Protein AF-0000000070183846 (afdb_homodimer)

Structure (mmCIF, N/CA/C/O backbone):
data_AF-0000000070183846-model_v1
#
loop_
_entity.id
_entity.type
_entity.pdbx_description
1 polymer 'Dipeptidyl aminopeptidase/acylaminoacyl-peptidase'
#
loop_
_atom_site.group_PDB
_atom_site.id
_atom_site.type_symbol
_atom_site.label_atom_id
_atom_site.label_alt_id
_atom_site.label_comp_id
_atom_site.label_asym_id
_atom_site.label_entity_id
_atom_site.label_seq_id
_atom_site.pdbx_PDB_ins_code
_atom_site.Cartn_x
_atom_site.Cartn_y
_atom_site.Cartn_z
_atom_site.occupancy
_atom_site.B_iso_or_equiv
_atom_site.auth_seq_id
_atom_site.auth_comp_id
_atom_site.auth_asym_id
_atom_site.auth_atom_id
_atom_site.pdbx_PDB_model_num
ATOM 1 N N . MET A 1 1 ? -11.844 -12.297 17.125 1 65.75 1 MET A N 1
ATOM 2 C CA . MET A 1 1 ? -12.891 -12.266 16.094 1 65.75 1 MET A CA 1
ATOM 3 C C . MET A 1 1 ? -12.484 -11.375 14.93 1 65.75 1 MET A C 1
ATOM 5 O O . MET A 1 1 ? -11.742 -10.406 15.109 1 65.75 1 MET A O 1
ATOM 9 N N . ALA A 1 2 ? -12.945 -11.867 13.742 1 76.19 2 ALA A N 1
ATOM 10 C CA . ALA A 1 2 ? -12.664 -11.055 12.562 1 76.19 2 ALA A CA 1
ATOM 11 C C . ALA A 1 2 ? -13.297 -9.672 12.688 1 76.19 2 ALA A C 1
ATOM 13 O O . ALA A 1 2 ? -14.414 -9.539 13.188 1 76.19 2 ALA A O 1
ATOM 14 N N . SER A 1 3 ? -12.477 -8.648 12.375 1 89.56 3 SER A N 1
ATOM 15 C CA . SER A 1 3 ? -12.984 -7.281 12.383 1 89.56 3 SER A CA 1
ATOM 16 C C . SER A 1 3 ? -13.297 -6.805 10.969 1 89.56 3 SER A C 1
ATOM 18 O O . SER A 1 3 ? -12.906 -7.441 9.992 1 89.56 3 SER A O 1
ATOM 20 N N . ARG A 1 4 ? -14.156 -5.809 10.984 1 94 4 ARG A N 1
ATOM 21 C CA . ARG A 1 4 ? -14.602 -5.336 9.68 1 94 4 ARG A CA 1
ATOM 22 C C . ARG A 1 4 ? -14.258 -3.863 9.484 1 94 4 ARG A C 1
ATOM 24 O O . ARG A 1 4 ? -14.391 -3.061 10.414 1 94 4 ARG A O 1
ATOM 31 N N . VAL A 1 5 ? -13.742 -3.566 8.328 1 96.75 5 VAL A N 1
ATOM 32 C CA . VAL A 1 5 ? -13.516 -2.203 7.863 1 96.75 5 VAL A CA 1
ATOM 33 C C . VAL A 1 5 ? -14.367 -1.929 6.629 1 96.75 5 VAL A C 1
ATOM 35 O O . VAL A 1 5 ? -14.406 -2.742 5.703 1 96.75 5 VAL A O 1
ATOM 38 N N . ILE A 1 6 ? -15.055 -0.822 6.648 1 96.25 6 ILE A N 1
ATOM 39 C CA . ILE A 1 6 ? -15.859 -0.421 5.5 1 96.25 6 ILE A CA 1
ATOM 40 C C . ILE A 1 6 ? -15.141 0.68 4.727 1 96.25 6 ILE A C 1
ATOM 42 O O . ILE A 1 6 ? -14.781 1.714 5.293 1 96.25 6 ILE A O 1
ATOM 46 N N . VAL A 1 7 ? -14.938 0.441 3.453 1 97.62 7 VAL A N 1
ATOM 47 C CA . VAL A 1 7 ? -14.289 1.414 2.58 1 97.62 7 VAL A CA 1
ATOM 48 C C . VAL A 1 7 ? -15.32 1.997 1.609 1 97.62 7 VAL A C 1
ATOM 50 O O . VAL A 1 7 ? -15.977 1.258 0.872 1 97.62 7 VAL A O 1
ATOM 53 N N . GLU A 1 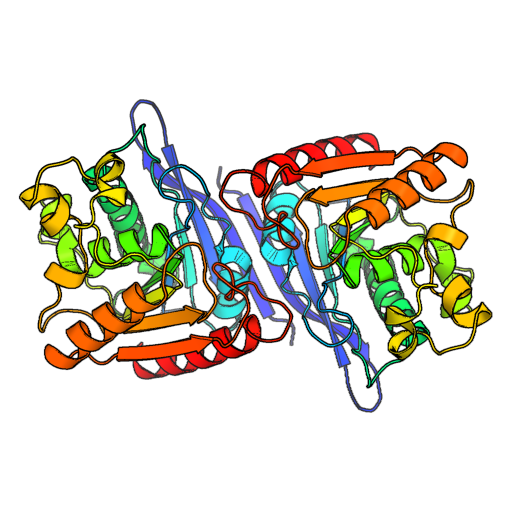8 ? -15.547 3.225 1.648 1 97.06 8 GLU A N 1
ATOM 54 C CA . GLU A 1 8 ? -16.297 3.93 0.615 1 97.06 8 GLU A CA 1
ATOM 55 C C . GLU A 1 8 ? -15.359 4.645 -0.356 1 97.06 8 GLU A C 1
ATOM 57 O O . GLU A 1 8 ? -14.539 5.465 0.056 1 97.06 8 GLU A O 1
ATOM 62 N N . ARG A 1 9 ? -15.484 4.32 -1.602 1 97.12 9 ARG A N 1
ATOM 63 C CA . ARG A 1 9 ? -14.562 4.824 -2.613 1 97.12 9 ARG A CA 1
ATOM 64 C C . ARG A 1 9 ? -15.188 5.969 -3.402 1 97.12 9 ARG A C 1
ATOM 66 O O . ARG A 1 9 ? -16.391 5.965 -3.658 1 97.12 9 ARG A O 1
ATOM 73 N N . ASP A 1 10 ? -14.336 6.973 -3.699 1 97.25 10 ASP A N 1
ATOM 74 C CA . ASP A 1 10 ? -14.633 8.016 -4.676 1 97.25 10 ASP A CA 1
ATOM 75 C C . ASP A 1 10 ? -15.797 8.891 -4.207 1 97.25 10 ASP A C 1
ATOM 77 O O . ASP A 1 10 ? -16.703 9.188 -4.98 1 97.25 10 ASP A O 1
ATOM 81 N N . VAL A 1 11 ? -15.719 9.227 -2.967 1 97.62 11 VAL A N 1
ATOM 82 C CA . VAL A 1 11 ? -16.672 10.188 -2.408 1 97.62 11 VAL A CA 1
ATOM 83 C C . VAL A 1 11 ? -16.312 11.594 -2.867 1 97.62 11 VAL A C 1
ATOM 85 O O . VAL A 1 11 ? -15.172 12.039 -2.695 1 97.62 11 VAL A O 1
ATOM 88 N N . LEU A 1 12 ? -17.25 12.25 -3.449 1 97.38 12 LEU A N 1
ATOM 89 C CA . LEU A 1 12 ? -17.016 13.617 -3.914 1 97.38 12 LEU A CA 1
ATOM 90 C C . LEU A 1 12 ? -16.828 14.562 -2.736 1 97.38 12 LEU A C 1
ATOM 92 O O . LEU A 1 12 ? -17.594 14.539 -1.774 1 97.38 12 LEU A O 1
ATOM 96 N N . PHE A 1 13 ? -15.68 15.375 -2.795 1 97.56 13 PHE A N 1
ATOM 97 C CA . PHE A 1 13 ? -15.539 16.312 -1.692 1 97.56 13 PHE A CA 1
ATOM 98 C C . PHE A 1 13 ? -15.234 17.719 -2.213 1 97.56 13 PHE A C 1
ATOM 100 O O . PHE A 1 13 ? -15.344 18.703 -1.471 1 97.56 13 PHE A O 1
ATOM 107 N N . ARG A 1 14 ? -14.859 17.844 -3.443 1 96.5 14 ARG A N 1
ATOM 108 C CA . ARG A 1 14 ? -14.633 19.156 -4.059 1 96.5 14 ARG A CA 1
ATOM 109 C C . ARG A 1 14 ? -14.961 19.109 -5.551 1 96.5 14 ARG A C 1
ATOM 111 O O . ARG A 1 14 ? -14.594 18.172 -6.246 1 96.5 14 ARG A O 1
ATOM 118 N N . GLU A 1 15 ? -15.633 20.141 -5.992 1 95.75 15 GLU A N 1
ATOM 119 C CA . GLU A 1 15 ? -16.047 20.219 -7.391 1 95.75 15 GLU A CA 1
ATOM 120 C C . GLU A 1 15 ? -15.547 21.5 -8.047 1 95.75 15 GLU A C 1
ATOM 122 O O . GLU A 1 15 ? -15.641 22.578 -7.465 1 95.75 15 GLU A O 1
ATOM 127 N N . PHE A 1 16 ? -14.938 21.297 -9.219 1 95.5 16 PHE A N 1
ATOM 128 C CA . PHE A 1 16 ? -14.539 22.391 -10.094 1 95.5 16 PHE A CA 1
ATOM 129 C C . PHE A 1 16 ? -15.266 22.297 -11.43 1 95.5 16 PHE A C 1
ATOM 131 O O . PHE A 1 16 ? -16 21.344 -11.68 1 95.5 16 PHE A O 1
ATOM 138 N N . GLU A 1 17 ? -15.148 23.344 -12.289 1 92.62 17 GLU A N 1
ATOM 139 C CA . GLU A 1 17 ? -15.805 23.359 -13.586 1 92.62 17 GLU A CA 1
ATOM 140 C C . GLU A 1 17 ? -15.352 22.188 -14.453 1 92.62 17 GLU A C 1
ATOM 142 O O . GLU A 1 17 ? -16.156 21.562 -15.141 1 92.62 17 GLU A O 1
ATOM 147 N N . ASP A 1 18 ? -14.109 21.875 -14.328 1 92.38 18 ASP A N 1
ATOM 148 C CA . ASP A 1 18 ? -13.547 20.938 -15.297 1 92.38 18 ASP A CA 1
ATOM 149 C C . ASP A 1 18 ? -13.188 19.609 -14.633 1 92.38 18 ASP A C 1
ATOM 151 O O . ASP A 1 18 ? -12.781 18.656 -15.305 1 92.38 18 ASP A O 1
ATOM 155 N N . ARG A 1 19 ? -13.32 19.594 -13.273 1 94.06 19 ARG A N 1
ATOM 156 C CA . ARG A 1 19 ? -12.969 18.344 -12.609 1 94.06 19 ARG A CA 1
ATOM 157 C C . ARG A 1 19 ? -13.594 18.266 -11.219 1 94.06 19 ARG A C 1
ATOM 159 O O . ARG A 1 19 ? -14.07 19.281 -10.688 1 94.06 19 ARG A O 1
ATOM 166 N N . THR A 1 20 ? -13.625 17.062 -10.719 1 96.44 20 THR A N 1
ATOM 167 C CA . THR A 1 20 ? -14.055 16.781 -9.352 1 96.44 20 THR A CA 1
ATOM 168 C C . THR A 1 20 ? -12.953 16.078 -8.578 1 96.44 20 THR A C 1
ATOM 170 O O . THR A 1 20 ? -12.211 15.266 -9.141 1 96.44 20 THR A O 1
ATOM 173 N N . LEU A 1 21 ? -12.812 16.453 -7.328 1 97.88 21 LEU A N 1
ATOM 174 C CA . LEU A 1 21 ? -11.906 15.734 -6.434 1 97.88 21 LEU A CA 1
ATOM 175 C C . LEU A 1 21 ? -12.68 14.766 -5.547 1 97.88 21 LEU A C 1
ATOM 177 O O . LEU A 1 21 ? -13.773 15.086 -5.07 1 97.88 21 LEU A O 1
ATOM 181 N N . ARG A 1 22 ? -12.141 13.633 -5.441 1 98.19 22 ARG A N 1
ATOM 182 C CA . ARG A 1 22 ? -12.781 12.57 -4.672 1 98.19 22 ARG A CA 1
ATOM 183 C C . ARG A 1 22 ? -11.836 12.031 -3.6 1 98.19 22 ARG A C 1
ATOM 185 O O . ARG A 1 22 ? -10.625 12.258 -3.66 1 98.19 22 ARG A O 1
ATOM 192 N N . LEU A 1 23 ? -12.422 11.453 -2.562 1 98.56 23 LEU A N 1
ATOM 193 C CA . LEU A 1 23 ? -11.664 10.82 -1.487 1 98.56 23 LEU A CA 1
ATOM 194 C C . LEU A 1 23 ? -12.242 9.453 -1.153 1 98.56 23 LEU A C 1
ATOM 196 O O . LEU A 1 23 ? -13.336 9.102 -1.609 1 98.56 23 LEU A O 1
ATOM 200 N N . ASP A 1 24 ? -11.453 8.625 -0.542 1 98.56 24 ASP A N 1
ATOM 201 C CA . ASP A 1 24 ? -11.906 7.367 0.041 1 98.56 24 ASP A CA 1
ATOM 202 C C . ASP A 1 24 ? -12.008 7.469 1.562 1 98.56 24 ASP A C 1
ATOM 204 O O . ASP A 1 24 ? -11.227 8.18 2.193 1 98.56 24 ASP A O 1
ATOM 208 N N . THR A 1 25 ? -12.969 6.766 2.137 1 98.31 25 THR A N 1
ATOM 209 C CA . THR A 1 25 ? -13.055 6.641 3.588 1 98.31 25 THR A CA 1
ATOM 210 C C . THR A 1 25 ? -12.844 5.191 4.02 1 98.31 25 THR A C 1
ATOM 212 O O . THR A 1 25 ? -13.25 4.266 3.316 1 98.31 25 THR A O 1
ATOM 215 N N . TYR A 1 26 ? -12.18 4.996 5.062 1 98.12 26 TYR A N 1
ATOM 216 C CA . TYR A 1 26 ? -11.961 3.729 5.75 1 98.12 26 TYR A CA 1
ATOM 217 C C . TYR A 1 26 ? -12.492 3.787 7.18 1 98.12 26 TYR A C 1
ATOM 219 O O . TYR A 1 26 ? -11.938 4.492 8.023 1 98.12 26 TYR A O 1
ATOM 227 N N . ARG A 1 27 ? -13.516 3.01 7.484 1 96.69 27 ARG A N 1
ATOM 228 C CA . ARG A 1 27 ? -14.18 3.174 8.773 1 96.69 27 ARG A CA 1
ATOM 229 C C . ARG A 1 27 ? -14.289 1.84 9.5 1 96.69 27 ARG A C 1
ATOM 231 O O . ARG A 1 27 ? -14.555 0.807 8.883 1 96.69 27 ARG A O 1
ATOM 238 N N . PRO A 1 28 ? -14.039 1.942 10.836 1 94.94 28 PRO A N 1
ATOM 239 C CA . PRO A 1 28 ? -14.422 0.744 11.586 1 94.94 28 PRO A CA 1
ATOM 240 C C . PRO A 1 28 ? -15.922 0.471 11.547 1 94.94 28 PRO A C 1
ATOM 242 O O . PRO A 1 28 ? -16.719 1.396 11.359 1 94.94 28 PRO A O 1
ATOM 245 N N . ALA A 1 29 ? -16.375 -0.732 11.648 1 83.81 29 ALA A N 1
ATOM 246 C CA . ALA A 1 29 ? -17.797 -1.096 11.547 1 83.81 29 ALA A CA 1
ATOM 247 C C . ALA A 1 29 ? -18.578 -0.568 12.742 1 83.81 29 ALA A C 1
ATOM 249 O O . ALA A 1 29 ? -19.75 -0.194 12.602 1 83.81 29 ALA A O 1
ATOM 250 N N . GLU A 1 30 ? -18.172 -0.519 13.969 1 76.81 30 GLU A N 1
ATOM 251 C CA . GLU A 1 30 ? -19.047 -0.287 15.102 1 76.81 30 GLU A CA 1
ATOM 252 C C . GLU A 1 30 ? -18.656 0.978 15.859 1 76.81 30 GLU A C 1
ATOM 254 O O . GLU A 1 30 ? -19.375 1.431 16.75 1 76.81 30 GLU A O 1
ATOM 259 N N . THR A 1 31 ? -17.844 1.821 15.414 1 72.25 31 THR A N 1
ATOM 260 C CA . THR A 1 31 ? -17.391 2.764 16.438 1 72.25 31 THR A CA 1
ATOM 261 C C . THR A 1 31 ? -17.859 4.176 16.109 1 72.25 31 THR A C 1
ATOM 263 O O . THR A 1 31 ? -18.109 4.504 14.945 1 72.25 31 THR A O 1
ATOM 266 N N . ASP A 1 32 ? -18.172 4.789 17.328 1 84.56 32 ASP A N 1
ATOM 267 C CA . ASP A 1 32 ? -18.516 6.211 17.312 1 84.56 32 ASP A CA 1
ATOM 268 C C . ASP A 1 32 ? -17.484 7.023 18.109 1 84.56 32 ASP A C 1
ATOM 270 O O . ASP A 1 32 ? -16.844 6.5 19.016 1 84.56 32 ASP A O 1
ATOM 274 N N . SER A 1 33 ? -17.281 8.297 17.734 1 93.94 33 SER A N 1
ATOM 275 C CA . SER A 1 33 ? -16.344 9.289 18.266 1 93.94 33 SER A CA 1
ATOM 276 C C . SER A 1 33 ? -14.898 8.844 18.078 1 93.94 33 SER A C 1
ATOM 278 O O . SER A 1 33 ? -14.086 8.93 19.016 1 93.94 33 SER A O 1
ATOM 280 N N . ASN A 1 34 ? -14.656 8.25 16.969 1 97.19 34 ASN A N 1
ATOM 281 C CA . ASN A 1 34 ? -13.32 7.75 16.641 1 97.19 34 ASN A CA 1
ATOM 282 C C . ASN A 1 34 ? -12.375 8.891 16.266 1 97.19 34 ASN A C 1
ATOM 284 O O . ASN A 1 34 ? -12.805 9.922 15.766 1 97.19 34 ASN A O 1
ATOM 288 N N . PRO A 1 35 ? -11.109 8.75 16.641 1 98.12 35 PRO A N 1
ATOM 289 C CA . PRO A 1 35 ? -10.148 9.633 15.969 1 98.12 35 PRO A CA 1
ATOM 290 C C . PRO A 1 35 ? -10.039 9.359 14.469 1 98.12 35 PRO A C 1
ATOM 292 O O . PRO A 1 35 ? -10.5 8.32 13.992 1 98.12 35 PRO A O 1
ATOM 295 N N . ALA A 1 36 ? -9.5 10.344 13.742 1 98.5 36 ALA A N 1
ATOM 296 C CA . ALA A 1 36 ? -9.375 10.195 12.297 1 98.5 36 ALA A CA 1
ATOM 297 C C . ALA A 1 36 ? -7.98 10.609 11.82 1 98.5 36 ALA A C 1
ATOM 299 O O . ALA A 1 36 ? -7.289 11.375 12.492 1 98.5 36 ALA A O 1
ATOM 300 N N . ILE A 1 37 ? -7.547 10.031 10.789 1 98.88 37 ILE A N 1
ATOM 301 C CA . ILE A 1 37 ? -6.328 10.422 10.086 1 98.88 37 ILE A CA 1
ATOM 302 C C . ILE A 1 37 ? -6.66 10.758 8.633 1 98.88 37 ILE A C 1
ATOM 304 O O . ILE A 1 37 ? -7.258 9.953 7.922 1 98.88 37 ILE A O 1
ATOM 308 N N . VAL A 1 38 ? -6.355 11.945 8.172 1 98.88 38 VAL A N 1
ATOM 309 C CA . VAL A 1 38 ? -6.422 12.328 6.762 1 98.88 38 VAL A CA 1
ATOM 310 C C . VAL A 1 38 ? -5.066 12.094 6.098 1 98.88 38 VAL A C 1
ATOM 312 O O . VAL A 1 38 ? -4.062 12.688 6.496 1 98.88 38 VAL A O 1
ATOM 315 N N . TYR A 1 39 ? -5.043 11.242 5.102 1 98.88 39 TYR A N 1
ATOM 316 C CA . TYR A 1 39 ? -3.801 10.836 4.457 1 98.88 39 TYR A CA 1
ATOM 317 C C . TYR A 1 39 ? -3.584 11.594 3.154 1 98.88 39 TYR A C 1
ATOM 319 O O . TYR A 1 39 ? -4.461 11.625 2.289 1 98.88 39 TYR A O 1
ATOM 327 N N . VAL A 1 40 ? -2.428 12.156 2.982 1 98.88 40 VAL A N 1
ATOM 328 C CA . VAL A 1 40 ? -2.082 12.93 1.796 1 98.88 40 VAL A CA 1
ATOM 329 C C . VAL A 1 40 ? -0.988 12.219 1.01 1 98.88 40 VAL A C 1
ATOM 331 O O . VAL A 1 40 ? 0.141 12.078 1.488 1 98.88 40 VAL A O 1
ATOM 334 N N . HIS A 1 41 ? -1.308 11.828 -0.171 1 98.19 41 HIS A N 1
ATOM 335 C CA . HIS A 1 41 ? -0.414 11 -0.972 1 98.19 41 HIS A CA 1
ATOM 336 C C . HIS A 1 41 ? 0.755 11.812 -1.514 1 98.19 41 HIS A C 1
ATOM 338 O O . HIS A 1 41 ? 0.658 13.039 -1.644 1 98.19 41 HIS A O 1
ATOM 344 N N . GLY A 1 42 ? 1.823 11.102 -1.787 1 97.31 42 GLY A N 1
ATOM 345 C CA . GLY A 1 42 ? 2.973 11.703 -2.443 1 97.31 42 GLY A CA 1
ATOM 346 C C . GLY A 1 42 ? 2.865 11.695 -3.957 1 97.31 42 GLY A C 1
ATOM 347 O O . GLY A 1 42 ? 1.763 11.742 -4.508 1 97.31 42 GLY A O 1
ATOM 348 N N . GLY A 1 43 ? 4.051 11.797 -4.645 1 96.06 43 GLY A N 1
ATOM 349 C CA . GLY A 1 43 ? 4.086 11.797 -6.102 1 96.06 43 GLY A CA 1
ATOM 350 C C . GLY A 1 43 ? 4.762 13.023 -6.684 1 96.06 43 GLY A C 1
ATOM 351 O O . GLY A 1 43 ? 4.402 13.469 -7.773 1 96.06 43 GLY A O 1
ATOM 352 N N . ALA A 1 44 ? 5.613 13.656 -5.887 1 95.19 44 ALA A N 1
ATOM 353 C CA . ALA A 1 44 ? 6.406 14.805 -6.332 1 95.19 44 ALA A CA 1
ATOM 354 C C . ALA A 1 44 ? 5.508 15.938 -6.816 1 95.19 44 ALA A C 1
ATOM 356 O O . ALA A 1 44 ? 5.824 16.609 -7.801 1 95.19 44 ALA A O 1
ATOM 357 N N . TRP A 1 45 ? 4.371 16.031 -6.258 1 96.25 45 TRP A N 1
ATOM 358 C CA . TRP A 1 45 ? 3.391 17.078 -6.535 1 96.25 45 TRP A CA 1
ATOM 359 C C . TRP A 1 45 ? 2.805 16.906 -7.934 1 96.25 45 TRP A C 1
ATOM 361 O O . TRP A 1 45 ? 1.933 17.688 -8.344 1 96.25 45 TRP A O 1
ATOM 371 N N . ARG A 1 46 ? 3.23 15.953 -8.688 1 95.31 46 ARG A N 1
ATOM 372 C CA . ARG A 1 46 ? 2.867 15.891 -10.102 1 95.31 46 ARG A CA 1
ATOM 373 C C . ARG A 1 46 ? 2.139 14.594 -10.422 1 95.31 46 ARG A C 1
ATOM 375 O O . ARG A 1 46 ? 1.632 14.414 -11.531 1 95.31 46 ARG A O 1
ATOM 382 N N . ALA A 1 47 ? 2.133 13.688 -9.516 1 95.69 47 ALA A N 1
ATOM 383 C CA . ALA A 1 47 ? 1.507 12.383 -9.719 1 95.69 47 ALA A CA 1
ATOM 384 C C . ALA A 1 47 ? 0.944 11.836 -8.406 1 95.69 47 ALA A C 1
ATOM 386 O O . ALA A 1 47 ? 0.911 12.539 -7.398 1 95.69 47 ALA A O 1
ATOM 387 N N . GLY A 1 48 ? 0.438 10.609 -8.469 1 95.25 48 GLY A N 1
ATOM 388 C CA . GLY A 1 48 ? -0.081 9.922 -7.293 1 95.25 48 GLY A CA 1
ATOM 389 C C . GLY A 1 48 ? -1.592 10 -7.18 1 95.25 48 GLY A C 1
ATOM 390 O O . GLY A 1 48 ? -2.248 10.656 -7.988 1 95.25 48 GLY A O 1
ATOM 391 N N . SER A 1 49 ? -2.09 9.266 -6.117 1 95.25 49 SER A N 1
ATOM 392 C CA . SER A 1 49 ? -3.527 9.219 -5.867 1 95.25 49 SER A CA 1
ATOM 393 C C . SER A 1 49 ? -3.826 8.719 -4.461 1 95.25 49 SER A C 1
ATOM 395 O O . SER A 1 49 ? -2.934 8.219 -3.768 1 95.25 49 SER A O 1
ATOM 397 N N . LYS A 1 50 ? -5.086 8.867 -3.994 1 91.75 50 LYS A N 1
ATOM 398 C CA . LYS A 1 50 ? -5.621 8.625 -2.658 1 91.75 50 LYS A CA 1
ATOM 399 C C . LYS A 1 50 ? -5.406 7.176 -2.234 1 91.75 50 LYS A C 1
ATOM 401 O O . LYS A 1 50 ? -5.52 6.848 -1.052 1 91.75 50 LYS A O 1
ATOM 406 N N . GLY A 1 51 ? -4.949 6.277 -2.969 1 94.38 51 GLY A N 1
ATOM 407 C CA . GLY A 1 51 ? -4.797 4.883 -2.586 1 94.38 51 GLY A CA 1
ATOM 408 C C . GLY A 1 51 ? -3.432 4.574 -1.999 1 94.38 51 GLY A C 1
ATOM 409 O O . GLY A 1 51 ? -3.209 3.482 -1.474 1 94.38 51 GLY A O 1
ATOM 410 N N . GLN A 1 52 ? -2.545 5.539 -1.921 1 95.56 52 GLN A N 1
ATOM 411 C CA . GLN A 1 52 ? -1.166 5.344 -1.485 1 95.56 52 GLN A CA 1
ATOM 412 C C . GLN A 1 52 ? -1.109 4.848 -0.043 1 95.56 52 GLN A C 1
ATOM 414 O O . GLN A 1 52 ? -0.28 4.004 0.297 1 95.56 52 GLN A O 1
ATOM 419 N N . PHE A 1 53 ? -2.021 5.266 0.829 1 97.25 53 PHE A N 1
ATOM 420 C CA . PHE A 1 53 ? -1.993 4.93 2.248 1 97.25 53 PHE A CA 1
ATOM 421 C C . PHE A 1 53 ? -3.043 3.875 2.576 1 97.25 53 PHE A C 1
ATOM 423 O O . PHE A 1 53 ? -3.436 3.723 3.734 1 97.25 53 PHE A O 1
ATOM 430 N N . SER A 1 54 ? -3.527 3.107 1.586 1 97.62 54 SER A N 1
ATOM 431 C CA . SER A 1 54 ? -4.605 2.15 1.817 1 97.62 54 SER A CA 1
ATOM 432 C C . SER A 1 54 ? -4.227 1.146 2.902 1 97.62 54 SER A C 1
ATOM 434 O O . SER A 1 54 ? -5.059 0.792 3.742 1 97.62 54 SER A O 1
ATOM 436 N N . ARG A 1 55 ? -2.975 0.659 2.893 1 97.38 55 ARG A N 1
ATOM 437 C CA . ARG A 1 55 ? -2.555 -0.321 3.889 1 97.38 55 ARG A CA 1
ATOM 438 C C . ARG A 1 55 ? -2.648 0.256 5.297 1 97.38 55 ARG A C 1
ATOM 440 O O . ARG A 1 55 ? -3.197 -0.38 6.199 1 97.38 55 ARG A O 1
ATOM 447 N N . TYR A 1 56 ? -2.133 1.476 5.465 1 98 56 TYR A N 1
ATOM 448 C CA . TYR A 1 56 ? -2.199 2.141 6.762 1 98 56 TYR A CA 1
ATOM 449 C C . TYR A 1 56 ? -3.643 2.438 7.148 1 98 56 TYR A C 1
ATOM 451 O O . TYR A 1 56 ? -4.02 2.285 8.312 1 98 56 TYR A O 1
ATOM 459 N N . ALA A 1 57 ? -4.445 2.895 6.16 1 98.5 57 ALA A N 1
ATOM 460 C CA . ALA A 1 57 ? -5.836 3.252 6.438 1 98.5 57 ALA A CA 1
ATOM 461 C C . ALA A 1 57 ? -6.629 2.041 6.922 1 98.5 57 ALA A C 1
ATOM 463 O O . ALA A 1 57 ? -7.402 2.141 7.875 1 98.5 57 ALA A O 1
ATOM 464 N N . VAL A 1 58 ? -6.426 0.881 6.309 1 97.88 58 VAL A N 1
ATOM 465 C CA . VAL A 1 58 ? -7.105 -0.34 6.73 1 97.88 58 VAL A CA 1
ATOM 466 C C . VAL A 1 58 ? -6.621 -0.75 8.117 1 97.88 58 VAL A C 1
ATOM 468 O O . VAL A 1 58 ? -7.426 -1.066 8.992 1 97.88 58 VAL A O 1
ATOM 471 N N . GLU A 1 59 ? -5.273 -0.738 8.328 1 96.94 59 GLU A N 1
ATOM 472 C CA . GLU A 1 59 ? -4.672 -1.119 9.602 1 96.94 59 GLU A CA 1
ATOM 473 C C . GLU A 1 59 ? -5.191 -0.247 10.742 1 96.94 59 GLU A C 1
ATOM 475 O O . GLU A 1 59 ? -5.578 -0.757 11.797 1 96.94 59 GLU A O 1
ATOM 480 N N . PHE A 1 60 ? -5.227 1.02 10.539 1 97.81 60 PHE A N 1
ATOM 481 C CA . PHE A 1 60 ? -5.621 1.914 11.617 1 97.81 60 PHE A CA 1
ATOM 482 C C . PHE A 1 60 ? -7.137 1.94 11.773 1 97.81 60 PHE A C 1
ATOM 484 O O . PHE A 1 60 ? -7.648 2.186 12.867 1 97.81 60 PHE A O 1
ATOM 491 N N . ALA A 1 61 ? -7.898 1.728 10.695 1 97.31 61 ALA A N 1
ATOM 492 C CA . ALA A 1 61 ? -9.336 1.527 10.859 1 97.31 61 ALA A CA 1
ATOM 493 C C . ALA A 1 61 ? -9.617 0.351 11.789 1 97.31 61 ALA A C 1
ATOM 495 O O . ALA A 1 61 ? -10.523 0.418 12.633 1 97.31 61 ALA A O 1
ATOM 496 N N . ASP A 1 62 ? -8.844 -0.658 11.617 1 94.38 62 ASP A N 1
ATOM 497 C CA . ASP A 1 62 ? -8.961 -1.823 12.492 1 94.38 62 ASP A CA 1
ATOM 498 C C . ASP A 1 62 ? -8.648 -1.463 13.938 1 94.38 62 ASP A C 1
ATOM 500 O O . ASP A 1 62 ? -9.156 -2.096 14.867 1 94.38 62 ASP A O 1
ATOM 504 N N . ARG A 1 63 ? -7.867 -0.455 14.141 1 94.31 63 ARG A N 1
ATOM 505 C CA . ARG A 1 63 ? -7.484 0.005 15.469 1 94.31 63 ARG A CA 1
ATOM 506 C C . ARG A 1 63 ? -8.438 1.082 15.977 1 94.31 63 ARG A C 1
ATOM 508 O O . ARG A 1 63 ? -8.188 1.706 17 1 94.31 63 ARG A O 1
ATOM 515 N N . GLY A 1 64 ? -9.438 1.41 15.219 1 95.75 64 GLY A N 1
ATOM 516 C CA . GLY A 1 64 ? -10.469 2.311 15.695 1 95.75 64 GLY A CA 1
ATOM 517 C C . GLY A 1 64 ? -10.359 3.711 15.125 1 95.75 64 GLY A C 1
ATOM 518 O O . GLY A 1 64 ? -11.016 4.637 15.602 1 95.75 64 GLY A O 1
ATOM 519 N N . TYR A 1 65 ? -9.516 3.924 14.141 1 97.69 65 TYR A N 1
ATOM 520 C CA . TYR A 1 65 ? -9.391 5.223 13.484 1 97.69 65 TYR A CA 1
ATOM 521 C C . TYR A 1 65 ? -10.211 5.27 12.203 1 97.69 65 TYR A C 1
ATOM 523 O O . TYR A 1 65 ? -10.312 4.273 11.484 1 97.69 65 TYR A O 1
ATOM 531 N N . VAL A 1 66 ? -10.781 6.418 11.898 1 98.25 66 VAL A N 1
ATOM 532 C CA . VAL A 1 66 ? -11.352 6.641 10.57 1 98.25 66 VAL A CA 1
ATOM 533 C C . VAL A 1 66 ? -10.289 7.234 9.648 1 98.25 66 VAL A C 1
ATOM 535 O O . VAL A 1 66 ? -9.586 8.18 10.023 1 98.25 66 VAL A O 1
ATOM 538 N N . GLY A 1 67 ? -10.086 6.602 8.531 1 98.56 67 GLY A N 1
ATOM 539 C CA . GLY A 1 67 ? -9.164 7.121 7.535 1 98.56 67 GLY A CA 1
ATOM 540 C C . GLY A 1 67 ? -9.852 7.875 6.414 1 98.56 67 GLY A C 1
ATOM 541 O O . GLY A 1 67 ? -10.914 7.461 5.941 1 98.56 67 GLY A O 1
ATOM 542 N N . ILE A 1 68 ? -9.305 9.008 6.016 1 98.75 68 ILE A N 1
ATOM 543 C CA . ILE A 1 68 ? -9.742 9.797 4.867 1 98.75 68 ILE A CA 1
ATOM 544 C C . ILE A 1 68 ? -8.578 9.984 3.898 1 98.75 68 ILE A C 1
ATOM 546 O O . ILE A 1 68 ? -7.52 10.492 4.277 1 98.75 68 ILE A O 1
ATOM 550 N N . ASN A 1 69 ? -8.727 9.539 2.688 1 98.56 69 ASN A N 1
ATOM 551 C CA . ASN A 1 69 ? -7.699 9.641 1.658 1 98.56 69 ASN A CA 1
ATOM 552 C C . ASN A 1 69 ? -8.164 10.5 0.489 1 98.56 69 ASN A C 1
ATOM 554 O O . ASN A 1 69 ? -8.688 9.992 -0.498 1 98.56 69 ASN A O 1
ATOM 558 N N . PRO A 1 70 ? -7.887 11.812 0.508 1 98.75 70 PRO A N 1
ATOM 559 C CA . PRO A 1 70 ? -8.32 12.695 -0.574 1 98.75 70 PRO A CA 1
ATOM 560 C C . PRO A 1 70 ? -7.297 12.781 -1.708 1 98.75 70 PRO A C 1
ATOM 562 O O . PRO A 1 70 ? -6.094 12.672 -1.469 1 98.75 70 PRO A O 1
ATOM 565 N N . ASN A 1 71 ? -7.824 12.938 -2.906 1 98.38 71 ASN A N 1
ATOM 566 C CA . ASN A 1 71 ? -6.992 13.445 -3.994 1 98.38 71 ASN A CA 1
ATOM 567 C C . ASN A 1 71 ? -6.812 14.961 -3.904 1 98.38 71 ASN A C 1
ATOM 569 O O . ASN A 1 71 ? -7.586 15.641 -3.236 1 98.38 71 ASN A O 1
ATOM 573 N N . TYR A 1 72 ? -5.812 15.453 -4.441 1 98.19 72 TYR A N 1
ATOM 574 C CA . TYR A 1 72 ? -5.602 16.875 -4.672 1 98.19 72 TYR A CA 1
ATOM 575 C C . TYR A 1 72 ? -5.145 17.141 -6.102 1 98.19 72 TYR A C 1
ATOM 577 O O . TYR A 1 72 ? -4.707 16.219 -6.797 1 98.19 72 TYR A O 1
ATOM 585 N N . ARG A 1 73 ? -5.332 18.344 -6.602 1 97.81 73 ARG A N 1
ATOM 586 C CA . ARG A 1 73 ? -4.879 18.688 -7.945 1 97.81 73 ARG A CA 1
ATOM 587 C C . ARG A 1 73 ? -3.359 18.641 -8.039 1 97.81 73 ARG A C 1
ATOM 589 O O . ARG A 1 73 ? -2.666 18.922 -7.055 1 97.81 73 ARG A O 1
ATOM 596 N N . LEU A 1 74 ? -2.795 18.312 -9.219 1 96.5 74 LEU A N 1
ATOM 597 C CA . LEU A 1 74 ? -1.368 18.062 -9.398 1 96.5 74 LEU A CA 1
ATOM 598 C C . LEU A 1 74 ? -0.736 19.125 -10.273 1 96.5 74 LEU A C 1
ATOM 600 O O . LEU A 1 74 ? -1.415 19.734 -11.109 1 96.5 74 LEU A O 1
ATOM 604 N N . ALA A 1 75 ? 0.496 19.391 -10.016 1 94.06 75 ALA A N 1
ATOM 605 C CA . ALA A 1 75 ? 1.28 20.219 -10.938 1 94.06 75 ALA A CA 1
ATOM 606 C C . ALA A 1 75 ? 1.434 19.531 -12.289 1 94.06 75 ALA A C 1
ATOM 608 O O . ALA A 1 75 ? 1.518 18.297 -12.367 1 94.06 75 ALA A O 1
ATOM 609 N N . PRO A 1 76 ? 1.395 20.297 -13.375 1 92.88 76 PRO A N 1
ATOM 610 C CA . PRO A 1 76 ? 1.39 21.75 -13.414 1 92.88 76 PRO A CA 1
ATOM 611 C C . PRO A 1 76 ? -0.02 22.344 -13.469 1 92.88 76 PRO A C 1
ATOM 613 O O . PRO A 1 76 ? -0.183 23.562 -13.547 1 92.88 76 PRO A O 1
ATOM 616 N N . ASP A 1 77 ? -0.969 21.5 -13.336 1 93.38 77 ASP A N 1
ATOM 617 C CA . ASP A 1 77 ? -2.338 21.984 -13.477 1 93.38 77 ASP A CA 1
ATOM 618 C C . ASP A 1 77 ? -2.773 22.781 -12.242 1 93.38 77 ASP A C 1
ATOM 620 O O . ASP A 1 77 ? -3.775 23.484 -12.281 1 93.38 77 ASP A O 1
ATOM 624 N N . ALA A 1 78 ? -2.053 22.688 -11.156 1 94.38 78 ALA A N 1
ATOM 625 C CA . ALA A 1 78 ? -2.365 23.391 -9.922 1 94.38 78 ALA A CA 1
ATOM 626 C C . ALA A 1 78 ? -1.113 24.031 -9.328 1 94.38 78 ALA A C 1
ATOM 628 O O . ALA A 1 78 ? -0.022 23.469 -9.406 1 94.38 78 ALA A O 1
ATOM 629 N N . THR A 1 79 ? -1.299 25.172 -8.734 1 91.56 79 THR A N 1
ATOM 630 C CA . THR A 1 79 ? -0.243 25.844 -7.992 1 91.56 79 THR A CA 1
ATOM 631 C C . THR A 1 79 ? -0.091 25.25 -6.594 1 91.56 79 THR A C 1
ATOM 633 O O . THR A 1 79 ? -0.933 24.469 -6.152 1 91.56 79 THR A O 1
ATOM 636 N N . MET A 1 80 ? 0.942 25.672 -5.93 1 92.31 80 MET A N 1
ATOM 637 C CA . MET A 1 80 ? 1.171 25.25 -4.547 1 92.31 80 MET A CA 1
ATOM 638 C C . MET A 1 80 ? -0.008 25.641 -3.662 1 92.31 80 MET A C 1
ATOM 640 O O . MET A 1 80 ? -0.493 24.828 -2.875 1 92.31 80 MET A O 1
ATOM 644 N N . ALA A 1 81 ? -0.434 26.844 -3.836 1 92.31 81 ALA A N 1
ATOM 645 C CA . ALA A 1 81 ? -1.556 27.328 -3.039 1 92.31 81 ALA A CA 1
ATOM 646 C C . ALA A 1 81 ? -2.807 26.484 -3.277 1 92.31 81 ALA A C 1
ATOM 648 O O . ALA A 1 81 ? -3.543 26.172 -2.336 1 92.31 81 ALA A O 1
ATOM 649 N N . GLU A 1 82 ? -3.002 26.109 -4.504 1 94.5 82 GLU A N 1
ATOM 650 C CA . GLU A 1 82 ? -4.172 25.312 -4.855 1 94.5 82 GLU A CA 1
ATOM 651 C C . GLU A 1 82 ? -4.066 23.906 -4.289 1 94.5 82 GLU A C 1
ATOM 653 O O . GLU A 1 82 ? -5.059 23.328 -3.838 1 94.5 82 GLU A O 1
ATOM 658 N N . MET A 1 83 ? -2.881 23.312 -4.312 1 97.06 83 MET A N 1
ATOM 659 C CA . MET A 1 83 ? -2.67 21.984 -3.756 1 97.06 83 MET A CA 1
ATOM 660 C C . MET A 1 83 ? -2.922 21.984 -2.25 1 97.06 83 MET A C 1
ATOM 662 O O . MET A 1 83 ? -3.619 21.109 -1.737 1 97.06 83 MET A O 1
ATOM 666 N N . VAL A 1 84 ? -2.389 23 -1.568 1 96.81 84 VAL A N 1
ATOM 667 C CA . VAL A 1 84 ? -2.592 23.109 -0.127 1 96.81 84 VAL A CA 1
ATOM 668 C C . VAL A 1 84 ? -4.074 23.297 0.173 1 96.81 84 VAL A C 1
ATOM 670 O O . VAL A 1 84 ? -4.609 22.703 1.11 1 96.81 84 VAL A O 1
ATOM 673 N N . ALA A 1 85 ? -4.727 24.109 -0.647 1 96.19 85 ALA A N 1
ATOM 674 C CA . ALA A 1 85 ? -6.156 24.344 -0.476 1 96.19 85 ALA A CA 1
ATOM 675 C C . ALA A 1 85 ? -6.949 23.047 -0.64 1 96.19 85 ALA A C 1
ATOM 677 O O . ALA A 1 85 ? -7.938 22.828 0.064 1 96.19 85 ALA A O 1
ATOM 678 N N . ASP A 1 86 ? -6.566 22.25 -1.611 1 97.75 86 ASP A N 1
ATOM 679 C CA . ASP A 1 86 ? -7.25 20.984 -1.822 1 97.75 86 ASP A CA 1
ATOM 680 C C . ASP A 1 86 ? -7.055 20.047 -0.627 1 97.75 86 ASP A C 1
ATOM 682 O O . ASP A 1 86 ? -8 19.391 -0.187 1 97.75 86 ASP A O 1
ATOM 686 N N . VAL A 1 87 ? -5.824 19.953 -0.099 1 98.19 87 VAL A N 1
ATOM 687 C CA . VAL A 1 87 ? -5.547 19.156 1.082 1 98.19 87 VAL A CA 1
ATOM 688 C C . VAL A 1 87 ? -6.371 19.656 2.264 1 98.19 87 VAL A C 1
ATOM 690 O O . VAL A 1 87 ? -7 18.859 2.973 1 98.19 87 VAL A O 1
ATOM 693 N N . ARG A 1 88 ? -6.391 20.938 2.434 1 97.25 88 ARG A N 1
ATOM 694 C CA . ARG A 1 88 ? -7.172 21.547 3.516 1 97.25 88 ARG A CA 1
ATOM 695 C C . ARG A 1 88 ? -8.656 21.234 3.355 1 97.25 88 ARG A C 1
ATOM 697 O O . ARG A 1 88 ? -9.344 20.938 4.336 1 97.25 88 ARG A O 1
ATOM 704 N N . ALA A 1 89 ? -9.133 21.281 2.137 1 96.69 89 ALA A N 1
ATOM 705 C CA . ALA A 1 89 ? -10.531 20.953 1.875 1 96.69 89 ALA A CA 1
ATOM 706 C C . ALA A 1 89 ? -10.852 19.516 2.299 1 96.69 89 ALA A C 1
ATOM 708 O O . ALA A 1 89 ? -11.953 19.234 2.773 1 96.69 89 ALA A O 1
ATOM 709 N N . GLY A 1 90 ? -9.906 18.609 2.039 1 97.75 90 GLY A N 1
ATOM 710 C CA . GLY A 1 90 ? -10.086 17.25 2.508 1 97.75 90 GLY A CA 1
ATOM 711 C C . GLY A 1 90 ? -10.188 17.141 4.02 1 97.75 90 GLY A C 1
ATOM 712 O O . GLY A 1 90 ? -11.031 16.422 4.539 1 97.75 90 GLY A O 1
ATOM 713 N N . ILE A 1 91 ? -9.359 17.875 4.734 1 97.94 91 ILE A N 1
ATOM 714 C CA . ILE A 1 91 ? -9.383 17.922 6.191 1 97.94 91 ILE A CA 1
ATOM 715 C C . ILE A 1 91 ? -10.703 18.516 6.672 1 97.94 91 ILE A C 1
ATOM 717 O O . ILE A 1 91 ? -11.344 17.969 7.57 1 97.94 91 ILE A O 1
ATOM 721 N N . ASP A 1 92 ? -11.102 19.609 6.062 1 96.94 92 ASP A N 1
ATOM 722 C CA . ASP A 1 92 ? -12.359 20.266 6.418 1 96.94 92 ASP A CA 1
ATOM 723 C C . ASP A 1 92 ? -13.555 19.344 6.156 1 96.94 92 ASP A C 1
ATOM 725 O O . ASP A 1 92 ? -14.508 19.328 6.934 1 96.94 92 ASP A O 1
ATOM 729 N N . TRP A 1 93 ? -13.477 18.641 5.055 1 97.62 93 TRP A N 1
ATOM 730 C CA . TRP A 1 93 ? -14.523 17.672 4.75 1 97.62 93 TRP A CA 1
ATOM 731 C C . TRP A 1 93 ? -14.68 16.656 5.887 1 97.62 93 TRP A C 1
ATOM 733 O O . TRP A 1 93 ? -15.805 16.312 6.266 1 97.62 93 TRP A O 1
ATOM 743 N N . CYS A 1 94 ? -13.594 16.203 6.445 1 97.94 94 CYS A N 1
ATOM 744 C CA . CYS A 1 94 ? -13.625 15.273 7.574 1 97.94 94 CYS A CA 1
ATOM 745 C C . CYS A 1 94 ? -14.328 15.906 8.773 1 97.94 94 CYS A C 1
ATOM 747 O O . CYS A 1 94 ? -15.18 15.273 9.398 1 97.94 94 CYS A O 1
ATOM 749 N N . HIS A 1 95 ? -14.016 17.141 9.023 1 97.38 95 HIS A N 1
ATOM 750 C CA . HIS A 1 95 ? -14.656 17.875 10.117 1 97.38 95 HIS A CA 1
ATOM 751 C C . HIS A 1 95 ? -16.156 18.016 9.875 1 97.38 95 HIS A C 1
ATOM 753 O O . HIS A 1 95 ? -16.953 17.75 10.773 1 97.38 95 HIS A O 1
ATOM 759 N N . GLU A 1 96 ? -16.469 18.406 8.703 1 96.81 96 GLU A N 1
ATOM 760 C CA . GLU A 1 96 ? -17.859 18.672 8.344 1 96.81 96 GLU A CA 1
ATOM 761 C C . GLU A 1 96 ? -18.703 17.406 8.414 1 96.81 96 GLU A C 1
ATOM 763 O O . GLU A 1 96 ? -19.906 17.484 8.695 1 96.81 96 GLU A O 1
ATOM 768 N N . HIS A 1 97 ? -18.125 16.312 8.219 1 97 97 HIS A N 1
ATOM 769 C CA . HIS A 1 97 ? -18.875 15.055 8.164 1 97 97 HIS A CA 1
ATOM 770 C C . HIS A 1 97 ? -18.562 14.18 9.375 1 97 97 HIS A C 1
ATOM 772 O O . HIS A 1 97 ? -18.812 12.977 9.359 1 97 97 HIS A O 1
ATOM 778 N N . ALA A 1 98 ? -18 14.758 10.367 1 96.69 98 ALA A N 1
ATOM 779 C CA . ALA A 1 98 ? -17.547 14.031 11.547 1 96.69 98 ALA A CA 1
ATOM 780 C C . ALA A 1 98 ? -18.688 13.188 12.133 1 96.69 98 ALA A C 1
ATOM 782 O O . ALA A 1 98 ? -18.484 12.016 12.445 1 96.69 98 ALA A O 1
ATOM 783 N N . GLU A 1 99 ? -19.844 13.727 12.219 1 95.12 99 GLU A N 1
ATOM 784 C CA . GLU A 1 99 ? -20.969 13.008 12.812 1 95.12 99 GLU A CA 1
ATOM 785 C C . GLU A 1 99 ? -21.328 11.773 12 1 95.12 99 GLU A C 1
ATOM 787 O O . GLU A 1 99 ? -21.422 10.672 12.547 1 95.12 99 GLU A O 1
ATOM 792 N N . SER A 1 100 ? -21.438 11.945 10.727 1 94.44 100 SER A N 1
ATOM 793 C CA . SER A 1 100 ? -21.844 10.828 9.875 1 94.44 100 SER A CA 1
ATOM 794 C C . SER A 1 100 ? -20.734 9.789 9.781 1 94.44 100 SER A C 1
ATOM 796 O O . SER A 1 100 ? -21.016 8.602 9.57 1 94.44 100 SER A O 1
ATOM 798 N N . LEU A 1 101 ? -19.516 10.172 10.031 1 95.75 101 LEU A N 1
ATOM 799 C CA . LEU A 1 101 ? -18.375 9.273 9.93 1 95.75 101 LEU A CA 1
ATOM 800 C C . LEU A 1 101 ? -18.094 8.602 11.273 1 95.75 101 LEU A C 1
ATOM 802 O O . LEU A 1 101 ? -17.297 7.672 11.352 1 95.75 101 LEU A O 1
ATOM 806 N N . GLY A 1 102 ? -18.703 9.102 12.305 1 96.12 102 GLY A N 1
ATOM 807 C CA . GLY A 1 102 ? -18.359 8.633 13.641 1 96.12 102 GLY A CA 1
ATOM 808 C C . GLY A 1 102 ? -17.031 9.141 14.133 1 96.12 102 GLY A C 1
ATOM 809 O O . GLY A 1 102 ? -16.281 8.406 14.805 1 96.12 102 GLY A O 1
ATOM 810 N N . VAL A 1 103 ? -16.719 10.352 13.789 1 97.19 103 VAL A N 1
ATOM 811 C CA . VAL A 1 103 ? -15.422 10.938 14.117 1 97.19 103 VAL A CA 1
ATOM 812 C C . VAL A 1 103 ? -15.602 11.984 15.219 1 97.19 103 VAL A C 1
ATOM 814 O O . VAL A 1 103 ? -16.562 12.742 15.211 1 97.19 103 VAL A O 1
ATOM 817 N N . ASP A 1 104 ? -14.727 11.977 16.219 1 97.44 104 ASP A N 1
ATOM 818 C CA . ASP A 1 104 ? -14.555 13.117 17.125 1 97.44 104 ASP A CA 1
ATOM 819 C C . ASP A 1 104 ? -13.797 14.25 16.438 1 97.44 104 ASP A C 1
ATOM 821 O O . ASP A 1 104 ? -12.609 14.109 16.125 1 97.44 104 ASP A O 1
ATOM 825 N N . PRO A 1 105 ? -14.477 15.359 16.156 1 96.56 105 PRO A N 1
ATOM 826 C CA . PRO A 1 105 ? -13.852 16.422 15.359 1 96.56 105 PRO A CA 1
ATOM 827 C C . PRO A 1 105 ? -12.633 17.031 16.047 1 96.56 105 PRO A C 1
ATOM 829 O O . PRO A 1 105 ? -11.859 17.75 15.398 1 96.56 105 PRO A O 1
ATOM 832 N N . ASP A 1 106 ? -12.391 16.766 17.328 1 96.88 106 ASP A N 1
ATOM 833 C CA . ASP A 1 106 ? -11.242 17.297 18.047 1 96.88 106 ASP A CA 1
ATOM 834 C C . ASP A 1 106 ? -10.047 16.359 17.953 1 96.88 106 ASP A C 1
ATOM 836 O O . ASP A 1 106 ? -8.953 16.688 18.422 1 96.88 106 ASP A O 1
ATOM 840 N N . ARG A 1 107 ? -10.188 15.18 17.328 1 98.12 107 ARG A N 1
ATOM 841 C CA . ARG A 1 107 ? -9.148 14.156 17.266 1 98.12 107 ARG A CA 1
ATOM 842 C C . ARG A 1 107 ? -8.852 13.781 15.812 1 98.12 107 ARG A C 1
ATOM 844 O O . ARG A 1 107 ? -8.82 12.594 15.469 1 98.12 107 ARG A O 1
ATOM 851 N N . ILE A 1 108 ? -8.602 14.781 14.961 1 98.5 108 ILE A N 1
ATOM 852 C CA . ILE A 1 108 ? -8.289 14.578 13.555 1 98.5 108 ILE A CA 1
ATOM 853 C C . ILE A 1 108 ? -6.82 14.914 13.297 1 98.5 108 ILE A C 1
ATOM 855 O O . ILE A 1 108 ? -6.371 16.031 13.562 1 98.5 108 ILE A O 1
ATOM 859 N N . ALA A 1 109 ? -6.035 13.93 12.883 1 98.88 109 ALA A N 1
ATOM 860 C CA . ALA A 1 109 ? -4.645 14.086 12.461 1 98.88 109 ALA A CA 1
ATOM 861 C C . ALA A 1 109 ? -4.531 14.141 10.938 1 98.88 109 ALA A C 1
ATOM 863 O O . ALA A 1 109 ? -5.457 13.742 10.227 1 98.88 109 ALA A O 1
ATOM 864 N N . VAL A 1 110 ? -3.469 14.695 10.438 1 98.88 110 VAL A N 1
ATOM 865 C CA . VAL A 1 110 ? -3.145 14.656 9.016 1 98.88 110 VAL A CA 1
ATOM 866 C C . VAL A 1 110 ? -1.791 13.977 8.812 1 98.88 110 VAL A C 1
ATOM 868 O O . VAL A 1 110 ? -0.856 14.203 9.586 1 98.88 110 VAL A O 1
ATOM 871 N N . ALA A 1 111 ? -1.735 13.07 7.891 1 98.94 111 ALA A N 1
ATOM 872 C CA . ALA A 1 111 ? -0.523 12.328 7.562 1 98.94 111 ALA A CA 1
ATOM 873 C C . ALA A 1 111 ? -0.152 12.5 6.094 1 98.94 111 ALA A C 1
ATOM 875 O O . ALA A 1 111 ? -1.026 12.695 5.246 1 98.94 111 ALA A O 1
ATOM 876 N N . GLY A 1 112 ? 1.113 12.43 5.785 1 98.81 112 GLY A N 1
ATOM 877 C CA . GLY A 1 112 ? 1.528 12.508 4.391 1 98.81 112 GLY A CA 1
ATOM 878 C C . GLY A 1 112 ? 2.895 11.898 4.141 1 98.81 112 GLY A C 1
ATOM 879 O O . GLY A 1 112 ? 3.666 11.68 5.078 1 98.81 112 GLY A O 1
ATOM 880 N N . HIS A 1 113 ? 3.148 11.578 2.932 1 98.19 113 HIS A N 1
ATOM 881 C CA . HIS A 1 113 ? 4.426 11.039 2.477 1 98.19 113 HIS A CA 1
ATOM 882 C C . HIS A 1 113 ? 5.02 11.898 1.366 1 98.19 113 HIS A C 1
ATOM 884 O O . HIS A 1 113 ? 4.316 12.289 0.433 1 98.19 113 HIS A O 1
ATOM 890 N N . SER A 1 114 ? 6.34 12.172 1.503 1 97.5 114 SER A N 1
ATOM 891 C CA . SER A 1 114 ? 7.051 12.867 0.439 1 97.5 114 SER A CA 1
ATOM 892 C C . SER A 1 114 ? 6.422 14.227 0.148 1 97.5 114 SER A C 1
ATOM 894 O O . SER A 1 114 ? 6.309 15.07 1.041 1 97.5 114 SER A O 1
ATOM 896 N N . ALA A 1 115 ? 5.902 14.492 -1.119 1 97.12 115 ALA A N 1
ATOM 897 C CA . ALA A 1 115 ? 5.184 15.719 -1.457 1 97.12 115 ALA A CA 1
ATOM 898 C C . ALA A 1 115 ? 3.934 15.883 -0.594 1 97.12 115 ALA A C 1
ATOM 900 O O . ALA A 1 115 ? 3.562 17 -0.228 1 97.12 115 ALA A O 1
ATOM 901 N N . GLY A 1 116 ? 3.322 14.727 -0.23 1 98.38 116 GLY A N 1
ATOM 902 C CA . GLY A 1 116 ? 2.154 14.766 0.638 1 98.38 116 GLY A CA 1
ATOM 903 C C . GLY A 1 116 ? 2.479 15.211 2.053 1 98.38 116 GLY A C 1
ATOM 904 O O . GLY A 1 116 ? 1.664 15.867 2.705 1 98.38 116 GLY A O 1
ATOM 905 N N . ALA A 1 117 ? 3.654 14.82 2.521 1 98.69 117 ALA A N 1
ATOM 906 C CA . ALA A 1 117 ? 4.105 15.289 3.826 1 98.69 117 ALA A CA 1
ATOM 907 C C . ALA A 1 117 ? 4.289 16.812 3.826 1 98.69 117 ALA A C 1
ATOM 909 O O . ALA A 1 117 ? 3.928 17.484 4.793 1 98.69 117 ALA A O 1
ATOM 910 N N . HIS A 1 118 ? 4.855 17.312 2.762 1 98.38 118 HIS A N 1
ATOM 911 C CA . HIS A 1 118 ? 5.023 18.75 2.58 1 98.38 118 HIS A CA 1
ATOM 912 C C . HIS A 1 118 ? 3.678 19.469 2.611 1 98.38 118 HIS A C 1
ATOM 914 O O . HIS A 1 118 ? 3.498 20.422 3.373 1 98.38 118 HIS A O 1
ATOM 920 N N . LEU A 1 119 ? 2.77 18.984 1.856 1 98.31 119 LEU A N 1
ATOM 921 C CA . LEU A 1 119 ? 1.453 19.594 1.752 1 98.31 119 LEU A CA 1
ATOM 922 C C . LEU A 1 119 ? 0.693 19.484 3.068 1 98.31 119 LEU A C 1
ATOM 924 O O . LEU A 1 119 ? 0.028 20.422 3.492 1 98.31 119 LEU A O 1
ATOM 928 N N . ALA A 1 120 ? 0.773 18.344 3.711 1 98.75 120 ALA A N 1
ATOM 929 C CA . ALA A 1 120 ? 0.139 18.141 5.012 1 98.75 120 ALA A CA 1
ATOM 930 C C . ALA A 1 120 ? 0.678 19.125 6.039 1 98.75 120 ALA A C 1
ATOM 932 O O . ALA A 1 120 ? -0.087 19.703 6.816 1 98.75 120 ALA A O 1
ATOM 933 N N . ALA A 1 121 ? 1.966 19.312 6.008 1 98.62 121 ALA A N 1
ATOM 934 C CA . ALA A 1 121 ? 2.594 20.234 6.945 1 98.62 121 ALA A CA 1
ATOM 935 C C . ALA A 1 121 ? 2.131 21.672 6.691 1 98.62 121 ALA A C 1
ATOM 937 O O . ALA A 1 121 ? 1.81 22.406 7.633 1 98.62 121 ALA A O 1
ATOM 938 N N . LEU A 1 122 ? 2.096 22.047 5.434 1 97.44 122 LEU A N 1
ATOM 939 C CA . LEU A 1 122 ? 1.628 23.406 5.117 1 97.44 122 LEU A CA 1
ATOM 940 C C . LEU A 1 122 ? 0.164 23.578 5.512 1 97.44 122 LEU A C 1
ATOM 942 O O . LEU A 1 122 ? -0.224 24.625 6.031 1 97.44 122 LEU A O 1
ATOM 946 N N . ALA A 1 123 ? -0.626 22.562 5.277 1 97.12 123 ALA A N 1
ATOM 947 C CA . ALA A 1 123 ? -2.037 22.609 5.648 1 97.12 123 ALA A CA 1
ATOM 948 C C . ALA A 1 123 ? -2.201 22.734 7.16 1 97.12 123 ALA A C 1
ATOM 950 O O . ALA A 1 123 ? -3.15 23.359 7.641 1 97.12 123 ALA A O 1
ATOM 951 N N . ALA A 1 124 ? -1.318 22.141 7.891 1 97.06 124 ALA A N 1
ATOM 952 C CA . ALA A 1 124 ? -1.396 22.141 9.352 1 97.06 124 ALA A CA 1
ATOM 953 C C . ALA A 1 124 ? -0.845 23.438 9.938 1 97.06 124 ALA A C 1
ATOM 955 O O . ALA A 1 124 ? -1.323 23.906 10.969 1 97.06 124 ALA A O 1
ATOM 956 N N . LEU A 1 125 ? 0.111 24.031 9.281 1 96.44 125 LEU A N 1
ATOM 957 C CA . LEU A 1 125 ? 0.88 25.094 9.922 1 96.44 125 LEU A CA 1
ATOM 958 C C . LEU A 1 125 ? 0.547 26.438 9.305 1 96.44 125 LEU A C 1
ATOM 960 O O . LEU A 1 125 ? 0.683 27.469 9.969 1 96.44 125 LEU A O 1
ATOM 964 N N . ALA A 1 126 ? 0.109 26.453 8.016 1 93.44 126 ALA A N 1
ATOM 965 C CA . ALA A 1 126 ? 0.107 27.734 7.293 1 93.44 126 ALA A CA 1
ATOM 966 C C . ALA A 1 126 ? -1.144 27.875 6.43 1 93.44 126 ALA A C 1
ATOM 968 O O . ALA A 1 126 ? -1.151 28.625 5.457 1 93.44 126 ALA A O 1
ATOM 969 N N . ALA A 1 127 ? -2.178 27.141 6.742 1 90.06 127 ALA A N 1
ATOM 970 C CA . ALA A 1 127 ? -3.373 27.094 5.906 1 90.06 127 ALA A CA 1
ATOM 971 C C . ALA A 1 127 ? -3.887 28.5 5.602 1 90.06 127 ALA A C 1
ATOM 973 O O . ALA A 1 127 ? -4.227 28.812 4.457 1 90.06 127 ALA A O 1
ATOM 974 N N . PRO A 1 128 ? -3.898 29.438 6.539 1 90.19 128 PRO A N 1
ATOM 975 C CA . PRO A 1 128 ? -4.438 30.766 6.242 1 90.19 128 PRO A CA 1
ATOM 976 C C . PRO A 1 128 ? -3.65 31.5 5.156 1 90.19 128 PRO A C 1
ATOM 978 O O . PRO A 1 128 ? -4.223 32.25 4.383 1 90.19 128 PRO A O 1
ATOM 981 N N . GLU A 1 129 ? -2.408 31.188 5.078 1 88.88 129 GLU A N 1
ATOM 982 C CA . GLU A 1 129 ? -1.556 31.812 4.078 1 88.88 129 GLU A CA 1
ATOM 983 C C . GLU A 1 129 ? -1.942 31.375 2.668 1 88.88 129 GLU A C 1
ATOM 985 O O . GLU A 1 129 ? -1.804 32.156 1.715 1 88.88 129 GLU A O 1
ATOM 990 N N . PHE A 1 130 ? -2.467 30.219 2.588 1 88.81 130 PHE A N 1
ATOM 991 C CA . PHE A 1 130 ? -2.691 29.641 1.271 1 88.81 130 PHE A CA 1
ATOM 992 C C . PHE A 1 130 ? -4.168 29.688 0.901 1 88.81 130 PHE A C 1
ATOM 994 O O . PHE A 1 130 ? -4.52 29.766 -0.28 1 88.81 130 PHE A O 1
ATOM 1001 N N . THR A 1 131 ? -5.035 29.641 1.912 1 86 131 THR A N 1
ATOM 1002 C CA . THR A 1 131 ? -6.461 29.516 1.644 1 86 131 THR A CA 1
ATOM 1003 C C . THR A 1 131 ? -7.156 30.859 1.843 1 86 131 THR A C 1
ATOM 1005 O O . THR A 1 131 ? -8.281 31.062 1.371 1 86 131 THR A O 1
ATOM 1008 N N . GLY A 1 132 ? -6.52 31.719 2.564 1 85.19 132 GLY A N 1
ATOM 1009 C CA . GLY A 1 132 ? -7.145 33 2.902 1 85.19 132 GLY A CA 1
ATOM 1010 C C . GLY A 1 132 ? -8.211 32.875 3.975 1 85.19 132 GLY A C 1
ATOM 1011 O O . GLY A 1 132 ? -9.008 33.781 4.18 1 85.19 132 GLY A O 1
ATOM 1012 N N . ASP A 1 133 ? -8.312 31.688 4.523 1 80.19 133 ASP A N 1
ATOM 1013 C CA . ASP A 1 133 ? -9.32 31.406 5.539 1 80.19 133 ASP A CA 1
ATOM 1014 C C . ASP A 1 133 ? -8.672 31.094 6.887 1 80.19 133 ASP A C 1
ATOM 1016 O O . ASP A 1 133 ? -7.965 30.094 7.027 1 80.19 133 ASP A O 1
ATOM 1020 N N . ASP A 1 134 ? -9 31.938 7.855 1 81.25 134 ASP A N 1
ATOM 1021 C CA . ASP A 1 134 ? -8.406 31.797 9.188 1 81.25 134 ASP A CA 1
ATOM 1022 C C . ASP A 1 134 ? -9.242 30.875 10.07 1 81.25 134 ASP A C 1
ATOM 1024 O O . ASP A 1 134 ? -8.867 30.594 11.211 1 81.25 134 ASP A O 1
ATOM 1028 N N . SER A 1 135 ? -10.391 30.5 9.547 1 80.81 135 SER A N 1
ATOM 1029 C CA . SER A 1 135 ? -11.336 29.719 10.352 1 80.81 135 SER A CA 1
ATOM 1030 C C . SER A 1 135 ? -11.141 28.219 10.148 1 80.81 135 SER A C 1
ATOM 1032 O O . SER A 1 135 ? -12.016 27.422 10.5 1 80.81 135 SER A O 1
ATOM 1034 N N . ALA A 1 136 ? -9.992 27.828 9.977 1 84 136 ALA A N 1
ATOM 1035 C CA . ALA A 1 136 ? -9.797 26.406 9.711 1 84 136 ALA A CA 1
ATOM 1036 C C . ALA A 1 136 ? -9.82 25.594 11 1 84 136 ALA A C 1
ATOM 1038 O O . ALA A 1 136 ? -9.234 26.016 12.008 1 84 136 ALA A O 1
ATOM 1039 N N . PRO A 1 137 ? -10.617 24.453 11.023 1 88.12 137 PRO A N 1
ATOM 1040 C CA . PRO A 1 137 ? -10.633 23.609 12.219 1 88.12 137 PRO A CA 1
ATOM 1041 C C . PRO A 1 137 ? -9.242 23.094 12.586 1 88.12 137 PRO A C 1
ATOM 1043 O O . PRO A 1 137 ? -8.367 23 11.719 1 88.12 137 PRO A O 1
ATOM 1046 N N . PRO A 1 138 ? -9.141 22.844 13.82 1 88.38 138 PRO A N 1
ATOM 1047 C CA . PRO A 1 138 ? -7.82 22.438 14.32 1 88.38 138 PRO A CA 1
ATOM 1048 C C . PRO A 1 138 ? -7.41 21.047 13.828 1 88.38 138 PRO A C 1
ATOM 1050 O O . PRO A 1 138 ? -8.266 20.234 13.492 1 88.38 138 PRO A O 1
ATOM 1053 N N . ILE A 1 139 ? -6.148 20.859 13.719 1 96.75 139 ILE A N 1
ATOM 1054 C CA . ILE A 1 139 ? -5.508 19.562 13.469 1 96.75 139 ILE A CA 1
ATOM 1055 C C . ILE A 1 139 ? -4.801 19.094 14.734 1 96.75 139 ILE A C 1
ATOM 1057 O O . ILE A 1 139 ? -3.93 19.781 15.266 1 96.75 139 ILE A O 1
ATOM 1061 N N . ALA A 1 140 ? -5.152 17.906 15.156 1 98.25 140 ALA A N 1
ATOM 1062 C CA . ALA A 1 140 ? -4.727 17.438 16.469 1 98.25 140 ALA A CA 1
ATOM 1063 C C . ALA A 1 140 ? -3.291 16.922 16.438 1 98.25 140 ALA A C 1
ATOM 1065 O O . ALA A 1 140 ? -2.6 16.906 17.453 1 98.25 140 ALA A O 1
ATOM 1066 N N . ALA A 1 141 ? -2.848 16.453 15.281 1 98.88 141 ALA A N 1
ATOM 1067 C CA . ALA A 1 141 ? -1.492 15.938 15.125 1 98.88 141 ALA A CA 1
ATOM 1068 C C . ALA A 1 141 ? -1.074 15.938 13.656 1 98.88 141 ALA A C 1
ATOM 1070 O O . ALA A 1 141 ? -1.919 15.828 12.758 1 98.88 141 ALA A O 1
ATOM 1071 N N . LEU A 1 142 ? 0.199 16.109 13.422 1 98.88 142 LEU A N 1
ATOM 1072 C CA . LEU A 1 142 ? 0.812 16.016 12.102 1 98.88 142 LEU A CA 1
ATOM 1073 C C . LEU A 1 142 ? 1.737 14.812 12.016 1 98.88 142 LEU A C 1
ATOM 1075 O O . LEU A 1 142 ? 2.578 14.602 12.891 1 98.88 142 LEU A O 1
ATOM 1079 N N . ILE A 1 143 ? 1.524 13.969 11.039 1 98.94 143 ILE A N 1
ATOM 1080 C CA . ILE A 1 143 ? 2.357 12.805 10.742 1 98.94 143 ILE A CA 1
ATOM 1081 C C . ILE A 1 143 ? 3 12.977 9.359 1 98.94 143 ILE A C 1
ATOM 1083 O O . ILE A 1 143 ? 2.301 13.086 8.352 1 98.94 143 ILE A O 1
ATOM 1087 N N . ALA A 1 144 ? 4.301 12.93 9.297 1 98.88 144 ALA A N 1
ATOM 1088 C CA . ALA A 1 144 ? 4.977 13.25 8.039 1 98.88 144 ALA A CA 1
ATOM 1089 C C . ALA A 1 144 ? 6.133 12.297 7.781 1 98.88 144 ALA A C 1
ATOM 1091 O O . ALA A 1 144 ? 7.027 12.148 8.617 1 98.88 144 ALA A O 1
ATOM 1092 N N . PHE A 1 145 ? 6.074 11.633 6.641 1 98.56 145 PHE A N 1
ATOM 1093 C CA . PHE A 1 145 ? 7.074 10.633 6.285 1 98.56 145 PHE A CA 1
ATOM 1094 C C . PHE A 1 145 ? 7.887 11.086 5.078 1 98.56 145 PHE A C 1
ATOM 1096 O O . PHE A 1 145 ? 7.32 11.492 4.059 1 98.56 145 PHE A O 1
ATOM 1103 N N . SER A 1 146 ? 9.234 11.039 5.16 1 98.06 146 SER A N 1
ATOM 1104 C CA . SER A 1 146 ? 10.125 11.305 4.039 1 98.06 146 SER A CA 1
ATOM 1105 C C . SER A 1 146 ? 9.773 12.617 3.34 1 98.06 146 SER A C 1
ATOM 1107 O O . SER A 1 146 ? 9.727 12.672 2.109 1 98.06 146 SER A O 1
ATOM 1109 N N . GLY A 1 147 ? 9.445 13.617 4.082 1 97.94 147 GLY A N 1
ATOM 1110 C CA . GLY A 1 147 ? 8.891 14.844 3.535 1 97.94 147 GLY A CA 1
ATOM 1111 C C . GLY A 1 147 ? 9.945 15.883 3.193 1 97.94 147 GLY A C 1
ATOM 1112 O O . GLY A 1 147 ? 11.125 15.703 3.52 1 97.94 147 GLY A O 1
ATOM 1113 N N . VAL A 1 148 ? 9.508 16.922 2.438 1 97.25 148 VAL A N 1
ATOM 1114 C CA . VAL A 1 148 ? 10.258 18.141 2.145 1 97.25 148 VAL A CA 1
ATOM 1115 C C . VAL A 1 148 ? 9.719 19.297 2.986 1 97.25 148 VAL A C 1
ATOM 1117 O O . VAL A 1 148 ? 8.523 19.609 2.922 1 97.25 148 VAL A O 1
ATOM 1120 N N . TYR A 1 149 ? 10.609 19.891 3.781 1 97.81 149 TYR A N 1
ATOM 1121 C CA . TYR A 1 149 ? 10.094 20.891 4.723 1 97.81 149 TYR A CA 1
ATOM 1122 C C . TYR A 1 149 ? 10.758 22.234 4.512 1 97.81 149 TYR A C 1
ATOM 1124 O O . TYR A 1 149 ? 10.383 23.219 5.148 1 97.81 149 TYR A O 1
ATOM 1132 N N . ASP A 1 150 ? 11.758 22.25 3.633 1 96.06 150 ASP A N 1
ATOM 1133 C CA . ASP A 1 150 ? 12.445 23.469 3.234 1 96.06 150 ASP A CA 1
ATOM 1134 C C . ASP A 1 150 ? 12.688 23.5 1.728 1 96.06 150 ASP A C 1
ATOM 1136 O O . ASP A 1 150 ? 13.633 22.875 1.236 1 96.06 150 ASP A O 1
ATOM 1140 N N . VAL A 1 151 ? 11.852 24.312 1.035 1 94.38 151 VAL A N 1
ATOM 1141 C CA . VAL A 1 151 ? 11.969 24.328 -0.419 1 94.38 151 VAL A CA 1
ATOM 1142 C C . VAL A 1 151 ? 12.688 25.594 -0.867 1 94.38 151 VAL A C 1
ATOM 1144 O O . VAL A 1 151 ? 12.477 26.062 -1.987 1 94.38 151 VAL A O 1
ATOM 1147 N N . ARG A 1 152 ? 13.43 26.188 -0.093 1 90.69 152 ARG A N 1
ATOM 1148 C CA . ARG A 1 152 ? 14.156 27.406 -0.435 1 90.69 152 ARG A CA 1
ATOM 1149 C C . ARG A 1 152 ? 15.359 27.094 -1.315 1 90.69 152 ARG A C 1
ATOM 1151 O O . ARG A 1 152 ? 15.914 27.984 -1.954 1 90.69 152 ARG A O 1
ATOM 1158 N N . ALA A 1 153 ? 15.719 25.75 -1.331 1 84.12 153 ALA A N 1
ATOM 1159 C CA . ALA A 1 153 ? 16.797 25.375 -2.232 1 84.12 153 ALA A CA 1
ATOM 1160 C C . ALA A 1 153 ? 16.391 25.547 -3.691 1 84.12 153 ALA A C 1
ATOM 1162 O O . ALA A 1 153 ? 15.227 25.344 -4.043 1 84.12 153 ALA A O 1
ATOM 1163 N N . GLU A 1 154 ? 17.312 25.75 -4.566 1 80.38 154 GLU A N 1
ATOM 1164 C CA . GLU A 1 154 ? 17.094 26.062 -5.977 1 80.38 154 GLU A CA 1
ATOM 1165 C C . GLU A 1 154 ? 16.422 24.906 -6.699 1 80.38 154 GLU A C 1
ATOM 1167 O O . GLU A 1 154 ? 15.633 25.109 -7.625 1 80.38 154 GLU A O 1
ATOM 1172 N N . LYS A 1 155 ? 16.625 23.766 -6.242 1 80.06 155 LYS A N 1
ATOM 1173 C CA . LYS A 1 155 ? 16.109 22.594 -6.93 1 80.06 155 LYS A CA 1
ATOM 1174 C C . LYS A 1 155 ? 14.586 22.547 -6.875 1 80.06 155 LYS A C 1
ATOM 1176 O O . LYS A 1 155 ? 13.953 21.875 -7.688 1 80.06 155 LYS A O 1
ATOM 1181 N N . TYR A 1 156 ? 14.016 23.281 -6.031 1 83.94 156 TYR A N 1
ATOM 1182 C CA . TYR A 1 156 ? 12.562 23.281 -5.898 1 83.94 156 TYR A CA 1
ATOM 1183 C C . TYR A 1 156 ? 11.953 24.5 -6.594 1 83.94 156 TYR A C 1
ATOM 1185 O O . TYR A 1 156 ? 10.727 24.656 -6.602 1 83.94 156 TYR A O 1
ATOM 1193 N N . ALA A 1 157 ? 12.703 25.328 -7.234 1 80.12 157 ALA A N 1
ATOM 1194 C CA . ALA A 1 157 ? 12.281 26.562 -7.883 1 80.12 157 ALA A CA 1
ATOM 1195 C C . ALA A 1 157 ? 11.18 26.297 -8.906 1 80.12 157 ALA A C 1
ATOM 1197 O O . ALA A 1 157 ? 10.227 27.078 -9.008 1 80.12 157 ALA A O 1
ATOM 1198 N N . PRO A 1 158 ? 11.242 25.188 -9.594 1 77.94 158 PRO A N 1
ATOM 1199 C CA . PRO A 1 158 ? 10.172 24.953 -10.57 1 77.94 158 PRO A CA 1
ATOM 1200 C C . PRO A 1 158 ? 8.805 24.781 -9.914 1 77.94 158 PRO A C 1
ATOM 1202 O O . PRO A 1 158 ? 7.777 25.016 -10.555 1 77.94 158 PRO A O 1
ATOM 1205 N N . LEU A 1 159 ? 8.797 24.422 -8.727 1 77.44 159 LEU A N 1
ATOM 1206 C CA . LEU A 1 159 ? 7.555 24.156 -8.008 1 77.44 159 LEU A CA 1
ATOM 1207 C C . LEU A 1 159 ? 7.023 25.438 -7.355 1 77.44 159 LEU A C 1
ATOM 1209 O O . LEU A 1 159 ? 5.82 25.688 -7.371 1 77.44 159 LEU A O 1
ATOM 1213 N N . VAL A 1 160 ? 7.883 26.203 -6.836 1 79.25 160 VAL A N 1
ATOM 1214 C CA . VAL A 1 160 ? 7.422 27.281 -5.957 1 79.25 160 VAL A CA 1
ATOM 1215 C C . VAL A 1 160 ? 7.797 28.641 -6.551 1 79.25 160 VAL A C 1
ATOM 1217 O O . VAL A 1 160 ? 7.457 29.672 -5.992 1 79.25 160 VAL A O 1
ATOM 1220 N N . GLY A 1 161 ? 8.328 28.609 -7.699 1 76.25 161 GLY A N 1
ATOM 1221 C CA . GLY A 1 161 ? 8.828 29.844 -8.273 1 76.25 161 GLY A CA 1
ATOM 1222 C C . GLY A 1 161 ? 10.219 30.203 -7.801 1 76.25 161 GLY A C 1
ATOM 1223 O O . GLY A 1 161 ? 10.766 29.547 -6.91 1 76.25 161 GLY A O 1
ATOM 1224 N N . ASP A 1 162 ? 10.859 31.125 -8.5 1 73.19 162 ASP A N 1
ATOM 1225 C CA . ASP A 1 162 ? 12.242 31.5 -8.195 1 73.19 162 ASP A CA 1
ATOM 1226 C C . ASP A 1 162 ? 12.281 32.781 -7.34 1 73.19 162 ASP A C 1
ATOM 1228 O O . ASP A 1 162 ? 13.305 33.469 -7.305 1 73.19 162 ASP A O 1
ATOM 1232 N N . ARG A 1 163 ? 11.227 32.969 -6.633 1 82.38 163 ARG A N 1
ATOM 1233 C CA . ARG A 1 163 ? 11.227 34.125 -5.727 1 82.38 163 ARG A CA 1
ATOM 1234 C C . ARG A 1 163 ? 11.43 33.688 -4.281 1 82.38 163 ARG A C 1
ATOM 1236 O O . ARG A 1 163 ? 10.773 32.75 -3.816 1 82.38 163 ARG A O 1
ATOM 1243 N N . PRO A 1 164 ? 12.359 34.281 -3.641 1 82.81 164 PRO A N 1
ATOM 1244 C CA . PRO A 1 164 ? 12.672 33.875 -2.264 1 82.81 164 PRO A CA 1
ATOM 1245 C C . PRO A 1 164 ? 11.445 33.906 -1.352 1 82.81 164 PRO A C 1
ATOM 1247 O O . PRO A 1 164 ? 11.289 33.031 -0.5 1 82.81 164 PRO A O 1
ATOM 1250 N N . ASP A 1 165 ? 10.641 34.844 -1.526 1 86.62 165 ASP A N 1
ATOM 1251 C CA . ASP A 1 165 ? 9.445 34.969 -0.688 1 86.62 165 ASP A CA 1
ATOM 1252 C C . ASP A 1 165 ? 8.492 33.812 -0.922 1 86.62 165 ASP A C 1
ATOM 1254 O O . ASP A 1 165 ? 7.914 33.25 0.027 1 86.62 165 ASP A O 1
ATOM 1258 N N . ALA A 1 166 ? 8.406 33.406 -2.162 1 86.44 166 ALA A N 1
ATOM 1259 C CA . ALA A 1 166 ? 7.531 32.281 -2.506 1 86.44 166 ALA A CA 1
ATOM 1260 C C . ALA A 1 166 ? 8.062 30.969 -1.928 1 86.44 166 ALA A C 1
ATOM 1262 O O . ALA A 1 166 ? 7.289 30.141 -1.434 1 86.44 166 ALA A O 1
ATOM 1263 N N . ALA A 1 167 ? 9.398 30.844 -1.965 1 90.5 167 ALA A N 1
ATOM 1264 C CA . ALA A 1 167 ? 10.031 29.641 -1.435 1 90.5 167 ALA A CA 1
ATOM 1265 C C . ALA A 1 167 ? 9.867 29.562 0.081 1 90.5 167 ALA A C 1
ATOM 1267 O O . ALA A 1 167 ? 9.578 28.484 0.625 1 90.5 167 ALA A O 1
ATOM 1268 N N . ALA A 1 168 ? 10.047 30.703 0.718 1 92.69 168 ALA A N 1
ATOM 1269 C CA . ALA A 1 168 ? 9.891 30.734 2.17 1 92.69 168 ALA A CA 1
ATOM 1270 C C . ALA A 1 168 ? 8.453 30.422 2.578 1 92.69 168 ALA A C 1
ATOM 1272 O O . ALA A 1 168 ? 8.227 29.641 3.51 1 92.69 168 ALA A O 1
ATOM 1273 N N . ARG A 1 169 ? 7.539 30.969 1.886 1 92.44 169 ARG A N 1
ATOM 1274 C CA . ARG A 1 169 ? 6.121 30.75 2.172 1 92.44 169 ARG A CA 1
ATOM 1275 C C . ARG A 1 169 ? 5.727 29.297 1.957 1 92.44 169 ARG A C 1
ATOM 1277 O O . ARG A 1 169 ? 4.816 28.797 2.617 1 92.44 169 ARG A O 1
ATOM 1284 N N . SER A 1 170 ? 6.422 28.703 1.051 1 95.12 170 SER A N 1
ATOM 1285 C CA . SER A 1 170 ? 6.086 27.312 0.712 1 95.12 170 SER A CA 1
ATOM 1286 C C . SER A 1 170 ? 6.945 26.328 1.495 1 95.12 170 SER A C 1
ATOM 1288 O O . SER A 1 170 ? 7.031 25.156 1.139 1 95.12 170 SER A O 1
ATOM 1290 N N . SER A 1 171 ? 7.637 26.844 2.549 1 96.88 171 SER A N 1
ATOM 1291 C CA . SER A 1 171 ? 8.477 26 3.389 1 96.88 171 SER A CA 1
ATOM 1292 C C . SER A 1 171 ? 7.863 25.797 4.77 1 96.88 171 SER A C 1
ATOM 1294 O O . SER A 1 171 ? 7.879 26.719 5.598 1 96.88 171 SER A O 1
ATOM 1296 N N . PRO A 1 172 ? 7.406 24.547 5.062 1 98 172 PRO A N 1
ATOM 1297 C CA . PRO A 1 172 ? 6.797 24.297 6.371 1 98 172 PRO A CA 1
ATOM 1298 C C . PRO A 1 172 ? 7.676 24.766 7.527 1 98 172 PRO A C 1
ATOM 1300 O O . PRO A 1 172 ? 7.164 25.266 8.531 1 98 172 PRO A O 1
ATOM 1303 N N . ILE A 1 173 ? 8.961 24.641 7.387 1 98 173 ILE A N 1
ATOM 1304 C CA . ILE A 1 173 ? 9.898 24.891 8.477 1 98 173 ILE A CA 1
ATOM 1305 C C . ILE A 1 173 ? 9.805 26.359 8.906 1 98 173 ILE A C 1
ATOM 1307 O O . ILE A 1 173 ? 10.086 26.688 10.062 1 98 173 ILE A O 1
ATOM 1311 N N . THR A 1 174 ? 9.336 27.266 8.031 1 97.19 174 THR A N 1
ATOM 1312 C CA . THR A 1 174 ? 9.281 28.688 8.336 1 97.19 174 THR A CA 1
ATOM 1313 C C . THR A 1 174 ? 8.016 29.031 9.102 1 97.19 174 THR A C 1
ATOM 1315 O O . THR A 1 174 ? 7.879 30.141 9.625 1 97.19 174 THR A O 1
ATOM 1318 N N . TRP A 1 175 ? 7.148 28.062 9.281 1 97.31 175 TRP A N 1
ATOM 1319 C CA . TRP A 1 175 ? 5.848 28.344 9.883 1 97.31 175 TRP A CA 1
ATOM 1320 C C . TRP A 1 175 ? 5.742 27.719 11.273 1 97.31 175 TRP A C 1
ATOM 1322 O O . TRP A 1 175 ? 4.695 27.812 11.922 1 97.31 175 TRP A O 1
ATOM 1332 N N . VAL A 1 176 ? 6.809 27.109 11.711 1 97.81 176 VAL A N 1
ATOM 1333 C CA . VAL A 1 176 ? 6.777 26.469 13.023 1 97.81 176 VAL A CA 1
ATOM 1334 C C . VAL A 1 176 ? 6.703 27.531 14.117 1 97.81 176 VAL A C 1
ATOM 1336 O O . VAL A 1 176 ? 7.531 28.453 14.156 1 97.81 176 VAL A O 1
ATOM 1339 N N . ASP A 1 177 ? 5.672 27.391 14.898 1 94.06 177 ASP A N 1
ATOM 1340 C CA . ASP A 1 177 ? 5.52 28.234 16.078 1 94.06 177 ASP A CA 1
ATOM 1341 C C . ASP A 1 177 ? 4.824 27.484 17.203 1 94.06 177 ASP A C 1
ATOM 1343 O O . ASP A 1 177 ? 4.652 26.266 17.141 1 94.06 177 ASP A O 1
ATOM 1347 N N . GLY A 1 178 ? 4.504 28.141 18.281 1 88.19 178 GLY A N 1
ATOM 1348 C CA . GLY A 1 178 ? 3.965 27.5 19.469 1 88.19 178 GLY A CA 1
ATOM 1349 C C . GLY A 1 178 ? 2.596 26.875 19.25 1 88.19 178 GLY A C 1
ATOM 1350 O O . GLY A 1 178 ? 2.129 26.094 20.078 1 88.19 178 GLY A O 1
ATOM 1351 N N . GLY A 1 179 ? 1.925 27.172 18.141 1 91.75 179 GLY A N 1
ATOM 1352 C CA . GLY A 1 179 ? 0.59 26.656 17.875 1 91.75 179 GLY A CA 1
ATOM 1353 C C . GLY A 1 179 ? 0.59 25.438 16.969 1 91.75 179 GLY A C 1
ATOM 1354 O O . GLY A 1 179 ? -0.469 24.891 16.656 1 91.75 179 GLY A O 1
ATOM 1355 N N . ALA A 1 180 ? 1.755 25.031 16.594 1 95.81 180 ALA A N 1
ATOM 1356 C CA . ALA A 1 180 ? 1.85 23.828 15.75 1 95.81 180 ALA A CA 1
ATOM 1357 C C . ALA A 1 180 ? 1.387 22.594 16.516 1 95.81 180 ALA A C 1
ATOM 1359 O O . ALA A 1 180 ? 1.587 22.484 17.719 1 95.81 180 ALA A O 1
ATOM 1360 N N . PRO A 1 181 ? 0.745 21.672 15.867 1 98.25 181 PRO A N 1
ATOM 1361 C CA . PRO A 1 181 ? 0.331 20.438 16.547 1 98.25 181 PRO A CA 1
ATOM 1362 C C . PRO A 1 181 ? 1.504 19.516 16.859 1 98.25 181 PRO A C 1
ATOM 1364 O O . PRO A 1 181 ? 2.559 19.609 16.219 1 98.25 181 PRO A O 1
ATOM 1367 N N . PRO A 1 182 ? 1.282 18.578 17.906 1 98.75 182 PRO A N 1
ATOM 1368 C CA . PRO A 1 182 ? 2.252 17.484 18.031 1 98.75 182 PRO A CA 1
ATOM 1369 C C . PRO A 1 182 ? 2.547 16.797 16.719 1 98.75 182 PRO A C 1
ATOM 1371 O O . PRO A 1 182 ? 1.643 16.594 15.891 1 98.75 182 PRO A O 1
ATOM 1374 N N . THR A 1 183 ? 3.863 16.422 16.516 1 98.88 183 THR A N 1
ATOM 1375 C CA . THR A 1 183 ? 4.266 15.992 15.18 1 98.88 183 THR A CA 1
ATOM 1376 C C . THR A 1 183 ? 5.098 14.711 15.25 1 98.88 183 THR A C 1
ATOM 1378 O O . THR A 1 183 ? 5.98 14.586 16.094 1 98.88 183 THR A O 1
ATOM 1381 N N . PHE A 1 184 ? 4.742 13.734 14.406 1 98.94 184 PHE A N 1
ATOM 1382 C CA . PHE A 1 184 ? 5.504 12.508 14.195 1 98.94 184 PHE A CA 1
ATOM 1383 C C . PHE A 1 184 ? 6.246 12.555 12.867 1 98.94 184 PHE A C 1
ATOM 1385 O O . PHE A 1 184 ? 5.629 12.727 11.812 1 98.94 184 PHE A O 1
ATOM 1392 N N . LEU A 1 185 ? 7.57 12.406 12.906 1 98.88 185 LEU A N 1
ATOM 1393 C CA . LEU A 1 185 ? 8.398 12.43 11.711 1 98.88 185 LEU A CA 1
ATOM 1394 C C . LEU A 1 185 ? 9.094 11.086 11.5 1 98.88 185 LEU A C 1
ATOM 1396 O O . LEU A 1 185 ? 9.711 10.555 12.43 1 98.88 185 LEU A O 1
ATOM 1400 N N . GLY A 1 186 ? 8.961 10.523 10.359 1 98.69 186 GLY A N 1
ATOM 1401 C CA . GLY A 1 186 ? 9.672 9.32 9.969 1 98.69 186 GLY A CA 1
ATOM 1402 C C . GLY A 1 186 ? 10.453 9.477 8.68 1 98.69 186 GLY A C 1
ATOM 1403 O O . GLY A 1 186 ? 9.953 10.055 7.711 1 98.69 186 GLY A O 1
ATOM 1404 N N . HIS A 1 187 ? 11.617 8.945 8.648 1 98.56 187 HIS A N 1
ATOM 1405 C CA . HIS A 1 187 ? 12.5 9.086 7.496 1 98.56 187 HIS A CA 1
ATOM 1406 C C . HIS A 1 187 ? 13.602 8.031 7.508 1 98.56 187 HIS A C 1
ATOM 1408 O O . HIS A 1 187 ? 14.18 7.742 8.555 1 98.56 187 HIS A O 1
ATOM 1414 N N . ALA A 1 188 ? 13.883 7.5 6.34 1 98.06 188 ALA A N 1
ATOM 1415 C CA . ALA A 1 188 ? 14.977 6.531 6.262 1 98.06 188 ALA A CA 1
ATOM 1416 C C . ALA A 1 188 ? 16.312 7.23 6.027 1 98.06 188 ALA A C 1
ATOM 1418 O O . ALA A 1 188 ? 16.391 8.188 5.25 1 98.06 188 ALA A O 1
ATOM 1419 N N . VAL A 1 189 ? 17.406 6.672 6.555 1 97.62 189 VAL A N 1
ATOM 1420 C CA . VAL A 1 189 ? 18.734 7.281 6.492 1 97.62 189 VAL A CA 1
ATOM 1421 C C . VAL A 1 189 ? 19.281 7.18 5.074 1 97.62 189 VAL A C 1
ATOM 1423 O O . VAL A 1 189 ? 20.062 8.031 4.641 1 97.62 189 VAL A O 1
ATOM 1426 N N . ASP A 1 190 ? 18.828 6.199 4.34 1 95.5 190 ASP A N 1
ATOM 1427 C CA . ASP A 1 190 ? 19.375 5.949 3.016 1 95.5 190 ASP A CA 1
ATOM 1428 C C . ASP A 1 190 ? 18.453 6.465 1.922 1 95.5 190 ASP A C 1
ATOM 1430 O O . ASP A 1 190 ? 18.484 5.988 0.786 1 95.5 190 ASP A O 1
ATOM 1434 N N . ASP A 1 191 ? 17.547 7.344 2.305 1 96.19 191 ASP A N 1
ATOM 1435 C CA . ASP A 1 191 ? 16.688 7.977 1.308 1 96.19 191 ASP A CA 1
ATOM 1436 C C . ASP A 1 191 ? 17.516 8.805 0.323 1 96.19 191 ASP A C 1
ATOM 1438 O O . ASP A 1 191 ? 18.078 9.836 0.695 1 96.19 191 ASP A O 1
ATOM 1442 N N . GLU A 1 192 ? 17.5 8.43 -0.943 1 93.31 192 GLU A N 1
ATOM 1443 C CA . GLU A 1 192 ? 18.281 9.125 -1.959 1 93.31 192 GLU A CA 1
ATOM 1444 C C . GLU A 1 192 ? 17.438 10.141 -2.711 1 93.31 192 GLU A C 1
ATOM 1446 O O . GLU A 1 192 ? 17.953 10.922 -3.514 1 93.31 192 GLU A O 1
ATOM 1451 N N . THR A 1 193 ? 16.141 10.148 -2.455 1 93.06 193 THR A N 1
ATOM 1452 C CA . THR A 1 193 ? 15.234 11.078 -3.121 1 93.06 193 THR A CA 1
ATOM 1453 C C . THR A 1 193 ? 15.125 12.383 -2.338 1 93.06 193 THR A C 1
ATOM 1455 O O . THR A 1 193 ? 15.242 13.469 -2.91 1 93.06 193 THR A O 1
ATOM 1458 N N . VAL A 1 194 ? 14.828 12.305 -1.078 1 95.62 194 VAL A N 1
ATOM 1459 C CA . VAL A 1 194 ? 14.797 13.414 -0.136 1 95.62 194 VAL A CA 1
ATOM 1460 C C . VAL A 1 194 ? 15.789 13.164 0.999 1 95.62 194 VAL A C 1
ATOM 1462 O O . VAL A 1 194 ? 15.648 12.188 1.745 1 95.62 194 VAL A O 1
ATOM 1465 N N . PRO A 1 195 ? 16.781 14 1.075 1 95.69 195 PRO A N 1
ATOM 1466 C CA . PRO A 1 195 ? 17.75 13.766 2.143 1 95.69 195 PRO A CA 1
ATOM 1467 C C . PRO A 1 195 ? 17.141 13.836 3.535 1 95.69 195 PRO A C 1
ATOM 1469 O O . PRO A 1 195 ? 16.25 14.664 3.785 1 95.69 195 PRO A O 1
ATOM 1472 N N . ILE A 1 196 ? 17.578 12.938 4.426 1 97.38 196 IL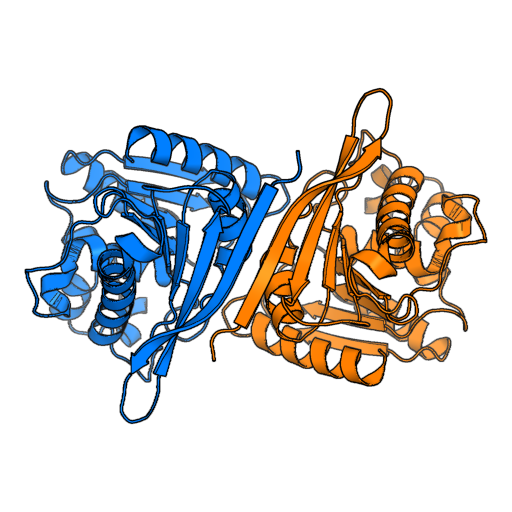E A N 1
ATOM 1473 C CA . ILE A 1 196 ? 17.016 12.82 5.766 1 97.38 196 ILE A CA 1
ATOM 1474 C C . ILE A 1 196 ? 17.219 14.125 6.531 1 97.38 196 ILE A C 1
ATOM 1476 O O . ILE A 1 196 ? 16.531 14.398 7.512 1 97.38 196 ILE A O 1
ATOM 1480 N N . ASP A 1 197 ? 18.156 14.992 6.055 1 97.06 197 ASP A N 1
ATOM 1481 C CA . ASP A 1 197 ? 18.391 16.297 6.68 1 97.06 197 ASP A CA 1
ATOM 1482 C C . ASP A 1 197 ? 17.109 17.125 6.723 1 97.06 197 ASP A C 1
ATOM 1484 O O . ASP A 1 197 ? 16.922 17.938 7.633 1 97.06 197 ASP A O 1
ATOM 1488 N N . GLU A 1 198 ? 16.281 16.906 5.746 1 96.62 198 GLU A N 1
ATOM 1489 C CA . GLU A 1 198 ? 14.992 17.594 5.746 1 96.62 198 GLU A CA 1
ATOM 1490 C C . GLU A 1 198 ? 14.234 17.344 7.043 1 96.62 198 GLU A C 1
ATOM 1492 O O . GLU A 1 198 ? 13.789 18.281 7.707 1 96.62 198 GLU A O 1
ATOM 1497 N N . THR A 1 199 ? 14.117 16.047 7.41 1 98.44 199 THR A N 1
ATOM 1498 C CA . THR A 1 199 ? 13.383 15.648 8.609 1 98.44 199 THR A CA 1
ATOM 1499 C C . THR A 1 199 ? 14.125 16.078 9.867 1 98.44 199 THR A C 1
ATOM 1501 O O . THR A 1 199 ? 13.508 16.547 10.828 1 98.44 199 THR A O 1
ATOM 1504 N N . ASP A 1 200 ? 15.445 15.977 9.852 1 98.25 200 ASP A N 1
ATOM 1505 C CA . ASP A 1 200 ? 16.234 16.344 11.023 1 98.25 200 ASP A CA 1
ATOM 1506 C C . ASP A 1 200 ? 16.125 17.828 11.32 1 98.25 200 ASP A C 1
ATOM 1508 O O . ASP A 1 200 ? 15.93 18.234 12.469 1 98.25 200 ASP A O 1
ATOM 1512 N N . ALA A 1 201 ? 16.219 18.688 10.273 1 98.12 201 ALA A N 1
ATOM 1513 C CA . ALA A 1 201 ? 16.109 20.125 10.453 1 98.12 201 ALA A CA 1
ATOM 1514 C C . ALA A 1 201 ? 14.711 20.516 10.945 1 98.12 201 ALA A C 1
ATOM 1516 O O . ALA A 1 201 ? 14.57 21.359 11.836 1 98.12 201 ALA A O 1
ATOM 1517 N N . PHE A 1 202 ? 13.719 19.922 10.336 1 98.69 202 PHE A N 1
ATOM 1518 C CA . PHE A 1 202 ? 12.344 20.219 10.734 1 98.69 202 PHE A CA 1
ATOM 1519 C C . PHE A 1 202 ? 12.102 19.797 12.18 1 98.69 202 PHE A C 1
ATOM 1521 O O . PHE A 1 202 ? 11.477 20.547 12.945 1 98.69 202 PHE A O 1
ATOM 1528 N N . TYR A 1 203 ? 12.594 18.609 12.594 1 98.81 203 TYR A N 1
ATOM 1529 C CA . TYR A 1 203 ? 12.484 18.125 13.969 1 98.81 203 TYR A CA 1
ATOM 1530 C C . TYR A 1 203 ? 13.102 19.109 14.953 1 98.81 203 TYR A C 1
ATOM 1532 O O . TYR A 1 203 ? 12.5 19.438 15.977 1 98.81 203 TYR A O 1
ATOM 1540 N N . GLU A 1 204 ? 14.281 19.562 14.648 1 98.5 204 GLU A N 1
ATOM 1541 C CA . GLU A 1 204 ? 14.977 20.5 15.531 1 98.5 204 GLU A CA 1
ATOM 1542 C C . GLU A 1 204 ? 14.195 21.812 15.664 1 98.5 204 GLU A C 1
ATOM 1544 O O . GLU A 1 204 ? 14.141 22.406 16.75 1 98.5 204 GLU A O 1
ATOM 1549 N N . GLU A 1 205 ? 13.633 22.266 14.539 1 98.5 205 GLU A N 1
ATOM 1550 C CA . GLU A 1 205 ? 12.828 23.484 14.578 1 98.5 205 GLU A CA 1
ATOM 1551 C C . GLU A 1 205 ? 11.594 23.297 15.469 1 98.5 205 GLU A C 1
ATOM 1553 O O . GLU A 1 205 ? 11.234 24.203 16.219 1 98.5 205 GLU A O 1
ATOM 1558 N N . LEU A 1 206 ? 10.953 22.172 15.398 1 98.75 206 LEU A N 1
ATOM 1559 C CA . LEU A 1 206 ? 9.797 21.875 16.234 1 98.75 206 LEU A CA 1
ATOM 1560 C C . LEU A 1 206 ? 10.18 21.875 17.703 1 98.75 206 LEU A C 1
ATOM 1562 O O . LEU A 1 206 ? 9.484 22.484 18.531 1 98.75 206 LEU A O 1
ATOM 1566 N N . LEU A 1 207 ? 11.289 21.234 18.047 1 98.31 207 LEU A N 1
ATOM 1567 C CA . LEU A 1 207 ? 11.75 21.188 19.422 1 98.31 207 LEU A CA 1
ATOM 1568 C C . LEU A 1 207 ? 12.047 22.594 19.953 1 98.31 207 LEU A C 1
ATOM 1570 O O . LEU A 1 207 ? 11.695 22.906 21.094 1 98.31 207 LEU A O 1
ATOM 1574 N N . SER A 1 208 ? 12.688 23.328 19.156 1 97.94 208 SER A N 1
ATOM 1575 C CA . SER A 1 208 ? 13.055 24.688 19.562 1 97.94 208 SER A CA 1
ATOM 1576 C C . SER A 1 208 ? 11.828 25.531 19.859 1 97.94 208 SER A C 1
ATOM 1578 O O . SER A 1 208 ? 11.883 26.438 20.688 1 97.94 208 SER A O 1
ATOM 1580 N N . ALA A 1 209 ? 10.75 25.25 19.188 1 98 209 ALA A N 1
ATOM 1581 C CA . ALA A 1 209 ? 9.5 26 19.359 1 98 209 ALA A CA 1
ATOM 1582 C C . ALA A 1 209 ? 8.68 25.406 20.5 1 98 209 ALA A C 1
ATOM 1584 O O . ALA A 1 209 ? 7.57 25.875 20.781 1 98 209 ALA A O 1
ATOM 1585 N N . GLY A 1 210 ? 9.148 24.312 21.141 1 98.12 210 GLY A N 1
ATOM 1586 C CA . GLY A 1 210 ? 8.469 23.703 22.266 1 98.12 210 GLY A CA 1
ATOM 1587 C C . GLY A 1 210 ? 7.348 22.766 21.844 1 98.12 210 GLY A C 1
ATOM 1588 O O . GLY A 1 210 ? 6.457 22.453 22.641 1 98.12 210 GLY A O 1
ATOM 1589 N N . ILE A 1 211 ? 7.32 22.344 20.594 1 98.25 211 ILE A N 1
ATOM 1590 C CA . ILE A 1 211 ? 6.289 21.453 20.062 1 98.25 211 ILE A CA 1
ATOM 1591 C C . ILE A 1 211 ? 6.664 20 20.344 1 98.25 211 ILE A C 1
ATOM 1593 O O . ILE A 1 211 ? 7.781 19.578 20.047 1 98.25 211 ILE A O 1
ATOM 1597 N N . PRO A 1 212 ? 5.766 19.203 21 1 98.31 212 PRO A N 1
ATOM 1598 C CA . PRO A 1 212 ? 6.047 17.766 21.109 1 98.31 212 PRO A CA 1
ATOM 1599 C C . PRO A 1 212 ? 6.289 17.109 19.75 1 98.31 212 PRO A C 1
ATOM 1601 O O . PRO A 1 212 ? 5.477 17.25 18.844 1 98.31 212 PRO A O 1
ATOM 1604 N N . ALA A 1 213 ? 7.422 16.422 19.625 1 98.56 213 ALA A N 1
ATOM 1605 C CA . ALA A 1 213 ? 7.754 15.805 18.359 1 98.56 213 ALA A CA 1
ATOM 1606 C C . ALA A 1 213 ? 8.5 14.484 18.562 1 98.56 213 ALA A C 1
ATOM 1608 O O . ALA A 1 213 ? 9.352 14.383 19.453 1 98.56 213 ALA A O 1
ATOM 1609 N N . ASP A 1 214 ? 8.07 13.43 17.844 1 98.69 214 ASP A N 1
ATOM 1610 C CA . ASP A 1 214 ? 8.812 12.18 17.719 1 98.69 214 ASP A CA 1
ATOM 1611 C C . ASP A 1 214 ? 9.5 12.086 16.359 1 98.69 214 ASP A C 1
ATOM 1613 O O . ASP A 1 214 ? 8.945 12.516 15.336 1 98.69 214 ASP A O 1
ATOM 1617 N N . ARG A 1 215 ? 10.664 11.586 16.344 1 98.25 215 ARG A N 1
ATOM 1618 C CA . ARG A 1 215 ? 11.398 11.32 15.117 1 98.25 215 ARG A CA 1
ATOM 1619 C C . ARG A 1 215 ? 11.859 9.867 15.047 1 98.25 215 ARG A C 1
ATOM 1621 O O . ARG A 1 215 ? 12.422 9.352 16.016 1 98.25 215 ARG A O 1
ATOM 1628 N N . PHE A 1 216 ? 11.492 9.227 14.031 1 96.31 216 PHE A N 1
ATOM 1629 C CA . PHE A 1 216 ? 11.867 7.852 13.727 1 96.31 216 PHE A CA 1
ATOM 1630 C C . PHE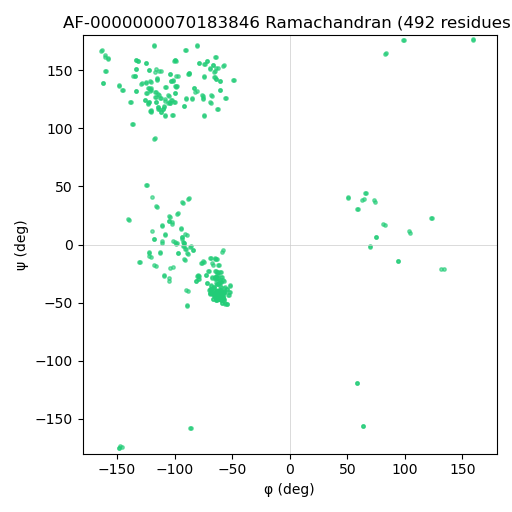 A 1 216 ? 12.789 7.793 12.516 1 96.31 216 PHE A C 1
ATOM 1632 O O . PHE A 1 216 ? 12.414 8.219 11.422 1 96.31 216 PHE A O 1
ATOM 1639 N N . ARG A 1 217 ? 14.031 7.383 12.695 1 97 217 ARG A N 1
ATOM 1640 C CA . ARG A 1 217 ? 15 7.195 11.625 1 97 217 ARG A CA 1
ATOM 1641 C C . ARG A 1 217 ? 15.141 5.723 11.258 1 97 217 ARG A C 1
ATOM 1643 O O . ARG A 1 217 ? 15.727 4.941 12.016 1 97 217 ARG A O 1
ATOM 1650 N N . ALA A 1 218 ? 14.703 5.344 10.117 1 96.75 218 ALA A N 1
ATOM 1651 C CA . ALA A 1 218 ? 14.836 3.961 9.656 1 96.75 218 ALA A CA 1
ATOM 1652 C C . ALA A 1 218 ? 16.219 3.725 9.039 1 96.75 218 ALA A C 1
ATOM 1654 O O . ALA A 1 218 ? 16.703 4.543 8.258 1 96.75 218 ALA A O 1
ATOM 1655 N N . ASP A 1 219 ? 16.891 2.635 9.375 1 93.69 219 ASP A N 1
ATOM 1656 C CA . ASP A 1 219 ? 18.203 2.303 8.836 1 93.69 219 ASP A CA 1
ATOM 1657 C C . ASP A 1 219 ? 18.078 1.517 7.531 1 93.69 219 ASP A C 1
ATOM 1659 O O . ASP A 1 219 ? 18.703 0.466 7.375 1 93.69 219 ASP A O 1
ATOM 1663 N N . GLY A 1 220 ? 17.188 1.838 6.684 1 92.44 220 GLY A N 1
ATOM 1664 C CA . GLY A 1 220 ? 16.953 1.19 5.402 1 92.44 220 GLY A CA 1
ATOM 1665 C C . GLY A 1 220 ? 15.555 1.435 4.855 1 92.44 220 GLY A C 1
ATOM 1666 O O . GLY A 1 220 ? 14.773 2.172 5.453 1 92.44 220 GLY A O 1
ATOM 1667 N N . GLY A 1 221 ? 15.328 0.923 3.645 1 91.31 221 GLY A N 1
ATOM 1668 C CA . GLY A 1 221 ? 14.023 1.032 3 1 91.31 221 GLY A CA 1
ATOM 1669 C C . GLY A 1 221 ? 13.922 2.229 2.072 1 91.31 221 GLY A C 1
ATOM 1670 O O . GLY A 1 221 ? 12.992 2.311 1.264 1 91.31 221 GLY A O 1
ATOM 1671 N N . GLY A 1 222 ? 14.883 3.172 2.189 1 93.31 222 GLY A N 1
ATOM 1672 C CA . GLY A 1 222 ? 14.93 4.301 1.272 1 93.31 222 GLY A CA 1
ATOM 1673 C C . GLY A 1 222 ? 13.719 5.203 1.371 1 93.31 222 GLY A C 1
ATOM 1674 O O . GLY A 1 222 ? 13.109 5.324 2.439 1 93.31 222 GLY A O 1
ATOM 1675 N N . HIS A 1 223 ? 13.406 5.949 0.299 1 94.19 223 HIS A N 1
ATOM 1676 C CA . HIS A 1 223 ? 12.375 6.977 0.253 1 94.19 223 HIS A CA 1
ATOM 1677 C C . HIS A 1 223 ? 11 6.398 0.573 1 94.19 223 HIS A C 1
ATOM 1679 O O . HIS A 1 223 ? 10.125 7.109 1.065 1 94.19 223 HIS A O 1
ATOM 1685 N N . THR A 1 224 ? 10.836 5.105 0.37 1 93.81 224 THR A N 1
ATOM 1686 C CA . THR A 1 224 ? 9.547 4.445 0.52 1 93.81 224 THR A CA 1
ATOM 1687 C C . THR A 1 224 ? 9.586 3.43 1.659 1 93.81 224 THR A C 1
ATOM 1689 O O . THR A 1 224 ? 8.906 2.406 1.609 1 93.81 224 THR A O 1
ATOM 1692 N N . PHE A 1 225 ? 10.375 3.73 2.695 1 94.06 225 PHE A N 1
ATOM 1693 C CA . PHE A 1 225 ? 10.594 2.803 3.799 1 94.06 225 PHE A CA 1
ATOM 1694 C C . PHE A 1 225 ? 9.273 2.459 4.48 1 94.06 225 PHE A C 1
ATOM 1696 O O . PHE A 1 225 ? 9.117 1.368 5.031 1 94.06 225 PHE A O 1
ATOM 1703 N N . LEU A 1 226 ? 8.312 3.318 4.457 1 93.25 226 LEU A N 1
ATOM 1704 C CA . LEU A 1 226 ? 7.051 3.104 5.156 1 93.25 226 LEU A CA 1
ATOM 1705 C C . LEU A 1 226 ? 6.25 1.984 4.5 1 93.25 226 LEU A C 1
ATOM 1707 O O . LEU A 1 226 ? 5.285 1.482 5.082 1 93.25 226 LEU A O 1
ATOM 1711 N N . TYR A 1 227 ? 6.66 1.539 3.309 1 90.19 227 TYR A N 1
ATOM 1712 C CA . TYR A 1 227 ? 6.008 0.437 2.611 1 90.19 227 TYR A CA 1
ATOM 1713 C C . TYR A 1 227 ? 6.879 -0.812 2.629 1 90.19 227 TYR A C 1
ATOM 1715 O O . TYR A 1 227 ? 6.57 -1.804 1.964 1 90.19 227 TYR A O 1
ATOM 1723 N N . ASP A 1 228 ? 7.93 -0.802 3.367 1 87.75 228 ASP A N 1
ATOM 1724 C CA . ASP A 1 228 ? 8.953 -1.841 3.357 1 87.75 228 ASP A CA 1
ATOM 1725 C C . ASP A 1 228 ? 8.477 -3.09 4.098 1 87.75 228 ASP A C 1
ATOM 1727 O O . ASP A 1 228 ? 8.117 -3.018 5.273 1 87.75 228 ASP A O 1
ATOM 1731 N N . ASP A 1 229 ? 8.586 -4.223 3.469 1 86.44 229 ASP A N 1
ATOM 1732 C CA . ASP A 1 229 ? 8.07 -5.457 4.051 1 86.44 229 ASP A CA 1
ATOM 1733 C C . ASP A 1 229 ? 9.164 -6.191 4.828 1 86.44 229 ASP A C 1
ATOM 1735 O O . ASP A 1 229 ? 8.961 -7.324 5.273 1 86.44 229 ASP A O 1
ATOM 1739 N N . MET A 1 230 ? 10.359 -5.633 4.977 1 87.81 230 MET A N 1
ATOM 1740 C CA . MET A 1 230 ? 11.445 -6.258 5.73 1 87.81 230 MET A CA 1
ATOM 1741 C C . MET A 1 230 ? 11.414 -5.82 7.191 1 87.81 230 MET A C 1
ATOM 1743 O O . MET A 1 230 ? 12.328 -6.129 7.953 1 87.81 230 MET A O 1
ATOM 1747 N N . GLY A 1 231 ? 10.344 -5.125 7.598 1 89.75 231 GLY A N 1
ATOM 1748 C CA . GLY A 1 231 ? 10.188 -4.844 9.016 1 89.75 231 GLY A CA 1
ATOM 1749 C C . GLY A 1 231 ? 9.867 -3.389 9.305 1 89.75 231 GLY A C 1
ATOM 1750 O O . GLY A 1 231 ? 9.297 -3.068 10.352 1 89.75 231 GLY A O 1
ATOM 1751 N N . TRP A 1 232 ? 10.172 -2.533 8.398 1 93.94 232 TRP A N 1
ATOM 1752 C CA . TRP A 1 232 ? 9.992 -1.112 8.68 1 93.94 232 TRP A CA 1
ATOM 1753 C C . TRP A 1 232 ? 8.516 -0.742 8.703 1 93.94 232 TRP A C 1
ATOM 1755 O O . TRP A 1 232 ? 8.102 0.147 9.453 1 93.94 232 TRP A O 1
ATOM 1765 N N . TYR A 1 233 ? 7.715 -1.358 7.922 1 94.81 233 TYR A N 1
ATOM 1766 C CA . TYR A 1 233 ? 6.281 -1.11 7.988 1 94.81 233 TYR A CA 1
ATOM 1767 C C . TYR A 1 233 ? 5.746 -1.363 9.391 1 94.81 233 TYR A C 1
ATOM 1769 O O . TYR A 1 233 ? 5.051 -0.52 9.961 1 94.81 233 TYR A O 1
ATOM 1777 N N . GLU A 1 234 ? 6.07 -2.529 9.961 1 95 234 GLU A N 1
ATOM 1778 C CA . GLU A 1 234 ? 5.57 -2.906 11.273 1 95 234 GLU A CA 1
ATOM 1779 C C . GLU A 1 234 ? 6.078 -1.953 12.352 1 95 234 GLU A C 1
ATOM 1781 O O . GLU A 1 234 ? 5.309 -1.516 13.211 1 95 234 GLU A O 1
ATOM 1786 N N . GLU A 1 235 ? 7.336 -1.666 12.25 1 96.5 235 GLU A N 1
ATOM 1787 C CA . GLU A 1 235 ? 7.914 -0.758 13.234 1 96.5 235 GLU A CA 1
ATOM 1788 C C . GLU A 1 235 ? 7.289 0.631 13.141 1 96.5 235 GLU A C 1
ATOM 1790 O O . GLU A 1 235 ? 6.953 1.237 14.156 1 96.5 235 GLU A O 1
ATOM 1795 N N . THR A 1 236 ? 7.141 1.145 11.961 1 97.44 236 THR A N 1
ATOM 1796 C CA . THR A 1 236 ? 6.516 2.445 11.75 1 97.44 236 THR A CA 1
ATOM 1797 C C . THR A 1 236 ? 5.09 2.455 12.297 1 97.44 236 THR A C 1
ATOM 1799 O O . THR A 1 236 ? 4.691 3.402 12.984 1 97.44 236 THR A O 1
ATOM 1802 N N . THR A 1 237 ? 4.34 1.411 12.031 1 97.25 237 THR A N 1
ATOM 1803 C CA . THR A 1 237 ? 2.955 1.305 12.477 1 97.25 237 THR A CA 1
ATOM 1804 C C . THR A 1 237 ? 2.871 1.34 14 1 97.25 237 THR A C 1
ATOM 1806 O O . THR A 1 237 ? 2.053 2.07 14.562 1 97.25 237 THR A O 1
ATOM 1809 N N . GLU A 1 238 ? 3.73 0.621 14.617 1 97.88 238 GLU A N 1
ATOM 1810 C CA . GLU A 1 238 ? 3.695 0.553 16.078 1 97.88 238 GLU A CA 1
ATOM 1811 C C . GLU A 1 238 ? 4.105 1.883 16.703 1 97.88 238 GLU A C 1
ATOM 1813 O O . GLU A 1 238 ? 3.492 2.34 17.672 1 97.88 238 GLU A O 1
ATOM 1818 N N . ARG A 1 239 ? 5.102 2.494 16.188 1 98.25 239 ARG A N 1
ATOM 1819 C CA . ARG A 1 239 ? 5.547 3.785 16.688 1 98.25 239 ARG A CA 1
ATOM 1820 C C . ARG A 1 239 ? 4.488 4.859 16.469 1 98.25 239 ARG A C 1
ATOM 1822 O O . ARG A 1 239 ? 4.262 5.707 17.328 1 98.25 239 ARG A O 1
ATOM 1829 N N . LEU A 1 240 ? 3.914 4.84 15.312 1 98.56 240 LEU A N 1
ATOM 1830 C CA . LEU A 1 240 ? 2.846 5.785 15.008 1 98.56 240 LEU A CA 1
ATOM 1831 C C . LEU A 1 240 ? 1.655 5.578 15.938 1 98.56 240 LEU A C 1
ATOM 1833 O O . LEU A 1 240 ? 1.074 6.547 16.438 1 98.56 240 LEU A O 1
ATOM 1837 N N . ALA A 1 241 ? 1.271 4.324 16.172 1 98.5 241 ALA A N 1
ATOM 1838 C CA . ALA A 1 241 ? 0.165 4.02 17.078 1 98.5 241 ALA A CA 1
ATOM 1839 C C . ALA A 1 241 ? 0.434 4.574 18.469 1 98.5 241 ALA A C 1
ATOM 1841 O O . ALA A 1 241 ? -0.451 5.168 19.094 1 98.5 241 ALA A O 1
ATOM 1842 N N . ASP A 1 242 ? 1.634 4.371 18.922 1 98.5 242 ASP A N 1
ATOM 1843 C CA . ASP A 1 242 ? 2.02 4.879 20.234 1 98.5 242 ASP A CA 1
ATOM 1844 C C . ASP A 1 242 ? 1.912 6.402 20.297 1 98.5 242 ASP A C 1
ATOM 1846 O O . ASP A 1 242 ? 1.396 6.961 21.266 1 98.5 242 ASP A O 1
ATOM 1850 N N . PHE A 1 243 ? 2.412 7.039 19.281 1 98.81 243 PHE A N 1
ATOM 1851 C CA . PHE A 1 243 ? 2.361 8.492 19.188 1 98.81 243 PHE A CA 1
ATOM 1852 C C . PHE A 1 243 ? 0.92 8.984 19.203 1 98.81 243 PHE A C 1
ATOM 1854 O O . PHE A 1 243 ? 0.588 9.93 19.922 1 98.81 243 PHE A O 1
ATOM 1861 N N . LEU A 1 244 ? 0.062 8.383 18.406 1 98.62 244 LEU A N 1
ATOM 1862 C CA . LEU A 1 244 ? -1.333 8.789 18.281 1 98.62 244 LEU A CA 1
ATOM 1863 C C . LEU A 1 244 ? -2.084 8.539 19.594 1 98.62 244 LEU A C 1
ATOM 1865 O O . LEU A 1 244 ? -2.955 9.328 19.969 1 98.62 244 LEU A O 1
ATOM 1869 N N . ASP A 1 245 ? -1.767 7.488 20.281 1 97.06 245 ASP A N 1
ATOM 1870 C CA . ASP A 1 245 ? -2.379 7.195 21.562 1 97.06 245 ASP A CA 1
ATOM 1871 C C . ASP A 1 245 ? -2.076 8.297 22.578 1 97.06 245 ASP A C 1
ATOM 1873 O O . ASP A 1 245 ? -2.914 8.609 23.438 1 97.06 245 ASP A O 1
ATOM 1877 N N . ARG A 1 246 ? -0.902 8.875 22.453 1 97.69 246 ARG A N 1
ATOM 1878 C CA . ARG A 1 246 ? -0.479 9.906 23.391 1 97.69 246 ARG A CA 1
ATOM 1879 C C . ARG A 1 246 ? -1.118 11.25 23.062 1 97.69 246 ARG A C 1
ATOM 1881 O O . ARG A 1 246 ? -1.342 12.078 23.938 1 97.69 246 ARG A O 1
ATOM 1888 N N . HIS A 1 247 ? -1.445 11.445 21.797 1 97.62 247 HIS A N 1
ATOM 1889 C CA . HIS A 1 247 ? -1.734 12.82 21.406 1 97.62 247 HIS A CA 1
ATOM 1890 C C . HIS A 1 247 ? -3.18 12.977 20.953 1 97.62 247 HIS A C 1
ATOM 1892 O O . HIS A 1 247 ? -3.67 14.094 20.781 1 97.62 247 HIS A O 1
ATOM 1898 N N . LEU A 1 248 ? -3.838 11.828 20.609 1 96.19 248 LEU A N 1
ATOM 1899 C CA . LEU A 1 248 ? -5.242 11.875 20.219 1 96.19 248 LEU A CA 1
ATOM 1900 C C . LEU A 1 248 ? -6.125 11.25 21.297 1 96.19 248 LEU A C 1
ATOM 1902 O O . LEU A 1 248 ? -7.215 11.758 21.578 1 96.19 248 LEU A O 1
ATOM 1906 N N . MET B 1 1 ? -21.422 7.145 -8.469 1 66.56 1 MET B N 1
ATOM 1907 C CA . MET B 1 1 ? -21.781 6.922 -7.074 1 66.56 1 MET B CA 1
ATOM 1908 C C . MET B 1 1 ? -20.641 6.258 -6.316 1 66.56 1 MET B C 1
ATOM 1910 O O . MET B 1 1 ? -19.844 5.508 -6.898 1 66.56 1 MET B O 1
ATOM 1914 N N . ALA B 1 2 ? -20.578 6.691 -5.016 1 76 2 ALA B N 1
ATOM 1915 C CA . ALA B 1 2 ? -19.562 6.062 -4.184 1 76 2 ALA B CA 1
ATOM 1916 C C . ALA B 1 2 ? -19.781 4.559 -4.082 1 76 2 ALA B C 1
ATOM 1918 O O . ALA B 1 2 ? -20.922 4.102 -3.975 1 76 2 ALA B O 1
ATOM 1919 N N . SER B 1 3 ? -18.688 3.809 -4.281 1 89.56 3 SER B N 1
ATOM 1920 C CA . SER B 1 3 ? -18.75 2.359 -4.137 1 89.56 3 SER B CA 1
ATOM 1921 C C . SER B 1 3 ? -18.203 1.916 -2.781 1 89.56 3 SER B C 1
ATOM 1923 O O . SER B 1 3 ? -17.562 2.703 -2.072 1 89.56 3 SER B O 1
ATOM 1925 N N . ARG B 1 4 ? -18.641 0.725 -2.461 1 94 4 ARG B N 1
ATOM 1926 C CA . ARG B 1 4 ? -18.266 0.24 -1.138 1 94 4 ARG B CA 1
ATOM 1927 C C . ARG B 1 4 ? -17.484 -1.066 -1.237 1 94 4 ARG B C 1
ATOM 1929 O O . ARG B 1 4 ? -17.828 -1.94 -2.037 1 94 4 ARG B O 1
ATOM 1936 N N . VAL B 1 5 ? -16.406 -1.127 -0.499 1 96.81 5 VAL B N 1
ATOM 1937 C CA . VAL B 1 5 ? -15.633 -2.342 -0.297 1 96.81 5 VAL B CA 1
ATOM 1938 C C . VAL B 1 5 ? -15.672 -2.746 1.175 1 96.81 5 VAL B C 1
ATOM 1940 O O . VAL B 1 5 ? -15.484 -1.909 2.061 1 96.81 5 VAL B O 1
ATOM 1943 N N . ILE B 1 6 ? -15.961 -3.998 1.408 1 96.25 6 ILE B N 1
ATOM 1944 C CA . ILE B 1 6 ? -15.969 -4.52 2.771 1 96.25 6 ILE B CA 1
ATOM 1945 C C . ILE B 1 6 ? -14.695 -5.324 3.025 1 96.25 6 ILE B C 1
ATOM 1947 O O . ILE B 1 6 ? -14.391 -6.258 2.281 1 96.25 6 ILE B O 1
ATOM 1951 N N . VAL B 1 7 ? -13.977 -4.949 4.051 1 97.62 7 VAL B N 1
ATOM 1952 C CA . VAL B 1 7 ? -12.758 -5.648 4.438 1 97.62 7 VAL B CA 1
ATOM 1953 C C . VAL B 1 7 ? -12.992 -6.418 5.738 1 97.62 7 VAL B C 1
ATOM 1955 O O . VAL B 1 7 ? -13.391 -5.836 6.75 1 97.62 7 VAL B O 1
ATOM 1958 N N . GLU B 1 8 ? -12.859 -7.656 5.73 1 97.06 8 GLU B N 1
ATOM 1959 C CA . GLU B 1 8 ? -12.805 -8.461 6.945 1 97.06 8 GLU B CA 1
ATOM 1960 C C . GLU B 1 8 ? -11.367 -8.836 7.293 1 97.06 8 GLU B C 1
ATOM 1962 O O . GLU B 1 8 ? -10.656 -9.438 6.48 1 97.06 8 GLU B O 1
ATOM 1967 N N . ARG B 1 9 ? -10.961 -8.469 8.453 1 97.19 9 ARG B N 1
ATOM 1968 C CA . ARG B 1 9 ? -9.57 -8.641 8.859 1 97.19 9 ARG B CA 1
ATOM 1969 C C . ARG B 1 9 ? -9.406 -9.852 9.773 1 97.19 9 ARG B C 1
ATOM 1971 O O . ARG B 1 9 ? -10.297 -10.148 10.57 1 97.19 9 ARG B O 1
ATOM 1978 N N . ASP B 1 10 ? -8.281 -10.562 9.562 1 97.25 10 ASP B N 1
ATOM 1979 C CA . ASP B 1 10 ? -7.785 -11.57 10.484 1 97.25 10 ASP B CA 1
ATOM 1980 C C . ASP B 1 10 ? -8.742 -12.758 10.57 1 97.25 10 ASP B C 1
ATOM 1982 O O . ASP B 1 10 ? -9.047 -13.242 11.664 1 97.25 10 ASP B O 1
ATOM 1986 N N . VAL B 1 11 ? -9.188 -13.156 9.43 1 97.69 11 VAL B N 1
ATOM 1987 C CA . VAL B 1 11 ? -10 -14.367 9.336 1 97.69 11 VAL B CA 1
ATOM 1988 C C . VAL B 1 11 ? -9.102 -15.594 9.469 1 97.69 11 VAL B C 1
ATOM 1990 O O . VAL B 1 11 ? -8.117 -15.734 8.742 1 97.69 11 VAL B O 1
ATOM 1993 N N . LEU B 1 12 ? -9.438 -16.438 10.383 1 97.31 12 LEU B N 1
ATOM 1994 C CA . LEU B 1 12 ? -8.664 -17.656 10.578 1 97.31 12 LEU B CA 1
ATOM 1995 C C . LEU B 1 12 ? -8.812 -18.594 9.391 1 97.31 12 LEU B C 1
ATOM 1997 O O . LEU B 1 12 ? -9.922 -18.844 8.922 1 97.31 12 LEU B O 1
ATOM 2001 N N . PHE B 1 13 ? -7.605 -19.047 8.836 1 97.56 13 PHE B N 1
ATOM 2002 C CA . PHE B 1 13 ? -7.766 -20 7.734 1 97.56 13 PHE B CA 1
ATOM 2003 C C . PHE B 1 13 ? -6.895 -21.234 7.945 1 97.56 13 PHE B C 1
ATOM 2005 O O . PHE B 1 13 ? -7.078 -22.25 7.277 1 97.56 13 PHE B O 1
ATOM 2012 N N . ARG B 1 14 ? -5.961 -21.156 8.828 1 96.56 14 ARG B N 1
ATOM 2013 C CA . ARG B 1 14 ? -5.133 -22.312 9.164 1 96.56 14 ARG B CA 1
ATOM 2014 C C . ARG B 1 14 ? -4.695 -22.266 10.625 1 96.56 14 ARG B C 1
ATOM 2016 O O . ARG B 1 14 ? -4.297 -21.219 11.125 1 96.56 14 ARG B O 1
ATOM 2023 N N . GLU B 1 15 ? -4.777 -23.406 11.258 1 95.81 15 GLU B N 1
ATOM 2024 C CA . GLU B 1 15 ? -4.434 -23.5 12.672 1 95.81 15 GLU B CA 1
ATOM 2025 C C . GLU B 1 15 ? -3.354 -24.547 12.914 1 95.81 15 GLU B C 1
ATOM 2027 O O . GLU B 1 15 ? -3.424 -25.656 12.367 1 95.81 15 GLU B O 1
ATOM 2032 N N . PHE B 1 16 ? -2.338 -24.109 13.664 1 95.5 16 PHE B N 1
ATOM 2033 C CA . PHE B 1 16 ? -1.294 -25 14.164 1 95.5 16 PHE B CA 1
ATOM 2034 C C . PHE B 1 16 ? -1.282 -25.031 15.688 1 95.5 16 PHE B C 1
ATOM 2036 O O . PHE B 1 16 ? -2.031 -24.281 16.328 1 95.5 16 PHE B O 1
ATOM 2043 N N . GLU B 1 17 ? -0.512 -25.922 16.312 1 92.56 17 GLU B N 1
ATOM 2044 C CA . GLU B 1 17 ? -0.437 -26.031 17.766 1 92.56 17 GLU B CA 1
ATOM 2045 C C . GLU B 1 17 ? 0.056 -24.734 18.391 1 92.56 17 GLU B C 1
ATOM 2047 O O . GLU B 1 17 ? -0.46 -24.297 19.422 1 92.56 17 GLU B O 1
ATOM 2052 N N . ASP B 1 18 ? 0.951 -24.094 17.688 1 92.44 18 ASP B N 1
ATOM 2053 C CA . ASP B 1 18 ? 1.636 -22.984 18.328 1 92.44 18 ASP B CA 1
ATOM 2054 C C . ASP B 1 18 ? 1.26 -21.656 17.672 1 92.44 18 ASP B C 1
ATOM 2056 O O . ASP B 1 18 ? 1.675 -20.594 18.125 1 92.44 18 ASP B O 1
ATOM 2060 N N . ARG B 1 19 ? 0.493 -21.781 16.547 1 94 19 ARG B N 1
ATOM 2061 C CA . ARG B 1 19 ? 0.14 -20.531 15.891 1 94 19 ARG B CA 1
ATOM 2062 C C . ARG B 1 19 ? -1.069 -20.719 14.977 1 94 19 ARG B C 1
ATOM 2064 O O . ARG B 1 19 ? -1.443 -21.844 14.656 1 94 19 ARG B O 1
ATOM 2071 N N . THR B 1 20 ? -1.663 -19.594 14.664 1 96.44 20 THR B N 1
ATOM 2072 C CA . THR B 1 20 ? -2.752 -19.531 13.695 1 96.44 20 THR B CA 1
ATOM 2073 C C . THR B 1 20 ? -2.391 -18.609 12.531 1 96.44 20 THR B C 1
ATOM 2075 O O . THR B 1 20 ? -1.721 -17.594 12.727 1 96.44 20 THR B O 1
ATOM 2078 N N . LEU B 1 21 ? -2.752 -19.016 11.344 1 97.88 21 LEU B N 1
ATOM 2079 C CA . LEU B 1 21 ? -2.617 -18.156 10.18 1 97.88 21 LEU B CA 1
ATOM 2080 C C . LEU B 1 21 ? -3.947 -17.484 9.844 1 97.88 21 LEU B C 1
ATOM 2082 O O . LEU B 1 21 ? -5 -18.125 9.922 1 97.88 21 LEU B O 1
ATOM 2086 N N . ARG B 1 22 ? -3.846 -16.266 9.57 1 98.19 22 ARG B N 1
ATOM 2087 C CA . ARG B 1 22 ? -5.031 -15.469 9.281 1 98.19 22 ARG B CA 1
ATOM 2088 C C . ARG B 1 22 ? -4.902 -14.773 7.926 1 98.19 22 ARG B C 1
ATOM 2090 O O . ARG B 1 22 ? -3.799 -14.656 7.387 1 98.19 22 ARG B O 1
ATOM 2097 N N . LEU B 1 23 ? -6.047 -14.445 7.336 1 98.56 23 LEU B N 1
ATOM 2098 C CA . LEU B 1 23 ? -6.098 -13.711 6.078 1 98.56 23 LEU B CA 1
ATOM 2099 C C . LEU B 1 23 ? -7.102 -12.57 6.156 1 98.56 23 LEU B C 1
ATOM 2101 O O . LEU B 1 23 ? -7.891 -12.492 7.102 1 98.56 23 LEU B O 1
ATOM 2105 N N . ASP B 1 24 ? -6.957 -11.602 5.301 1 98.56 24 ASP B N 1
ATOM 2106 C CA . ASP B 1 24 ? -7.949 -10.555 5.094 1 98.56 24 ASP B CA 1
ATOM 2107 C C . ASP B 1 24 ? -8.734 -10.789 3.807 1 98.56 24 ASP B C 1
ATOM 2109 O O . ASP B 1 24 ? -8.195 -11.312 2.83 1 98.56 24 ASP B O 1
ATOM 2113 N N . THR B 1 25 ? -10 -10.414 3.816 1 98.31 25 THR B N 1
ATOM 2114 C CA . THR B 1 25 ? -10.797 -10.414 2.598 1 98.31 25 THR B CA 1
ATOM 2115 C C . THR B 1 25 ? -11.219 -9 2.223 1 98.31 25 THR B C 1
ATOM 2117 O O . THR B 1 25 ? -11.461 -8.164 3.1 1 98.31 25 THR B O 1
ATOM 2120 N N . TYR B 1 26 ? -11.234 -8.703 1.009 1 98.12 26 TYR B N 1
ATOM 2121 C CA . TYR B 1 26 ? -11.727 -7.477 0.392 1 98.12 26 TYR B CA 1
ATOM 2122 C C . TYR B 1 26 ? -12.836 -7.773 -0.609 1 98.12 26 TYR B C 1
ATOM 2124 O O . TYR B 1 26 ? -12.586 -8.359 -1.666 1 98.12 26 TYR B O 1
ATOM 2132 N N . ARG B 1 27 ? -14.031 -7.32 -0.33 1 96.75 27 ARG B N 1
ATOM 2133 C CA . ARG B 1 27 ? -15.164 -7.746 -1.151 1 96.75 27 ARG B CA 1
ATOM 2134 C C . ARG B 1 27 ? -15.969 -6.547 -1.64 1 96.75 27 ARG B C 1
ATOM 2136 O O . ARG B 1 27 ? -16.172 -5.586 -0.897 1 96.75 27 ARG B O 1
ATOM 2143 N N . PRO B 1 28 ? -16.359 -6.664 -2.939 1 94.94 28 PRO B N 1
ATOM 2144 C CA . PRO B 1 28 ? -17.375 -5.668 -3.328 1 94.94 28 PRO B CA 1
ATOM 2145 C C . PRO B 1 28 ? -18.672 -5.809 -2.545 1 94.94 28 PRO B C 1
ATOM 2147 O O . PRO B 1 28 ? -18.984 -6.898 -2.059 1 94.94 28 PRO B O 1
ATOM 2150 N N . ALA B 1 29 ? -19.422 -4.754 -2.346 1 83.88 29 ALA B N 1
ATOM 2151 C CA . ALA B 1 29 ? -20.641 -4.781 -1.549 1 83.88 29 ALA B CA 1
ATOM 2152 C C . ALA B 1 29 ? -21.734 -5.586 -2.248 1 83.88 29 ALA B C 1
ATOM 2154 O O . ALA B 1 29 ? -22.547 -6.25 -1.592 1 83.88 29 ALA B O 1
ATOM 2155 N N . GLU B 1 30 ? -21.969 -5.5 -3.566 1 77.06 30 GLU B N 1
ATOM 2156 C CA . GLU B 1 30 ? -23.156 -6.047 -4.191 1 77.06 30 GLU B CA 1
ATOM 2157 C C . GLU B 1 30 ? -22.797 -7.102 -5.238 1 77.06 30 GLU B C 1
ATOM 2159 O O . GLU B 1 30 ? -23.672 -7.574 -5.973 1 77.06 30 GLU B O 1
ATOM 2164 N N . THR B 1 31 ? -21.859 -8 -5.078 1 72.94 31 THR B N 1
ATOM 2165 C CA . THR B 1 31 ? -21.719 -8.844 -6.262 1 72.94 31 THR B CA 1
ATOM 2166 C C . THR B 1 31 ? -21.578 -10.312 -5.867 1 72.94 31 THR B C 1
ATOM 2168 O O . THR B 1 31 ? -21.141 -10.625 -4.758 1 72.94 31 THR B O 1
ATOM 2171 N N . ASP B 1 32 ? -22.219 -11.031 -6.828 1 84.31 32 ASP B N 1
ATOM 2172 C CA . ASP B 1 32 ? -22.109 -12.484 -6.762 1 84.31 32 ASP B CA 1
ATOM 2173 C C . ASP B 1 32 ? -21.406 -13.039 -8 1 84.31 32 ASP B C 1
ATOM 2175 O O . ASP B 1 32 ? -21.469 -12.43 -9.07 1 84.31 32 ASP B O 1
ATOM 2179 N N . SER B 1 33 ? -20.672 -14.148 -7.875 1 94 33 SER B N 1
ATOM 2180 C CA . SER B 1 33 ? -19.875 -14.883 -8.852 1 94 33 SER B CA 1
ATOM 2181 C C . SER B 1 33 ? -18.703 -14.047 -9.352 1 94 33 SER B C 1
ATOM 2183 O O . SER B 1 33 ? -18.453 -13.977 -10.555 1 94 33 SER B O 1
ATOM 2185 N N . ASN B 1 34 ? -18.125 -13.328 -8.453 1 97.25 34 ASN B N 1
ATOM 2186 C CA . ASN B 1 34 ? -16.984 -12.469 -8.766 1 97.25 34 ASN B CA 1
ATOM 2187 C C . ASN B 1 34 ? -15.711 -13.281 -8.977 1 97.25 34 ASN B C 1
ATOM 2189 O O . ASN B 1 34 ? -15.555 -14.359 -8.406 1 97.25 34 ASN B O 1
ATOM 2193 N N . PRO B 1 35 ? -14.867 -12.844 -9.898 1 98.12 35 PRO B N 1
ATOM 2194 C CA . PRO B 1 35 ? -13.508 -13.383 -9.836 1 98.12 35 PRO B CA 1
ATOM 2195 C C . PRO B 1 35 ? -12.773 -12.984 -8.555 1 98.12 35 PRO B C 1
ATOM 2197 O O . PRO B 1 35 ? -13.211 -12.078 -7.848 1 98.12 35 PRO B O 1
ATOM 2200 N N . ALA B 1 36 ? -11.711 -13.742 -8.258 1 98.5 36 ALA B N 1
ATOM 2201 C CA . ALA B 1 36 ? -10.953 -13.461 -7.043 1 98.5 36 ALA B CA 1
ATOM 2202 C C . ALA B 1 36 ? -9.453 -13.445 -7.324 1 98.5 36 ALA B C 1
ATOM 2204 O O . ALA B 1 36 ? -8.992 -14.047 -8.297 1 98.5 36 ALA B O 1
ATOM 2205 N N . ILE B 1 37 ? -8.75 -12.703 -6.586 1 98.88 37 ILE B N 1
ATOM 2206 C CA . ILE B 1 37 ? -7.293 -12.703 -6.582 1 98.88 37 ILE B CA 1
ATOM 2207 C C . ILE B 1 37 ? -6.781 -13.023 -5.18 1 98.88 37 ILE B C 1
ATOM 2209 O O . ILE B 1 37 ? -7.156 -12.359 -4.211 1 98.88 37 ILE B O 1
ATOM 2213 N N . VAL B 1 38 ? -5.984 -14.047 -4.996 1 98.88 38 VAL B N 1
ATOM 2214 C 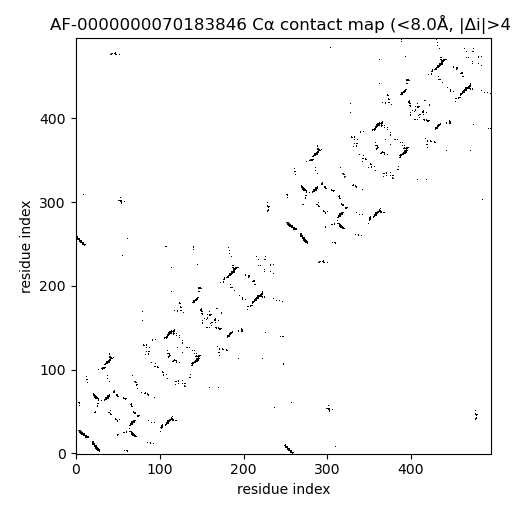CA . VAL B 1 38 ? -5.262 -14.336 -3.762 1 98.88 38 VAL B CA 1
ATOM 2215 C C . VAL B 1 38 ? -3.875 -13.703 -3.814 1 98.88 38 VAL B C 1
ATOM 2217 O O . VAL B 1 38 ? -3.064 -14.039 -4.684 1 98.88 38 VAL B O 1
ATOM 2220 N N . TYR B 1 39 ? -3.609 -12.805 -2.893 1 98.88 39 TYR B N 1
ATOM 2221 C CA . TYR B 1 39 ? -2.373 -12.031 -2.893 1 98.88 39 TYR B CA 1
ATOM 2222 C C . TYR B 1 39 ? -1.363 -12.617 -1.912 1 98.88 39 TYR B C 1
ATOM 2224 O O . TYR B 1 39 ? -1.678 -12.828 -0.738 1 98.88 39 TYR B O 1
ATOM 2232 N N . VAL B 1 40 ? -0.159 -12.828 -2.355 1 98.88 40 VAL B N 1
ATOM 2233 C CA . VAL B 1 40 ? 0.904 -13.398 -1.535 1 98.88 40 VAL B CA 1
ATOM 2234 C C . VAL B 1 40 ? 2.006 -12.367 -1.322 1 98.88 40 VAL B C 1
ATOM 2236 O O . VAL B 1 40 ? 2.682 -11.961 -2.273 1 98.88 40 VAL B O 1
ATOM 2239 N N . HIS B 1 41 ? 2.199 -11.992 -0.113 1 98.25 41 HIS B N 1
ATOM 2240 C CA . HIS B 1 41 ? 3.107 -10.898 0.216 1 98.25 41 HIS B CA 1
ATOM 2241 C C . HIS B 1 41 ? 4.562 -11.328 0.072 1 98.25 41 HIS B C 1
ATOM 2243 O O . HIS B 1 41 ? 4.875 -12.516 0.154 1 98.25 41 HIS B O 1
ATOM 2249 N N . GLY B 1 42 ? 5.395 -10.344 -0.158 1 97.31 42 GLY B N 1
ATOM 2250 C CA . GLY B 1 42 ? 6.832 -10.562 -0.174 1 97.31 42 GLY B CA 1
ATOM 2251 C C . GLY B 1 42 ? 7.465 -10.484 1.202 1 97.31 42 GLY B C 1
ATOM 2252 O O . GLY B 1 42 ? 6.82 -10.797 2.205 1 97.31 42 GLY B O 1
ATOM 2253 N N . GLY B 1 43 ? 8.805 -10.203 1.221 1 96.06 43 GLY B N 1
ATOM 2254 C CA . GLY B 1 43 ? 9.523 -10.086 2.479 1 96.06 43 GLY B CA 1
ATOM 2255 C C . GLY B 1 43 ? 10.703 -11.047 2.58 1 96.06 43 GLY B C 1
ATOM 2256 O O . GLY B 1 43 ? 11.047 -11.492 3.674 1 96.06 43 GLY B O 1
ATOM 2257 N N . ALA B 1 44 ? 11.195 -11.477 1.436 1 95.25 44 ALA B N 1
ATOM 2258 C CA . ALA B 1 44 ? 12.383 -12.328 1.364 1 95.25 44 ALA B CA 1
ATOM 2259 C C . ALA B 1 44 ? 12.172 -13.625 2.141 1 95.25 44 ALA B C 1
ATOM 2261 O O . ALA B 1 44 ? 13.086 -14.117 2.807 1 95.25 44 ALA B O 1
ATOM 2262 N N . TRP B 1 45 ? 10.984 -14.07 2.199 1 96.31 45 TRP B N 1
ATOM 2263 C CA . TRP B 1 45 ? 10.586 -15.32 2.842 1 96.31 45 TRP B CA 1
ATOM 2264 C C . TRP B 1 45 ? 10.727 -15.219 4.359 1 96.31 45 TRP B C 1
ATOM 2266 O O . TRP B 1 45 ? 10.398 -16.156 5.082 1 96.31 45 TRP B O 1
ATOM 2276 N N . ARG B 1 46 ? 11.18 -14.125 4.875 1 95.38 46 ARG B N 1
ATOM 2277 C CA . ARG B 1 46 ? 11.539 -14.062 6.289 1 95.38 46 ARG B CA 1
ATOM 2278 C C . ARG B 1 46 ? 10.742 -12.977 7.008 1 95.38 46 ARG B C 1
ATOM 2280 O O . ARG B 1 46 ? 10.805 -12.867 8.234 1 95.38 46 ARG B O 1
ATOM 2287 N N . ALA B 1 47 ? 10.062 -12.18 6.281 1 95.75 47 ALA B N 1
ATOM 2288 C CA . ALA B 1 47 ? 9.281 -11.078 6.852 1 95.75 47 ALA B CA 1
ATOM 2289 C C . ALA B 1 47 ? 8.039 -10.797 6.016 1 95.75 47 ALA B C 1
ATOM 2291 O O . ALA B 1 47 ? 7.711 -11.555 5.102 1 95.75 47 ALA B O 1
ATOM 2292 N N . GLY B 1 48 ? 7.32 -9.758 6.395 1 95.31 48 GLY B N 1
ATOM 2293 C CA . GLY B 1 48 ? 6.137 -9.32 5.668 1 95.31 48 GLY B CA 1
ATOM 2294 C C . GLY B 1 48 ? 4.844 -9.828 6.281 1 95.31 48 GLY B C 1
ATOM 2295 O O . GLY B 1 48 ? 4.863 -10.586 7.25 1 95.31 48 GLY B O 1
ATOM 2296 N N . SER B 1 49 ? 3.707 -9.336 5.645 1 95.25 49 SER B N 1
ATOM 2297 C CA . SER B 1 49 ? 2.377 -9.703 6.113 1 95.25 49 SER B CA 1
ATOM 2298 C C . SER B 1 49 ? 1.313 -9.398 5.062 1 95.25 49 SER B C 1
ATOM 2300 O O . SER B 1 49 ? 1.592 -8.719 4.07 1 95.25 49 SER B O 1
ATOM 2302 N N . LYS B 1 50 ? 0.055 -9.914 5.199 1 91.38 50 LYS B N 1
ATOM 2303 C CA . LYS B 1 50 ? -1.102 -9.906 4.309 1 91.38 50 LYS B CA 1
ATOM 2304 C C . LYS B 1 50 ? -1.506 -8.477 3.953 1 91.38 50 LYS B C 1
ATOM 2306 O O . LYS B 1 50 ? -2.246 -8.258 2.992 1 91.38 50 LYS B O 1
ATOM 2311 N N . GLY B 1 51 ? -0.982 -7.434 4.438 1 94.25 51 GLY B N 1
ATOM 2312 C CA . GLY B 1 51 ? -1.393 -6.066 4.148 1 94.25 51 GLY B CA 1
ATOM 2313 C C . GLY B 1 51 ? -0.62 -5.441 3.004 1 94.25 51 GLY B C 1
ATOM 2314 O O . GLY B 1 51 ? -0.98 -4.367 2.521 1 94.25 51 GLY B O 1
ATOM 2315 N N . GLN B 1 52 ? 0.319 -6.148 2.439 1 95.5 52 GLN B N 1
ATOM 2316 C CA . GLN B 1 52 ? 1.209 -5.621 1.409 1 95.5 52 GLN B CA 1
ATOM 2317 C C . GLN B 1 52 ? 0.429 -5.23 0.156 1 95.5 52 GLN B C 1
ATOM 2319 O O . GLN B 1 52 ? 0.731 -4.219 -0.479 1 95.5 52 GLN B O 1
ATOM 2324 N N . PHE B 1 53 ? -0.646 -5.934 -0.193 1 97.31 53 PHE B N 1
ATOM 2325 C CA . PHE B 1 53 ? -1.396 -5.703 -1.421 1 97.31 53 PHE B CA 1
ATOM 2326 C C . PHE B 1 53 ? -2.713 -4.992 -1.126 1 97.31 53 PHE B C 1
ATOM 2328 O O . PHE B 1 53 ? -3.643 -5.035 -1.935 1 97.31 53 PHE B O 1
ATOM 2335 N N . SER B 1 54 ? -2.846 -4.32 0.018 1 97.62 54 SER B N 1
ATOM 2336 C CA . SER B 1 54 ? -4.113 -3.711 0.404 1 97.62 54 SER B CA 1
ATOM 2337 C C . SER B 1 54 ? -4.594 -2.719 -0.651 1 97.62 54 SER B C 1
ATOM 2339 O O . SER B 1 54 ? -5.785 -2.66 -0.96 1 97.62 54 SER B O 1
ATOM 2341 N N . ARG B 1 55 ? -3.67 -1.912 -1.204 1 97.38 55 ARG B N 1
ATOM 2342 C CA . ARG B 1 55 ? -4.059 -0.928 -2.207 1 97.38 55 ARG B CA 1
ATOM 2343 C C . ARG B 1 55 ? -4.656 -1.605 -3.436 1 97.38 55 ARG B C 1
ATOM 2345 O O . ARG B 1 55 ? -5.719 -1.205 -3.918 1 97.38 55 ARG B O 1
ATOM 2352 N N . TYR B 1 56 ? -3.982 -2.648 -3.914 1 98 56 TYR B N 1
ATOM 2353 C CA . TYR B 1 56 ? -4.477 -3.396 -5.062 1 98 56 TYR B CA 1
ATOM 2354 C C . TYR B 1 56 ? -5.793 -4.094 -4.734 1 98 56 TYR B C 1
ATOM 2356 O O . TYR B 1 56 ? -6.707 -4.125 -5.559 1 98 56 TYR B O 1
ATOM 2364 N N . ALA B 1 57 ? -5.871 -4.68 -3.52 1 98.5 57 ALA B N 1
ATOM 2365 C CA . ALA B 1 57 ? -7.066 -5.418 -3.119 1 98.5 57 ALA B CA 1
ATOM 2366 C C . ALA B 1 57 ? -8.289 -4.504 -3.078 1 98.5 57 ALA B C 1
ATOM 2368 O O . ALA B 1 57 ? -9.367 -4.875 -3.545 1 98.5 57 ALA B O 1
ATOM 2369 N N . VAL B 1 58 ? -8.141 -3.295 -2.555 1 97.88 58 VAL B N 1
ATOM 2370 C CA . VAL B 1 58 ? -9.234 -2.336 -2.508 1 97.88 58 VAL B CA 1
ATOM 2371 C C . VAL B 1 58 ? -9.609 -1.905 -3.926 1 97.88 58 VAL B C 1
ATOM 2373 O O . VAL B 1 58 ? -10.789 -1.882 -4.285 1 97.88 58 VAL B O 1
ATOM 2376 N N . GLU B 1 59 ? -8.578 -1.566 -4.754 1 96.94 59 GLU B N 1
ATOM 2377 C CA . GLU B 1 59 ? -8.789 -1.126 -6.129 1 96.94 59 GLU B CA 1
ATOM 2378 C C . GLU B 1 59 ? -9.539 -2.184 -6.938 1 96.94 59 GLU B C 1
ATOM 2380 O O . GLU B 1 59 ? -10.5 -1.87 -7.637 1 96.94 59 GLU B O 1
ATOM 2385 N N . PHE B 1 60 ? -9.125 -3.393 -6.836 1 97.81 60 PHE B N 1
ATOM 2386 C CA . PHE B 1 60 ? -9.734 -4.434 -7.656 1 97.81 60 PHE B CA 1
ATOM 2387 C C . PHE B 1 60 ? -11.07 -4.875 -7.07 1 97.81 60 PHE B C 1
ATOM 2389 O O . PHE B 1 60 ? -11.953 -5.324 -7.797 1 97.81 60 PHE B O 1
ATOM 2396 N N . ALA B 1 61 ? -11.242 -4.801 -5.738 1 97.38 61 ALA B N 1
ATOM 2397 C CA . ALA B 1 61 ? -12.578 -5.008 -5.184 1 97.38 61 ALA B CA 1
ATOM 2398 C C . ALA B 1 61 ? -13.578 -4.016 -5.777 1 97.38 61 ALA B C 1
ATOM 2400 O O . ALA B 1 61 ? -14.719 -4.379 -6.078 1 97.38 61 ALA B O 1
ATOM 2401 N N . ASP B 1 62 ? -13.117 -2.83 -5.93 1 94.44 62 ASP B N 1
ATOM 2402 C CA . ASP B 1 62 ? -13.953 -1.802 -6.551 1 94.44 62 ASP B CA 1
ATOM 2403 C C . ASP B 1 62 ? -14.289 -2.164 -7.996 1 94.44 62 ASP B C 1
ATOM 2405 O O . ASP B 1 62 ? -15.32 -1.754 -8.516 1 94.44 62 ASP B O 1
ATOM 2409 N N . ARG B 1 63 ? -13.461 -2.943 -8.617 1 94.31 63 ARG B N 1
ATOM 2410 C CA . ARG B 1 63 ? -13.656 -3.375 -10 1 94.31 63 ARG B CA 1
ATOM 2411 C C . ARG B 1 63 ? -14.398 -4.703 -10.055 1 94.31 63 ARG B C 1
ATOM 2413 O O . ARG B 1 63 ? -14.516 -5.309 -11.125 1 94.31 63 ARG B O 1
ATOM 2420 N N . GLY B 1 64 ? -14.781 -5.23 -8.938 1 95.75 64 GLY B N 1
ATOM 2421 C CA . GLY B 1 64 ? -15.633 -6.406 -8.922 1 95.75 64 GLY B CA 1
ATOM 2422 C C . GLY B 1 64 ? -14.883 -7.684 -8.586 1 95.75 64 GLY B C 1
ATOM 2423 O O . GLY B 1 64 ? -15.414 -8.781 -8.758 1 95.75 64 GLY B O 1
ATOM 2424 N N . TYR B 1 65 ? -13.664 -7.594 -8.125 1 97.75 65 TYR B N 1
ATOM 2425 C CA . TYR B 1 65 ? -12.891 -8.758 -7.711 1 97.75 65 TYR B CA 1
ATOM 2426 C C . TYR B 1 65 ? -12.945 -8.938 -6.195 1 97.75 65 TYR B C 1
ATOM 2428 O O . TYR B 1 65 ? -12.961 -7.957 -5.449 1 97.75 65 TYR B O 1
ATOM 2436 N N . VAL B 1 66 ? -12.961 -10.172 -5.742 1 98.25 66 VAL B N 1
ATOM 2437 C CA . VAL B 1 66 ? -12.742 -10.453 -4.328 1 98.25 66 VAL B CA 1
ATOM 2438 C C . VAL B 1 66 ? -11.25 -10.672 -4.07 1 98.25 66 VAL B C 1
ATOM 2440 O O . VAL B 1 66 ? -10.594 -11.422 -4.797 1 98.25 66 VAL B O 1
ATOM 2443 N N . GLY B 1 67 ? -10.711 -9.938 -3.154 1 98.56 67 GLY B N 1
ATOM 2444 C CA . GLY B 1 67 ? -9.328 -10.109 -2.762 1 98.56 67 GLY B CA 1
ATOM 2445 C C . GLY B 1 67 ? -9.164 -10.945 -1.505 1 98.56 67 GLY B C 1
ATOM 2446 O O . GLY B 1 67 ? -9.93 -10.797 -0.553 1 98.56 67 GLY B O 1
ATOM 2447 N N . ILE B 1 68 ? -8.211 -11.859 -1.497 1 98.75 68 ILE B N 1
ATOM 2448 C CA . ILE B 1 68 ? -7.809 -12.648 -0.338 1 98.75 68 ILE B CA 1
ATOM 2449 C C . ILE B 1 68 ? -6.32 -12.445 -0.065 1 98.75 68 ILE B C 1
ATOM 2451 O O . ILE B 1 68 ? -5.488 -12.664 -0.946 1 98.75 68 ILE B O 1
ATOM 2455 N N . ASN B 1 69 ? -5.992 -11.992 1.095 1 98.56 69 ASN B N 1
ATOM 2456 C CA . ASN B 1 69 ? -4.609 -11.734 1.491 1 98.56 69 ASN B CA 1
ATOM 2457 C C . ASN B 1 69 ? -4.199 -12.602 2.68 1 98.56 69 ASN B C 1
ATOM 2459 O O . ASN B 1 69 ? -4.289 -12.164 3.83 1 98.56 69 ASN B O 1
ATOM 2463 N N . PRO B 1 70 ? -3.65 -13.789 2.451 1 98.75 70 PRO B N 1
ATOM 2464 C CA . PRO B 1 70 ? -3.248 -14.68 3.543 1 98.75 70 PRO B CA 1
ATOM 2465 C C . PRO B 1 70 ? -1.828 -14.406 4.035 1 98.75 70 PRO B C 1
ATOM 2467 O O . PRO B 1 70 ? -0.967 -14 3.25 1 98.75 70 PRO B O 1
ATOM 2470 N N . ASN B 1 71 ? -1.647 -14.617 5.32 1 98.38 71 ASN B N 1
ATOM 2471 C CA . ASN B 1 71 ? -0.294 -14.797 5.836 1 98.38 71 ASN B CA 1
ATOM 2472 C C . ASN B 1 71 ? 0.221 -16.203 5.562 1 98.38 71 ASN B C 1
ATOM 2474 O O . ASN B 1 71 ? -0.563 -17.125 5.301 1 98.38 71 ASN B O 1
ATOM 2478 N N . TYR B 1 72 ? 1.451 -16.375 5.52 1 98.25 72 TYR B N 1
ATOM 2479 C CA . TYR B 1 72 ? 2.123 -17.672 5.523 1 98.25 72 TYR B CA 1
ATOM 2480 C C . TYR B 1 72 ? 3.256 -17.688 6.543 1 98.25 72 TYR B C 1
ATOM 2482 O O . TYR B 1 72 ? 3.709 -16.641 7 1 98.25 72 TYR B O 1
ATOM 2490 N N . ARG B 1 73 ? 3.662 -18.875 6.988 1 97.88 73 ARG B N 1
ATOM 2491 C CA . ARG B 1 73 ? 4.773 -18.984 7.926 1 97.88 73 ARG B CA 1
ATOM 2492 C C . ARG B 1 73 ? 6.082 -18.531 7.281 1 97.88 73 ARG B C 1
ATOM 2494 O O . ARG B 1 73 ? 6.266 -18.672 6.074 1 97.88 73 ARG B O 1
ATOM 2501 N N . LEU B 1 74 ? 7.023 -17.953 8.062 1 96.5 74 LEU B N 1
ATOM 2502 C CA . LEU B 1 74 ? 8.234 -17.328 7.555 1 96.5 74 LEU B CA 1
ATOM 2503 C C . LEU B 1 74 ? 9.477 -18.125 7.945 1 96.5 74 LEU B C 1
ATOM 2505 O O . LEU B 1 74 ? 9.469 -18.828 8.953 1 96.5 74 LEU B O 1
ATOM 2509 N N . ALA B 1 75 ? 10.445 -18.062 7.113 1 94.25 75 ALA B N 1
ATOM 2510 C CA . ALA B 1 75 ? 11.758 -18.578 7.484 1 94.25 75 ALA B CA 1
ATOM 2511 C C . ALA B 1 75 ? 12.359 -17.781 8.641 1 94.25 75 ALA B C 1
ATOM 2513 O O . ALA B 1 75 ? 12.133 -16.578 8.766 1 94.25 75 ALA B O 1
ATOM 2514 N N . PRO B 1 76 ? 13.055 -18.453 9.547 1 92.88 76 PRO B N 1
ATOM 2515 C CA . PRO B 1 76 ? 13.469 -19.859 9.484 1 92.88 76 PRO B CA 1
ATOM 2516 C C . PRO B 1 76 ? 12.477 -20.797 10.164 1 92.88 76 PRO B C 1
ATOM 2518 O O . PRO B 1 76 ? 12.703 -22.016 10.227 1 92.88 76 PRO B O 1
ATOM 2521 N N . ASP B 1 77 ? 11.383 -20.266 10.57 1 93.38 77 ASP B N 1
ATOM 2522 C CA . ASP B 1 77 ? 10.438 -21.094 11.312 1 93.38 77 ASP B CA 1
ATOM 2523 C C . ASP B 1 77 ? 9.695 -22.047 10.391 1 93.38 77 ASP B C 1
ATOM 2525 O O . ASP B 1 77 ? 9.078 -23.016 10.852 1 93.38 77 ASP B O 1
ATOM 2529 N N . ALA B 1 78 ? 9.75 -21.828 9.102 1 94.44 78 ALA B N 1
ATOM 2530 C CA . ALA B 1 78 ? 9.086 -22.688 8.117 1 94.44 78 ALA B CA 1
ATOM 2531 C C . ALA B 1 78 ? 10.016 -23 6.953 1 94.44 78 ALA B C 1
ATOM 2533 O O . ALA B 1 78 ? 10.812 -22.156 6.539 1 94.44 78 ALA B O 1
ATOM 2534 N N . THR B 1 79 ? 9.883 -24.188 6.445 1 91.62 79 THR B N 1
ATOM 2535 C CA . THR B 1 79 ? 10.594 -24.625 5.246 1 91.62 79 THR B CA 1
ATOM 2536 C C . THR B 1 79 ? 9.891 -24.109 3.988 1 91.62 79 THR B C 1
ATOM 2538 O O . THR B 1 79 ? 8.766 -23.609 4.059 1 91.62 79 THR B O 1
ATOM 2541 N N . MET B 1 80 ? 10.547 -24.281 2.883 1 92.44 80 MET B N 1
ATOM 2542 C CA . MET B 1 80 ? 9.961 -23.922 1.594 1 92.44 80 MET B CA 1
ATOM 2543 C C . MET B 1 80 ? 8.656 -24.672 1.357 1 92.44 80 MET B C 1
ATOM 2545 O O . MET B 1 80 ? 7.656 -24.078 0.956 1 92.44 80 MET B O 1
ATOM 2549 N N . ALA B 1 81 ? 8.703 -25.922 1.631 1 92.38 81 ALA B N 1
ATOM 2550 C CA . ALA B 1 81 ? 7.516 -26.75 1.439 1 92.38 81 ALA B CA 1
ATOM 2551 C C . ALA B 1 81 ? 6.359 -26.25 2.305 1 92.38 81 ALA B C 1
ATOM 2553 O O . ALA B 1 81 ? 5.211 -26.219 1.857 1 92.38 81 ALA B O 1
ATOM 2554 N N . GLU B 1 82 ? 6.684 -25.875 3.504 1 94.56 82 GLU B N 1
ATOM 2555 C CA . GLU B 1 82 ? 5.66 -25.391 4.43 1 94.56 82 GLU B CA 1
ATOM 2556 C C . GLU B 1 82 ? 5.098 -24.047 3.977 1 94.56 82 GLU B C 1
ATOM 2558 O O . GLU B 1 82 ? 3.898 -23.797 4.098 1 94.56 82 GLU B O 1
ATOM 2563 N N . MET B 1 83 ? 5.945 -23.156 3.465 1 97.12 83 MET B N 1
ATOM 2564 C CA . MET B 1 83 ? 5.496 -21.859 2.967 1 97.12 83 MET B CA 1
ATOM 2565 C C . MET B 1 83 ? 4.562 -22.031 1.772 1 97.12 83 MET B C 1
ATOM 2567 O O . MET B 1 83 ? 3.496 -21.422 1.719 1 97.12 83 MET B O 1
ATOM 2571 N N . VAL B 1 84 ? 4.953 -22.922 0.858 1 96.88 84 VAL B N 1
ATOM 2572 C CA . VAL B 1 84 ? 4.121 -23.188 -0.313 1 96.88 84 VAL B CA 1
ATOM 2573 C C . VAL B 1 84 ? 2.789 -23.797 0.123 1 96.88 84 VAL B C 1
ATOM 2575 O O . VAL B 1 84 ? 1.734 -23.422 -0.4 1 96.88 84 VAL B O 1
ATOM 2578 N N . ALA B 1 85 ? 2.85 -24.672 1.092 1 96.25 85 ALA B N 1
ATOM 2579 C CA . ALA B 1 85 ? 1.635 -25.297 1.614 1 96.25 85 ALA B CA 1
ATOM 2580 C C . ALA B 1 85 ? 0.706 -24.25 2.225 1 96.25 85 ALA B C 1
ATOM 2582 O O . ALA B 1 85 ? -0.517 -24.344 2.098 1 96.25 85 ALA B O 1
ATOM 2583 N N . ASP B 1 86 ? 1.281 -23.328 2.943 1 97.81 86 ASP B N 1
ATOM 2584 C CA . ASP B 1 86 ? 0.472 -22.266 3.545 1 97.81 86 ASP B CA 1
ATOM 2585 C C . ASP B 1 86 ? -0.188 -21.406 2.473 1 97.81 86 ASP B C 1
ATOM 2587 O O . ASP B 1 86 ? -1.365 -21.047 2.586 1 97.81 86 ASP B O 1
ATOM 2591 N N . VAL B 1 87 ? 0.563 -21.016 1.43 1 98.19 87 VAL B N 1
ATOM 2592 C CA . VAL B 1 87 ? 0.013 -20.25 0.32 1 98.19 87 VAL B CA 1
ATOM 2593 C C . VAL B 1 87 ? -1.107 -21.031 -0.353 1 98.19 87 VAL B C 1
ATOM 2595 O O . VAL B 1 87 ? -2.184 -20.5 -0.62 1 98.19 87 VAL B O 1
ATOM 2598 N N . ARG B 1 88 ? -0.858 -22.297 -0.583 1 97.25 88 ARG B N 1
ATOM 2599 C CA . ARG B 1 88 ? -1.868 -23.156 -1.196 1 97.25 88 ARG B CA 1
ATOM 2600 C C . ARG B 1 88 ? -3.115 -23.234 -0.323 1 97.25 88 ARG B C 1
ATOM 2602 O O . ARG B 1 88 ? -4.238 -23.219 -0.832 1 97.25 88 ARG B O 1
ATOM 2609 N N . ALA B 1 89 ? -2.924 -23.328 0.965 1 96.75 89 ALA B N 1
ATOM 2610 C CA . ALA B 1 89 ? -4.055 -23.375 1.889 1 96.75 89 ALA B CA 1
ATOM 2611 C C . ALA B 1 89 ? -4.906 -22.109 1.77 1 96.75 89 ALA B C 1
ATOM 2613 O O . ALA B 1 89 ? -6.133 -22.172 1.902 1 96.75 89 ALA B O 1
ATOM 2614 N N . GLY B 1 90 ? -4.23 -20.969 1.604 1 97.81 90 GLY B N 1
ATOM 2615 C CA . GLY B 1 90 ? -4.973 -19.734 1.375 1 97.81 90 GLY B CA 1
ATOM 2616 C C . GLY B 1 90 ? -5.809 -19.766 0.11 1 97.81 90 GLY B C 1
ATOM 2617 O O . GLY B 1 90 ? -6.965 -19.344 0.112 1 97.81 90 GLY B O 1
ATOM 2618 N N . ILE B 1 91 ? -5.258 -20.312 -0.957 1 98 91 ILE B N 1
ATOM 2619 C CA . ILE B 1 91 ? -5.965 -20.469 -2.225 1 98 91 ILE B CA 1
ATOM 2620 C C . ILE B 1 91 ? -7.141 -21.422 -2.053 1 98 91 ILE B C 1
ATOM 2622 O O . ILE B 1 91 ? -8.258 -21.141 -2.496 1 98 91 ILE B O 1
ATOM 2626 N N . ASP B 1 92 ? -6.891 -22.531 -1.408 1 97 92 ASP B N 1
ATOM 2627 C CA . ASP B 1 92 ? -7.934 -23.531 -1.163 1 97 92 ASP B CA 1
ATOM 2628 C C . ASP B 1 92 ? -9.055 -22.953 -0.299 1 97 92 ASP B C 1
ATOM 2630 O O . ASP B 1 92 ? -10.227 -23.234 -0.518 1 97 92 ASP B O 1
ATOM 2634 N N . TRP B 1 93 ? -8.656 -22.156 0.677 1 97.69 93 TRP B N 1
ATOM 2635 C CA . TRP B 1 93 ? -9.648 -21.5 1.514 1 97.69 93 TRP B CA 1
ATOM 2636 C C . TRP B 1 93 ? -10.594 -20.641 0.668 1 97.69 93 TRP B C 1
ATOM 2638 O O . TRP B 1 93 ? -11.805 -20.641 0.895 1 97.69 93 TRP B O 1
ATOM 2648 N N . CYS B 1 94 ? -10.07 -19.953 -0.306 1 98 94 CYS B N 1
ATOM 2649 C CA . CYS B 1 94 ? -10.891 -19.141 -1.212 1 98 94 CYS B CA 1
ATOM 2650 C C . CYS B 1 94 ? -11.883 -20.016 -1.969 1 98 94 CYS B C 1
ATOM 2652 O O . CYS B 1 94 ? -13.062 -19.688 -2.076 1 98 94 CYS B O 1
ATOM 2654 N N . HIS B 1 95 ? -11.406 -21.141 -2.426 1 97.44 95 HIS B N 1
ATOM 2655 C CA . HIS B 1 95 ? -12.273 -22.094 -3.131 1 97.44 95 HIS B CA 1
ATOM 2656 C C . HIS B 1 95 ? -13.367 -22.625 -2.217 1 97.44 95 HIS B C 1
ATOM 2658 O O . HIS B 1 95 ? -14.539 -22.641 -2.598 1 97.44 95 HIS B O 1
ATOM 2664 N N . GLU B 1 96 ? -12.969 -23 -1.065 1 96.88 96 GLU B N 1
ATOM 2665 C CA . GLU B 1 96 ? -13.883 -23.609 -0.109 1 96.88 96 GLU B CA 1
ATOM 2666 C C . GLU B 1 96 ? -14.969 -22.625 0.324 1 96.88 96 GLU B C 1
ATOM 2668 O O . GLU B 1 96 ? -16.094 -23.031 0.645 1 96.88 96 GLU B O 1
ATOM 2673 N N . HIS B 1 97 ? -14.68 -21.391 0.3 1 97 97 HIS B N 1
ATOM 2674 C CA . HIS B 1 97 ? -15.617 -20.391 0.791 1 97 97 HIS B CA 1
ATOM 2675 C C . HIS B 1 97 ? -16.172 -19.547 -0.354 1 97 97 HIS B C 1
ATOM 2677 O O . HIS B 1 97 ? -16.703 -18.453 -0.131 1 97 97 HIS B O 1
ATOM 2683 N N . ALA B 1 98 ? -16.016 -20.016 -1.527 1 96.75 98 ALA B N 1
ATOM 2684 C CA . ALA B 1 98 ? -16.406 -19.281 -2.727 1 96.75 98 ALA B CA 1
ATOM 2685 C C . ALA B 1 98 ? -17.859 -18.812 -2.643 1 96.75 98 ALA B C 1
ATOM 2687 O O . ALA B 1 98 ? -18.156 -17.656 -2.924 1 96.75 98 ALA B O 1
ATOM 2688 N N . GLU B 1 99 ? -18.719 -19.641 -2.207 1 95.12 99 GLU B N 1
ATOM 2689 C CA . GLU B 1 99 ? -20.141 -19.297 -2.137 1 95.12 99 GLU B CA 1
ATOM 2690 C C . GLU B 1 99 ? -20.391 -18.156 -1.166 1 95.12 99 GLU B C 1
ATOM 2692 O O . GLU B 1 99 ? -21.016 -17.156 -1.522 1 95.12 99 GLU B O 1
ATOM 2697 N N . SER B 1 100 ? -19.828 -18.266 -0.008 1 94.44 100 SER B N 1
ATOM 2698 C CA . SER B 1 100 ? -20.047 -17.25 1.008 1 94.44 100 SER B CA 1
ATOM 2699 C C . SER B 1 100 ? -19.359 -15.938 0.64 1 94.44 100 SER B C 1
ATOM 2701 O O . SER B 1 100 ? -19.812 -14.859 1.035 1 94.44 100 SER B O 1
ATOM 2703 N N . LEU B 1 101 ? -18.359 -16 -0.184 1 95.81 101 LEU B N 1
ATOM 2704 C CA . LEU B 1 101 ? -17.594 -14.82 -0.582 1 95.81 101 LEU B CA 1
ATOM 2705 C C . LEU B 1 101 ? -18.188 -14.195 -1.844 1 95.81 101 LEU B C 1
ATOM 2707 O O . LEU B 1 101 ? -17.797 -13.086 -2.229 1 95.81 101 LEU B O 1
ATOM 2711 N N . GLY B 1 102 ? -19.047 -14.898 -2.498 1 96.06 102 GLY B N 1
ATOM 2712 C CA . GLY B 1 102 ? -19.531 -14.453 -3.791 1 96.06 102 GLY B CA 1
ATOM 2713 C C . GLY B 1 102 ? -18.5 -14.609 -4.902 1 96.06 102 GLY B C 1
ATOM 2714 O O . GLY B 1 102 ? -18.391 -13.742 -5.773 1 96.06 102 GLY B O 1
ATOM 2715 N N . VAL B 1 103 ? -17.766 -15.68 -4.836 1 97.25 103 VAL B N 1
ATOM 2716 C CA . VAL B 1 103 ? -16.688 -15.922 -5.789 1 97.25 103 VAL B CA 1
ATOM 2717 C C . VAL B 1 103 ? -17.078 -17.047 -6.742 1 97.25 103 VAL B C 1
ATOM 2719 O O . VAL B 1 103 ? -17.672 -18.047 -6.324 1 97.25 103 VAL B O 1
ATOM 2722 N N . ASP B 1 104 ? -16.828 -16.875 -8.039 1 97.44 104 ASP B N 1
ATOM 2723 C CA . ASP B 1 104 ? -16.812 -17.984 -8.984 1 97.44 104 ASP B CA 1
ATOM 2724 C C . ASP B 1 104 ? -15.539 -18.828 -8.82 1 97.44 104 ASP B C 1
ATOM 2726 O O . ASP B 1 104 ? -14.438 -18.359 -9.117 1 97.44 104 ASP B O 1
ATOM 2730 N N . PRO B 1 105 ? -15.672 -20.062 -8.336 1 96.62 105 PRO B N 1
ATOM 2731 C CA . PRO B 1 105 ? -14.484 -20.859 -8.008 1 96.62 105 PRO B CA 1
ATOM 2732 C C . PRO B 1 105 ? -13.625 -21.172 -9.234 1 96.62 105 PRO B C 1
ATOM 2734 O O . PRO B 1 105 ? -12.484 -21.609 -9.094 1 96.62 105 PRO B O 1
ATOM 2737 N N . ASP B 1 106 ? -14.117 -20.938 -10.453 1 96.94 106 ASP B N 1
ATOM 2738 C CA . ASP B 1 106 ? -13.352 -21.188 -11.672 1 96.94 106 ASP B CA 1
ATOM 2739 C C . ASP B 1 106 ? -12.57 -19.953 -12.102 1 96.94 106 ASP B C 1
ATOM 2741 O O . ASP B 1 106 ? -11.797 -20 -13.062 1 96.94 106 ASP B O 1
ATOM 2745 N N . ARG B 1 107 ? -12.711 -18.812 -11.406 1 98.12 107 ARG B N 1
ATOM 2746 C CA . ARG B 1 107 ? -12.086 -17.547 -11.766 1 98.12 107 ARG B CA 1
ATOM 2747 C C . ARG B 1 107 ? -11.25 -17 -10.617 1 98.12 107 ARG B C 1
ATOM 2749 O O . ARG B 1 107 ? -11.375 -15.836 -10.25 1 98.12 107 ARG B O 1
ATOM 2756 N N . ILE B 1 108 ? -10.352 -17.844 -10.07 1 98.56 108 ILE B N 1
ATOM 2757 C CA . ILE B 1 108 ? -9.469 -17.469 -8.969 1 98.56 108 ILE B CA 1
ATOM 2758 C C . ILE B 1 108 ? -8.031 -17.375 -9.469 1 98.56 108 ILE B C 1
ATOM 2760 O O . ILE B 1 108 ? -7.488 -18.344 -9.992 1 98.56 108 ILE B O 1
ATOM 2764 N N . ALA B 1 109 ? -7.445 -16.188 -9.414 1 98.88 109 ALA B N 1
ATOM 2765 C CA . ALA B 1 109 ? -6.039 -15.938 -9.727 1 98.88 109 ALA B CA 1
ATOM 2766 C C . ALA B 1 109 ? -5.203 -15.852 -8.453 1 98.88 109 ALA B C 1
ATOM 2768 O O . ALA B 1 109 ? -5.742 -15.664 -7.359 1 98.88 109 ALA B O 1
ATOM 2769 N N . VAL B 1 110 ? -3.922 -16.062 -8.562 1 98.88 110 VAL B N 1
ATOM 2770 C CA . VAL B 1 110 ? -2.98 -15.844 -7.469 1 98.88 110 VAL B CA 1
ATOM 2771 C C . VAL B 1 110 ? -1.93 -14.82 -7.891 1 98.88 110 VAL B C 1
ATOM 2773 O O . VAL B 1 110 ? -1.458 -14.844 -9.031 1 98.88 110 VAL B O 1
ATOM 2776 N N . ALA B 1 111 ? -1.69 -13.867 -7.051 1 98.94 111 ALA B N 1
ATOM 2777 C CA . ALA B 1 111 ? -0.719 -12.805 -7.293 1 98.94 111 ALA B CA 1
ATOM 2778 C C . ALA B 1 111 ? 0.341 -12.766 -6.195 1 98.94 111 ALA B C 1
ATOM 2780 O O . ALA B 1 111 ? 0.068 -13.125 -5.047 1 98.94 111 ALA B O 1
ATOM 2781 N N . GLY B 1 112 ? 1.53 -12.336 -6.523 1 98.81 112 GLY B N 1
ATOM 2782 C CA . GLY B 1 112 ? 2.564 -12.203 -5.512 1 98.81 112 GLY B CA 1
ATOM 2783 C C . GLY B 1 112 ? 3.662 -11.234 -5.902 1 98.81 112 GLY B C 1
ATOM 2784 O O . GLY B 1 112 ? 3.803 -10.883 -7.074 1 98.81 112 GLY B O 1
ATOM 2785 N N . HIS B 1 113 ? 4.363 -10.766 -4.945 1 98.19 113 HIS B N 1
ATOM 2786 C CA . HIS B 1 113 ? 5.504 -9.867 -5.117 1 98.19 113 HIS B CA 1
ATOM 2787 C C . HIS B 1 113 ? 6.766 -10.461 -4.496 1 98.19 113 HIS B C 1
ATOM 2789 O O . HIS B 1 113 ? 6.73 -10.969 -3.375 1 98.19 113 HIS B O 1
ATOM 2795 N N . SER B 1 114 ? 7.871 -10.367 -5.27 1 97.56 114 SER B N 1
ATOM 2796 C CA . SER B 1 114 ? 9.172 -10.773 -4.73 1 97.56 114 SER B CA 1
ATOM 2797 C C . SER B 1 114 ? 9.148 -12.227 -4.273 1 97.56 114 SER B C 1
ATOM 2799 O O . SER B 1 114 ? 8.852 -13.133 -5.062 1 97.56 114 SER B O 1
ATOM 2801 N N . ALA B 1 115 ? 9.391 -12.547 -2.928 1 97.12 115 ALA B N 1
ATOM 2802 C CA . ALA B 1 115 ? 9.281 -13.891 -2.375 1 97.12 115 ALA B CA 1
ATOM 2803 C C . ALA B 1 115 ? 7.867 -14.445 -2.541 1 97.12 115 ALA B C 1
ATOM 2805 O O . ALA B 1 115 ? 7.684 -15.641 -2.764 1 97.12 115 ALA B O 1
ATOM 2806 N N . GLY B 1 116 ? 6.871 -13.539 -2.484 1 98.38 116 GLY B N 1
ATOM 2807 C CA . GLY B 1 116 ? 5.492 -13.945 -2.686 1 98.38 116 GLY B CA 1
ATOM 2808 C C . GLY B 1 116 ? 5.203 -14.383 -4.109 1 98.38 116 GLY B C 1
ATOM 2809 O O . GLY B 1 116 ? 4.387 -15.281 -4.332 1 98.38 116 GLY B O 1
ATOM 2810 N N . ALA B 1 117 ? 5.852 -13.719 -5.055 1 98.75 117 ALA B N 1
ATOM 2811 C CA . ALA B 1 117 ? 5.73 -14.148 -6.445 1 98.75 117 ALA B CA 1
ATOM 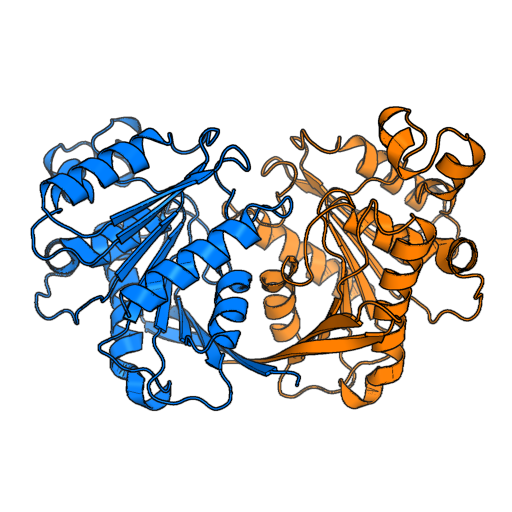2812 C C . ALA B 1 117 ? 6.293 -15.555 -6.641 1 98.75 117 ALA B C 1
ATOM 2814 O O . ALA B 1 117 ? 5.715 -16.375 -7.359 1 98.75 117 ALA B O 1
ATOM 2815 N N . HIS B 1 118 ? 7.41 -15.805 -6.012 1 98.38 118 HIS B N 1
ATOM 2816 C CA . HIS B 1 118 ? 8.023 -17.125 -6.031 1 98.38 118 HIS B CA 1
ATOM 2817 C C . HIS B 1 118 ? 7.078 -18.188 -5.469 1 98.38 118 HIS B C 1
ATOM 2819 O O . HIS B 1 118 ? 6.816 -19.203 -6.113 1 98.38 118 HIS B O 1
ATOM 2825 N N . LEU B 1 119 ? 6.555 -17.906 -4.34 1 98.31 119 LEU B N 1
ATOM 2826 C CA . LEU B 1 119 ? 5.672 -18.844 -3.66 1 98.31 119 LEU B CA 1
ATOM 2827 C C . LEU B 1 119 ? 4.375 -19.031 -4.441 1 98.31 119 LEU B C 1
ATOM 2829 O O . LEU B 1 119 ? 3.873 -20.156 -4.559 1 98.31 119 LEU B O 1
ATOM 2833 N N . ALA B 1 120 ? 3.824 -17.953 -4.957 1 98.75 120 ALA B N 1
ATOM 2834 C CA . ALA B 1 120 ? 2.617 -18.031 -5.777 1 98.75 120 ALA B CA 1
ATOM 2835 C C . ALA B 1 120 ? 2.844 -18.922 -7.004 1 98.75 120 ALA B C 1
ATOM 2837 O O . ALA B 1 120 ? 1.984 -19.734 -7.359 1 98.75 120 ALA B O 1
ATOM 2838 N N . ALA B 1 121 ? 3.982 -18.734 -7.605 1 98.69 121 ALA B N 1
ATOM 2839 C CA . ALA B 1 121 ? 4.305 -19.516 -8.789 1 98.69 121 ALA B CA 1
ATOM 2840 C C . ALA B 1 121 ? 4.426 -21 -8.445 1 98.69 121 ALA B C 1
ATOM 2842 O O . ALA B 1 121 ? 3.904 -21.859 -9.172 1 98.69 121 ALA B O 1
ATOM 2843 N N . LEU B 1 122 ? 5.105 -21.297 -7.359 1 97.44 122 LEU B N 1
ATOM 2844 C CA . LEU B 1 122 ? 5.227 -22.688 -6.953 1 97.44 122 LEU B CA 1
ATOM 2845 C C . LEU B 1 122 ? 3.863 -23.281 -6.605 1 97.44 122 LEU B C 1
ATOM 2847 O O . LEU B 1 122 ? 3.57 -24.422 -6.953 1 97.44 122 LEU B O 1
ATOM 2851 N N . ALA B 1 123 ? 3.043 -22.5 -5.953 1 97.12 123 ALA B N 1
ATOM 2852 C CA . ALA B 1 123 ? 1.699 -22.969 -5.605 1 97.12 123 ALA B CA 1
ATOM 2853 C C . ALA B 1 123 ? 0.874 -23.234 -6.863 1 97.12 123 ALA B C 1
ATOM 2855 O O . ALA B 1 123 ? 0.021 -24.125 -6.871 1 97.12 123 ALA B O 1
ATOM 2856 N N . ALA B 1 124 ? 1.103 -22.484 -7.879 1 97.12 124 ALA B N 1
ATOM 2857 C CA . ALA B 1 124 ? 0.337 -22.594 -9.117 1 97.12 124 ALA B CA 1
ATOM 2858 C C . ALA B 1 124 ? 0.869 -23.734 -9.984 1 97.12 124 ALA B C 1
ATOM 2860 O O . ALA B 1 124 ? 0.104 -24.391 -10.695 1 97.12 124 ALA B O 1
ATOM 2861 N N . LEU B 1 125 ? 2.145 -24 -9.914 1 96.44 125 LEU B N 1
ATOM 2862 C CA . LEU B 1 125 ? 2.77 -24.859 -10.914 1 96.44 125 LEU B CA 1
ATOM 2863 C C . LEU B 1 125 ? 3.148 -26.203 -10.312 1 96.44 125 LEU B C 1
ATOM 2865 O O . LEU B 1 125 ? 3.221 -27.203 -11.031 1 96.44 125 LEU B O 1
ATOM 2869 N N . ALA B 1 126 ? 3.4 -26.25 -8.977 1 93.56 126 ALA B N 1
ATOM 2870 C CA . ALA B 1 126 ? 4.09 -27.422 -8.438 1 93.56 126 ALA B CA 1
ATOM 2871 C C . ALA B 1 126 ? 3.498 -27.828 -7.094 1 93.56 126 ALA B C 1
ATOM 2873 O O . ALA B 1 126 ? 4.16 -28.5 -6.297 1 93.56 126 ALA B O 1
ATOM 2874 N N . ALA B 1 127 ? 2.291 -27.438 -6.816 1 90.12 127 ALA B N 1
ATOM 2875 C CA . ALA B 1 127 ? 1.688 -27.656 -5.504 1 90.12 127 ALA B CA 1
ATOM 2876 C C . ALA B 1 127 ? 1.783 -29.125 -5.09 1 90.12 127 ALA B C 1
ATOM 2878 O O . ALA B 1 127 ? 2.141 -29.422 -3.951 1 90.12 127 ALA B O 1
ATOM 2879 N N . PRO B 1 128 ? 1.567 -30.078 -5.969 1 90.38 128 PRO B N 1
ATOM 2880 C CA . PRO B 1 128 ? 1.616 -31.484 -5.547 1 90.38 128 PRO B CA 1
ATOM 2881 C C . PRO B 1 128 ? 2.992 -31.891 -5.031 1 90.38 128 PRO B C 1
ATOM 2883 O O . PRO B 1 128 ? 3.094 -32.719 -4.137 1 90.38 128 PRO B O 1
ATOM 2886 N N . GLU B 1 1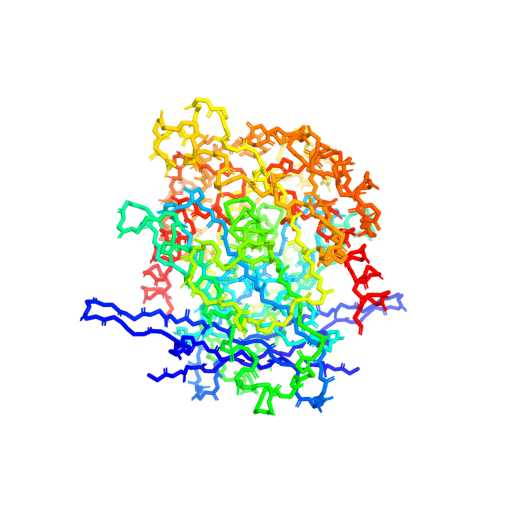29 ? 3.984 -31.25 -5.543 1 89.06 129 GLU B N 1
ATOM 2887 C CA . GLU B 1 129 ? 5.348 -31.562 -5.125 1 89.06 129 GLU B CA 1
ATOM 2888 C C . GLU B 1 129 ? 5.586 -31.156 -3.672 1 89.06 129 GLU B C 1
ATOM 2890 O O . GLU B 1 129 ? 6.367 -31.797 -2.965 1 89.06 129 GLU B O 1
ATOM 2895 N N . PHE B 1 130 ? 4.887 -30.188 -3.258 1 88.94 130 PHE B N 1
ATOM 2896 C CA . PHE B 1 130 ? 5.176 -29.594 -1.954 1 88.94 130 PHE B CA 1
ATOM 2897 C C . PHE B 1 130 ? 4.137 -30.031 -0.924 1 88.94 130 PHE B C 1
ATOM 2899 O O . PHE B 1 130 ? 4.441 -30.141 0.266 1 88.94 130 PHE B O 1
ATOM 2906 N N . THR B 1 131 ? 2.91 -30.25 -1.388 1 86.12 131 THR B N 1
ATOM 2907 C CA . THR B 1 131 ? 1.818 -30.516 -0.457 1 86.12 131 THR B CA 1
ATOM 2908 C C . THR B 1 131 ? 1.503 -32 -0.399 1 86.12 131 THR B C 1
ATOM 2910 O O . THR B 1 131 ? 0.85 -32.469 0.537 1 86.12 131 THR B O 1
ATOM 2913 N N . GLY B 1 132 ? 1.922 -32.719 -1.408 1 85.31 132 GLY B N 1
ATOM 2914 C CA . GLY B 1 132 ? 1.578 -34.125 -1.503 1 85.31 132 GLY B CA 1
ATOM 2915 C C . GLY B 1 132 ? 0.138 -34.344 -1.916 1 85.31 132 GLY B C 1
ATOM 2916 O O . GLY B 1 132 ? -0.38 -35.469 -1.771 1 85.31 132 GLY B O 1
ATOM 2917 N N . ASP B 1 133 ? -0.526 -33.281 -2.254 1 80.44 133 ASP B N 1
ATOM 2918 C CA . ASP B 1 133 ? -1.935 -33.344 -2.633 1 80.44 133 ASP B CA 1
ATOM 2919 C C . ASP B 1 133 ? -2.125 -32.969 -4.102 1 80.44 133 ASP B C 1
ATOM 2921 O O . ASP B 1 133 ? -1.867 -31.828 -4.492 1 80.44 133 ASP B O 1
ATOM 2925 N N . ASP B 1 134 ? -2.637 -33.938 -4.844 1 81.56 134 ASP B N 1
ATOM 2926 C CA . ASP B 1 134 ? -2.818 -33.75 -6.281 1 81.56 134 ASP B CA 1
ATOM 2927 C C . ASP B 1 134 ? -4.191 -33.125 -6.586 1 81.56 134 ASP B C 1
ATOM 2929 O O . ASP B 1 134 ? -4.504 -32.844 -7.738 1 81.56 134 ASP B O 1
ATOM 2933 N N . SER B 1 135 ? -5 -33.031 -5.543 1 81.38 135 SER B N 1
ATOM 2934 C CA . SER B 1 135 ? -6.379 -32.625 -5.742 1 81.38 135 SER B CA 1
ATOM 2935 C C . SER B 1 135 ? -6.531 -31.109 -5.547 1 81.38 135 SER B C 1
ATOM 2937 O O . SER B 1 135 ? -7.645 -30.609 -5.359 1 81.38 135 SER B O 1
ATOM 2939 N N . ALA B 1 136 ? -5.602 -30.406 -5.949 1 84.25 136 ALA B N 1
ATOM 2940 C CA . ALA B 1 136 ? -5.699 -28.969 -5.711 1 84.25 136 ALA B CA 1
ATOM 2941 C C . ALA B 1 136 ? -6.566 -28.281 -6.77 1 84.25 136 ALA B C 1
ATOM 2943 O O . ALA B 1 136 ? -6.457 -28.594 -7.957 1 84.25 136 ALA B O 1
ATOM 2944 N N . PRO B 1 137 ? -7.555 -27.406 -6.305 1 88.25 137 PRO B N 1
ATOM 2945 C CA . PRO B 1 137 ? -8.367 -26.688 -7.281 1 88.25 137 PRO B CA 1
ATOM 2946 C C . PRO B 1 137 ? -7.531 -25.844 -8.242 1 88.25 137 PRO B C 1
ATOM 2948 O O . PRO B 1 137 ? -6.402 -25.469 -7.914 1 88.25 137 PRO B O 1
ATOM 2951 N N . PRO B 1 138 ? -8.117 -25.656 -9.352 1 88.56 138 PRO B N 1
ATOM 2952 C CA . PRO B 1 138 ? -7.371 -24.938 -10.391 1 88.56 138 PRO B CA 1
ATOM 2953 C C . PRO B 1 138 ? -7.152 -23.469 -10.062 1 88.56 138 PRO B C 1
ATOM 2955 O O . PRO B 1 138 ? -7.922 -22.875 -9.305 1 88.56 138 PRO B O 1
ATOM 2958 N N . ILE B 1 139 ? -6.086 -22.938 -10.562 1 96.81 139 ILE B N 1
ATOM 2959 C CA . ILE B 1 139 ? -5.766 -21.516 -10.562 1 96.81 139 ILE B CA 1
ATOM 2960 C C . ILE B 1 139 ? -5.906 -20.969 -11.977 1 96.81 139 ILE B C 1
ATOM 2962 O O . ILE B 1 139 ? -5.242 -21.438 -12.906 1 96.81 139 ILE B O 1
ATOM 2966 N N . ALA B 1 140 ? -6.73 -19.953 -12.102 1 98.25 140 ALA B N 1
ATOM 2967 C CA . ALA B 1 140 ? -7.129 -19.469 -13.422 1 98.25 140 ALA B CA 1
ATOM 2968 C C . ALA B 1 140 ? -6.047 -18.594 -14.039 1 98.25 140 ALA B C 1
ATOM 2970 O O . ALA B 1 140 ? -5.957 -18.469 -15.266 1 98.25 140 ALA B O 1
ATOM 2971 N N . ALA B 1 141 ? -5.246 -17.953 -13.211 1 98.88 141 ALA B N 1
ATOM 2972 C CA . ALA B 1 141 ? -4.176 -17.078 -13.688 1 98.88 141 ALA B CA 1
ATOM 2973 C C . ALA B 1 141 ? -3.125 -16.859 -12.602 1 98.88 141 ALA B C 1
ATOM 2975 O O . ALA B 1 141 ? -3.43 -16.922 -11.406 1 98.88 141 ALA B O 1
ATOM 2976 N N . LEU B 1 142 ? -1.906 -16.672 -13.023 1 98.88 142 LEU B N 1
ATOM 2977 C CA . LEU B 1 142 ? -0.785 -16.312 -12.156 1 98.88 142 LEU B CA 1
ATOM 2978 C C . LEU B 1 142 ? -0.297 -14.898 -12.438 1 98.88 142 LEU B C 1
ATOM 2980 O O . LEU B 1 142 ? -0.073 -14.539 -13.594 1 98.88 142 LEU B O 1
ATOM 2984 N N . ILE B 1 143 ? -0.238 -14.078 -11.422 1 98.94 143 ILE B N 1
ATOM 2985 C CA . ILE B 1 143 ? 0.29 -12.719 -11.484 1 98.94 143 ILE B CA 1
ATOM 2986 C C . ILE B 1 143 ? 1.531 -12.609 -10.602 1 98.94 143 ILE B C 1
ATOM 2988 O O . ILE B 1 143 ? 1.462 -12.836 -9.391 1 98.94 143 ILE B O 1
ATOM 2992 N N . ALA B 1 144 ? 2.645 -12.219 -11.156 1 98.88 144 ALA B N 1
ATOM 2993 C CA . ALA B 1 144 ? 3.895 -12.25 -10.406 1 98.88 144 ALA B CA 1
ATOM 2994 C C . ALA B 1 144 ? 4.727 -11 -10.664 1 98.88 144 ALA B C 1
ATOM 2996 O O . ALA B 1 144 ? 5.035 -10.68 -11.812 1 98.88 144 ALA B O 1
ATOM 2997 N N . PHE B 1 145 ? 5.043 -10.297 -9.594 1 98.56 145 PHE B N 1
ATOM 2998 C CA . PHE B 1 145 ? 5.777 -9.047 -9.688 1 98.56 145 PHE B CA 1
ATOM 2999 C C . PHE B 1 145 ? 7.156 -9.172 -9.055 1 98.56 145 PHE B C 1
ATOM 3001 O O . PHE B 1 145 ? 7.281 -9.648 -7.922 1 98.56 145 PHE B O 1
ATOM 3008 N N . SER B 1 146 ? 8.234 -8.781 -9.758 1 98.06 146 SER B N 1
ATOM 3009 C CA . SER B 1 146 ? 9.594 -8.711 -9.234 1 98.06 146 SER B CA 1
ATOM 3010 C C . SER B 1 146 ? 9.984 -10.008 -8.539 1 98.06 146 SER B C 1
ATOM 3012 O O . SER B 1 146 ? 10.547 -9.992 -7.445 1 98.06 146 SER B O 1
ATOM 3014 N N . GLY B 1 147 ? 9.625 -11.117 -9.094 1 97.94 147 GLY B N 1
ATOM 3015 C CA . GLY B 1 147 ? 9.75 -12.406 -8.438 1 97.94 147 GLY B CA 1
ATOM 3016 C C . GLY B 1 147 ? 11.078 -13.086 -8.711 1 97.94 147 GLY B C 1
ATOM 3017 O O . GLY B 1 147 ? 11.859 -12.625 -9.547 1 97.94 147 GLY B O 1
ATOM 3018 N N . VAL B 1 148 ? 11.344 -14.148 -7.914 1 97.31 148 VAL B N 1
ATOM 3019 C CA . VAL B 1 148 ? 12.438 -15.094 -8.102 1 97.31 148 VAL B CA 1
ATOM 3020 C C . VAL B 1 148 ? 11.898 -16.406 -8.664 1 97.31 148 VAL B C 1
ATOM 3022 O O . VAL B 1 148 ? 11.031 -17.031 -8.055 1 97.31 148 VAL B O 1
ATOM 3025 N N . TYR B 1 149 ? 12.422 -16.797 -9.828 1 97.88 149 TYR B N 1
ATOM 3026 C CA . TYR B 1 149 ? 11.805 -17.953 -10.477 1 97.88 149 TYR B CA 1
ATOM 3027 C C . TYR B 1 149 ? 12.828 -19.062 -10.703 1 97.88 149 TYR B C 1
ATOM 3029 O O . TYR B 1 149 ? 12.477 -20.156 -11.148 1 97.88 149 TYR B O 1
ATOM 3037 N N . ASP B 1 150 ? 14.086 -18.734 -10.422 1 96.12 150 ASP B N 1
ATOM 3038 C CA . ASP B 1 150 ? 15.18 -19.688 -10.484 1 96.12 150 ASP B CA 1
ATOM 3039 C C . ASP B 1 150 ? 16.109 -19.547 -9.273 1 96.12 150 ASP B C 1
ATOM 3041 O O . ASP B 1 150 ? 16.953 -18.656 -9.25 1 96.12 150 ASP B O 1
ATOM 3045 N N . VAL B 1 151 ? 15.953 -20.516 -8.336 1 94.38 151 VAL B N 1
ATOM 3046 C CA . VAL B 1 151 ? 16.734 -20.391 -7.113 1 94.38 151 VAL B CA 1
ATOM 3047 C C . VAL B 1 151 ? 17.891 -21.391 -7.145 1 94.38 151 VAL B C 1
ATOM 3049 O O . VAL B 1 151 ? 18.375 -21.828 -6.098 1 94.38 151 VAL B O 1
ATOM 3052 N N . ARG B 1 152 ? 18.328 -21.797 -8.211 1 90.81 152 ARG B N 1
ATOM 3053 C CA . ARG B 1 152 ? 19.422 -22.75 -8.336 1 90.81 152 ARG B CA 1
ATOM 3054 C C . ARG B 1 152 ? 20.766 -22.062 -8.094 1 90.81 152 ARG B C 1
ATOM 3056 O O . ARG B 1 152 ? 21.781 -22.734 -7.863 1 90.81 152 ARG B O 1
ATOM 3063 N N . ALA B 1 153 ? 20.734 -20.688 -8.148 1 84.12 153 ALA B N 1
ATOM 3064 C CA . ALA B 1 153 ? 21.969 -19.969 -7.828 1 84.12 153 ALA B CA 1
ATOM 3065 C C . ALA B 1 153 ? 22.344 -20.156 -6.359 1 84.12 153 ALA B C 1
ATOM 3067 O O . ALA B 1 153 ? 21.469 -20.25 -5.496 1 84.12 153 ALA B O 1
ATOM 3068 N N . GLU B 1 154 ? 23.578 -20.047 -6.031 1 80.19 154 GLU B N 1
ATOM 3069 C CA . GLU B 1 154 ? 24.141 -20.328 -4.707 1 80.19 154 GLU B CA 1
ATOM 3070 C C . GLU B 1 154 ? 23.594 -19.344 -3.668 1 80.19 154 GLU B C 1
ATOM 3072 O O . GLU B 1 154 ? 23.422 -19.703 -2.502 1 80.19 154 GLU B O 1
ATOM 3077 N N . LYS B 1 155 ? 23.25 -18.234 -4.078 1 80 155 LYS B N 1
ATOM 3078 C CA . LYS B 1 155 ? 22.812 -17.203 -3.139 1 80 155 LYS B CA 1
ATOM 3079 C C . LYS B 1 155 ? 21.5 -17.578 -2.473 1 80 155 LYS B C 1
ATOM 3081 O O . LYS B 1 155 ? 21.156 -17.062 -1.409 1 80 155 LYS B O 1
ATOM 3086 N N . TYR B 1 156 ? 20.812 -18.484 -3.014 1 84 156 TYR B N 1
ATOM 3087 C CA . TYR B 1 156 ? 19.531 -18.906 -2.455 1 84 156 TYR B CA 1
ATOM 3088 C C . TYR B 1 156 ? 19.672 -20.188 -1.651 1 84 156 TYR B C 1
ATOM 3090 O O . TYR B 1 156 ? 18.703 -20.688 -1.089 1 84 156 TYR B O 1
ATOM 3098 N N . ALA B 1 157 ? 20.844 -20.734 -1.495 1 80.19 157 ALA B N 1
ATOM 3099 C CA . ALA B 1 157 ? 21.125 -22 -0.824 1 80.19 157 ALA B CA 1
ATOM 3100 C C . ALA B 1 157 ? 20.609 -21.984 0.612 1 80.19 157 ALA B C 1
ATOM 3102 O O . ALA B 1 157 ? 20.062 -22.984 1.091 1 80.19 157 ALA B O 1
ATOM 3103 N N . PRO B 1 158 ? 20.703 -20.875 1.283 1 78.06 158 PRO B N 1
ATOM 3104 C CA . PRO B 1 158 ? 20.203 -20.875 2.66 1 78.06 158 PRO B CA 1
ATOM 3105 C C . PRO B 1 158 ? 18.703 -21.125 2.742 1 78.06 158 PRO B C 1
ATOM 3107 O O . PRO B 1 158 ? 18.203 -21.594 3.771 1 78.06 158 PRO B O 1
ATOM 3110 N N . LEU B 1 159 ? 18.031 -20.859 1.719 1 77.56 159 LEU B N 1
ATOM 3111 C CA . LEU B 1 159 ? 16.578 -20.984 1.699 1 77.56 159 LEU B CA 1
ATOM 3112 C C . LEU B 1 159 ? 16.172 -22.391 1.261 1 77.56 159 LEU B C 1
ATOM 3114 O O . LEU B 1 159 ? 15.227 -22.969 1.814 1 77.56 159 LEU B O 1
ATOM 3118 N N . VAL B 1 160 ? 16.859 -22.922 0.343 1 79.38 160 VAL B N 1
ATOM 3119 C CA . VAL B 1 160 ? 16.344 -24.125 -0.315 1 79.38 160 VAL B CA 1
ATOM 3120 C C . VAL B 1 160 ? 17.297 -25.297 -0.069 1 79.38 160 VAL B C 1
ATOM 3122 O O . VAL B 1 160 ? 17.047 -26.422 -0.505 1 79.38 160 VAL B O 1
ATOM 3125 N N . GLY B 1 161 ? 18.266 -25.062 0.699 1 76.44 161 GLY B N 1
ATOM 3126 C CA . GLY B 1 161 ? 19.297 -26.078 0.878 1 76.44 161 GLY B CA 1
ATOM 3127 C C . GLY B 1 161 ? 20.344 -26.062 -0.209 1 76.44 161 GLY B C 1
ATOM 3128 O O . GLY B 1 161 ? 20.219 -25.344 -1.195 1 76.44 161 GLY B O 1
ATOM 3129 N N . ASP B 1 162 ? 21.484 -26.734 0.054 1 73.75 162 ASP B N 1
ATOM 3130 C CA . ASP B 1 162 ? 22.609 -26.734 -0.874 1 73.75 162 ASP B CA 1
ATOM 3131 C C . ASP B 1 162 ? 22.594 -27.984 -1.749 1 73.75 162 ASP B C 1
ATOM 3133 O O . ASP B 1 162 ? 23.641 -28.391 -2.277 1 73.75 162 ASP B O 1
ATOM 3137 N N . ARG B 1 163 ? 21.422 -28.484 -1.919 1 82.81 163 ARG B N 1
ATOM 3138 C CA . ARG B 1 163 ? 21.312 -29.641 -2.807 1 82.81 163 ARG B CA 1
ATOM 3139 C C . ARG B 1 163 ? 20.688 -29.25 -4.141 1 82.81 163 ARG B C 1
ATOM 3141 O O . ARG B 1 163 ? 19.656 -28.562 -4.172 1 82.81 163 ARG B O 1
ATOM 3148 N N . PRO B 1 164 ? 21.328 -29.609 -5.176 1 83.31 164 PRO B N 1
ATOM 3149 C CA . PRO B 1 164 ? 20.844 -29.234 -6.504 1 83.31 164 PRO B CA 1
ATOM 3150 C C . PRO B 1 164 ? 19.391 -29.656 -6.738 1 83.31 164 PRO B C 1
ATOM 3152 O O . PRO B 1 164 ? 18.609 -28.906 -7.348 1 83.31 164 PRO B O 1
ATOM 3155 N N . ASP B 1 165 ? 19.047 -30.766 -6.266 1 86.94 165 ASP B N 1
ATOM 3156 C CA . ASP B 1 165 ? 17.688 -31.266 -6.453 1 86.94 165 ASP B CA 1
ATOM 3157 C C . ASP B 1 165 ? 16.672 -30.391 -5.707 1 86.94 165 ASP B C 1
ATOM 3159 O O . ASP B 1 165 ? 15.586 -30.109 -6.227 1 86.94 165 ASP B O 1
ATOM 3163 N N . ALA B 1 166 ? 17.062 -29.953 -4.555 1 86.62 166 ALA B N 1
ATOM 3164 C CA . ALA B 1 166 ? 16.188 -29.109 -3.756 1 86.62 166 ALA B CA 1
ATOM 3165 C C . ALA B 1 166 ? 16 -27.734 -4.414 1 86.62 166 ALA B C 1
ATOM 3167 O O . ALA B 1 166 ? 14.906 -27.188 -4.422 1 86.62 166 ALA B O 1
ATOM 3168 N N . ALA B 1 167 ? 17.109 -27.25 -5 1 90.62 167 ALA B N 1
ATOM 3169 C CA . ALA B 1 167 ? 17.062 -25.953 -5.676 1 90.62 167 ALA B CA 1
ATOM 3170 C C . ALA B 1 167 ? 16.188 -26.031 -6.926 1 90.62 167 ALA B C 1
ATOM 3172 O O . ALA B 1 167 ? 15.391 -25.109 -7.184 1 90.62 167 ALA B O 1
ATOM 3173 N N . ALA B 1 168 ? 16.344 -27.109 -7.652 1 92.81 168 ALA B N 1
ATOM 3174 C CA . ALA B 1 168 ? 15.539 -27.281 -8.859 1 92.81 168 ALA B CA 1
ATOM 3175 C C . ALA B 1 168 ? 14.055 -27.391 -8.516 1 92.81 168 ALA B C 1
ATOM 3177 O O . ALA B 1 168 ? 13.211 -26.781 -9.172 1 92.81 168 ALA B O 1
ATOM 3178 N N . ARG B 1 169 ? 13.758 -28.125 -7.516 1 92.5 169 ARG B N 1
ATOM 3179 C CA . ARG B 1 169 ? 12.383 -28.344 -7.09 1 92.5 169 ARG B CA 1
ATOM 3180 C C . ARG B 1 169 ? 11.75 -27.047 -6.598 1 92.5 169 ARG B C 1
ATOM 3182 O O . ARG B 1 169 ? 10.539 -26.859 -6.707 1 92.5 169 ARG B O 1
ATOM 3189 N N . SER B 1 170 ? 12.602 -26.219 -6.086 1 95.19 170 SER B N 1
ATOM 3190 C CA . SER B 1 170 ? 12.109 -24.953 -5.523 1 95.19 170 SER B CA 1
ATOM 3191 C C . SER B 1 170 ? 12.188 -23.828 -6.547 1 95.19 170 SER B C 1
ATOM 3193 O O . SER B 1 170 ? 12.109 -22.656 -6.188 1 95.19 170 SER B O 1
ATOM 3195 N N . SER B 1 171 ? 12.406 -24.188 -7.84 1 96.94 171 SER B N 1
ATOM 3196 C CA . SER B 1 171 ? 12.477 -23.203 -8.914 1 96.94 171 SER B CA 1
ATOM 3197 C C . SER B 1 171 ? 11.25 -23.281 -9.812 1 96.94 171 SER B C 1
ATOM 3199 O O . SER B 1 171 ? 11.109 -24.203 -10.609 1 96.94 171 SER B O 1
ATOM 3201 N N . PRO B 1 172 ? 10.391 -22.234 -9.758 1 98 172 PRO B N 1
ATOM 3202 C CA . PRO B 1 172 ? 9.188 -22.25 -10.594 1 98 172 PRO B CA 1
ATOM 3203 C C . PRO B 1 172 ? 9.492 -22.531 -12.062 1 98 172 PRO B C 1
ATOM 3205 O O . PRO B 1 172 ? 8.719 -23.234 -12.727 1 98 172 PRO B O 1
ATOM 3208 N N . ILE B 1 173 ? 10.602 -22.047 -12.539 1 98 173 ILE B N 1
ATOM 3209 C CA . ILE B 1 173 ? 10.938 -22.125 -13.953 1 98 173 ILE B CA 1
ATOM 3210 C C . ILE B 1 173 ? 11.047 -23.578 -14.391 1 98 173 I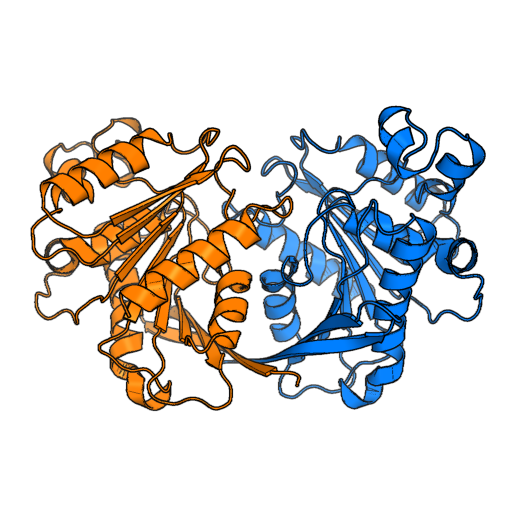LE B C 1
ATOM 3212 O O . ILE B 1 173 ? 10.82 -23.906 -15.562 1 98 173 ILE B O 1
ATOM 3216 N N . THR B 1 174 ? 11.32 -24.516 -13.469 1 97.19 174 THR B N 1
ATOM 3217 C CA . THR B 1 174 ? 11.523 -25.922 -13.812 1 97.19 174 THR B CA 1
ATOM 3218 C C . THR B 1 174 ? 10.188 -26.656 -13.906 1 97.19 174 THR B C 1
ATOM 3220 O O . THR B 1 174 ? 10.125 -27.797 -14.375 1 97.19 174 THR B O 1
ATOM 3223 N N . TRP B 1 175 ? 9.117 -25.984 -13.578 1 97.31 175 TRP B N 1
ATOM 3224 C CA . TRP B 1 175 ? 7.824 -26.641 -13.5 1 97.31 175 TRP B CA 1
ATOM 3225 C C . TRP B 1 175 ? 6.902 -26.172 -14.625 1 97.31 175 TRP B C 1
ATOM 3227 O O . TRP B 1 175 ? 5.746 -26.594 -14.695 1 97.31 175 TRP B O 1
ATOM 3237 N N . VAL B 1 176 ? 7.402 -25.312 -15.477 1 97.81 176 VAL B N 1
ATOM 3238 C CA . VAL B 1 176 ? 6.574 -24.812 -16.562 1 97.81 176 VAL B CA 1
ATOM 3239 C C . VAL B 1 176 ? 6.277 -25.922 -17.562 1 97.81 176 VAL B C 1
ATOM 3241 O O . VAL B 1 176 ? 7.195 -26.578 -18.062 1 97.81 176 VAL B O 1
ATOM 3244 N N . ASP B 1 177 ? 5.004 -26.125 -17.719 1 93.94 177 ASP B N 1
ATOM 3245 C CA . ASP B 1 177 ? 4.543 -27.062 -18.734 1 93.94 177 ASP B CA 1
ATOM 3246 C C . ASP B 1 177 ? 3.221 -26.609 -19.344 1 93.94 177 ASP B C 1
ATOM 3248 O O . ASP B 1 177 ? 2.783 -25.484 -19.125 1 93.94 177 ASP B O 1
ATOM 3252 N N . GLY B 1 178 ? 2.609 -27.375 -20.188 1 88.25 178 GLY B N 1
ATOM 3253 C CA . GLY B 1 178 ? 1.421 -27 -20.938 1 88.25 178 GLY B CA 1
ATOM 3254 C C . GLY B 1 178 ? 0.214 -26.766 -20.047 1 88.25 178 GLY B C 1
ATOM 3255 O O . GLY B 1 178 ? -0.782 -26.172 -20.484 1 88.25 178 GLY B O 1
ATOM 3256 N N . GLY B 1 179 ? 0.263 -27.141 -18.766 1 91.75 179 GLY B N 1
ATOM 3257 C CA . GLY B 1 179 ? -0.858 -27 -17.859 1 91.75 179 GLY B CA 1
ATOM 3258 C C . GLY B 1 179 ? -0.756 -25.766 -16.984 1 91.75 179 GLY B C 1
ATOM 3259 O O . GLY B 1 179 ? -1.641 -25.5 -16.156 1 91.75 179 GLY B O 1
ATOM 3260 N N . ALA B 1 180 ? 0.278 -25.031 -17.172 1 95.81 180 ALA B N 1
ATOM 3261 C CA . ALA B 1 180 ? 0.438 -23.797 -16.406 1 95.81 180 ALA B CA 1
ATOM 3262 C C . ALA B 1 180 ? -0.645 -22.781 -16.75 1 95.81 180 ALA B C 1
ATOM 3264 O O . ALA B 1 180 ? -1.088 -22.719 -17.906 1 95.81 180 ALA B O 1
ATOM 3265 N N . PRO B 1 181 ? -1.121 -22.016 -15.812 1 98.25 181 PRO B N 1
ATOM 3266 C CA . PRO B 1 181 ? -2.123 -21 -16.109 1 98.25 181 PRO B CA 1
ATOM 3267 C C . PRO B 1 181 ? -1.54 -19.812 -16.891 1 98.25 181 PRO B C 1
ATOM 3269 O O . PRO B 1 181 ? -0.33 -19.578 -16.844 1 98.25 181 PRO B O 1
ATOM 3272 N N . PRO B 1 182 ? -2.475 -19.047 -17.625 1 98.75 182 PRO B N 1
ATOM 3273 C CA . PRO B 1 182 ? -2.025 -17.75 -18.141 1 98.75 182 PRO B CA 1
ATOM 3274 C C . PRO B 1 182 ? -1.333 -16.906 -17.062 1 98.75 182 PRO B C 1
ATOM 3276 O O . PRO B 1 182 ? -1.748 -16.922 -15.906 1 98.75 182 PRO B O 1
ATOM 3279 N N . THR B 1 183 ? -0.244 -16.188 -17.5 1 98.88 183 THR B N 1
ATOM 3280 C CA . THR B 1 183 ? 0.616 -15.578 -16.5 1 98.88 183 THR B CA 1
ATOM 3281 C C . THR B 1 183 ? 0.935 -14.133 -16.875 1 98.88 183 THR B C 1
ATOM 3283 O O . THR B 1 183 ? 1.229 -13.828 -18.031 1 98.88 183 THR B O 1
ATOM 3286 N N . PHE B 1 184 ? 0.78 -13.219 -15.891 1 98.94 184 PHE B N 1
ATOM 3287 C CA . PHE B 1 184 ? 1.188 -11.82 -15.992 1 98.94 184 PHE B CA 1
ATOM 3288 C C . PHE B 1 184 ? 2.455 -11.562 -15.18 1 98.94 184 PHE B C 1
ATOM 3290 O O . PHE B 1 184 ? 2.496 -11.828 -13.977 1 98.94 184 PHE B O 1
ATOM 3297 N N . LEU B 1 185 ? 3.498 -11.078 -15.852 1 98.88 185 LEU B N 1
ATOM 3298 C CA . LEU B 1 185 ? 4.773 -10.797 -15.195 1 98.88 185 LEU B CA 1
ATOM 3299 C C . LEU B 1 185 ? 5.094 -9.305 -15.258 1 98.88 185 LEU B C 1
ATOM 3301 O O . LEU B 1 185 ? 5.02 -8.695 -16.328 1 98.88 185 LEU B O 1
ATOM 3305 N N . GLY B 1 186 ? 5.367 -8.719 -14.148 1 98.69 186 GLY B N 1
ATOM 3306 C CA . GLY B 1 186 ? 5.824 -7.34 -14.07 1 98.69 186 GLY B CA 1
ATOM 3307 C C . GLY B 1 186 ? 7.137 -7.188 -13.328 1 98.69 186 GLY B C 1
ATOM 3308 O O . GLY B 1 186 ? 7.34 -7.809 -12.281 1 98.69 186 GLY B O 1
ATOM 3309 N N . HIS B 1 187 ? 7.977 -6.352 -13.82 1 98.56 187 HIS B N 1
ATOM 3310 C CA . HIS B 1 187 ? 9.305 -6.172 -13.242 1 98.56 187 HIS B CA 1
ATOM 3311 C C . HIS B 1 187 ? 9.938 -4.863 -13.703 1 98.56 187 HIS B C 1
ATOM 3313 O O . HIS B 1 187 ? 9.828 -4.496 -14.875 1 98.56 187 HIS B O 1
ATOM 3319 N N . ALA B 1 188 ? 10.586 -4.199 -12.781 1 98.06 188 ALA B N 1
ATOM 3320 C CA . ALA B 1 188 ? 11.273 -2.971 -13.164 1 98.06 188 ALA B CA 1
ATOM 3321 C C . ALA B 1 188 ? 12.695 -3.266 -13.648 1 98.06 188 ALA B C 1
ATOM 3323 O O . ALA B 1 188 ? 13.391 -4.105 -13.07 1 98.06 188 ALA B O 1
ATOM 3324 N N . VAL B 1 189 ? 13.203 -2.471 -14.594 1 97.56 189 VAL B N 1
ATOM 3325 C CA . VAL B 1 189 ? 14.5 -2.697 -15.219 1 97.56 189 VAL B CA 1
ATOM 3326 C C . VAL B 1 189 ? 15.617 -2.352 -14.227 1 97.56 189 VAL B C 1
ATOM 3328 O O . VAL B 1 189 ? 16.703 -2.932 -14.281 1 97.56 189 VAL B O 1
ATOM 3331 N N . ASP B 1 190 ? 15.312 -1.48 -13.305 1 95.5 190 ASP B N 1
ATOM 3332 C CA . ASP B 1 190 ? 16.344 -0.996 -12.391 1 95.5 190 ASP B CA 1
ATOM 3333 C C . ASP B 1 190 ? 16.234 -1.667 -11.023 1 95.5 190 ASP B C 1
ATOM 3335 O O . ASP B 1 190 ? 16.688 -1.12 -10.023 1 95.5 190 ASP B O 1
ATOM 3339 N N . ASP B 1 191 ? 15.547 -2.791 -10.992 1 96.12 191 ASP B N 1
ATOM 3340 C CA . ASP B 1 191 ? 15.477 -3.559 -9.758 1 96.12 191 ASP B CA 1
ATOM 3341 C C . ASP B 1 191 ? 16.859 -4.062 -9.344 1 96.12 191 ASP B C 1
ATOM 3343 O O . ASP B 1 191 ? 17.438 -4.914 -10.016 1 96.12 191 ASP B O 1
ATOM 3347 N N . GLU B 1 192 ? 17.344 -3.607 -8.211 1 93.31 192 GLU B N 1
ATOM 3348 C CA . GLU B 1 192 ? 18.672 -3.992 -7.738 1 93.31 192 GLU B CA 1
ATOM 3349 C C . GLU B 1 192 ? 18.594 -5.145 -6.742 1 93.31 192 GLU B C 1
ATOM 3351 O O . GLU B 1 192 ? 19.625 -5.691 -6.336 1 93.31 192 GLU B O 1
ATOM 3356 N N . THR B 1 193 ? 17.391 -5.516 -6.355 1 93.12 193 THR B N 1
ATOM 3357 C CA . THR B 1 193 ? 17.203 -6.605 -5.402 1 93.12 193 THR B CA 1
ATOM 3358 C C . THR B 1 193 ? 17.094 -7.941 -6.125 1 93.12 193 THR B C 1
ATOM 3360 O O . THR B 1 193 ? 17.766 -8.914 -5.754 1 93.12 193 THR B O 1
ATOM 3363 N N . VAL B 1 194 ? 16.234 -8.039 -7.082 1 95.69 194 VAL B N 1
ATOM 3364 C CA . VAL B 1 194 ? 16.047 -9.18 -7.969 1 95.69 194 VAL B CA 1
ATOM 3365 C C . VAL B 1 194 ? 16.266 -8.75 -9.414 1 95.69 194 VAL B C 1
ATOM 3367 O O . VAL B 1 194 ? 15.516 -7.914 -9.938 1 95.69 194 VAL B O 1
ATOM 3370 N N . PRO B 1 195 ? 17.281 -9.289 -10.016 1 95.75 195 PRO B N 1
ATOM 3371 C CA . PRO B 1 195 ? 17.516 -8.875 -11.398 1 95.75 195 PRO B CA 1
ATOM 3372 C C . PRO B 1 195 ? 16.344 -9.203 -12.328 1 95.75 195 PRO B C 1
ATOM 3374 O O . PRO B 1 195 ? 15.719 -10.258 -12.188 1 95.75 195 PRO B O 1
ATOM 3377 N N . ILE B 1 196 ? 16.047 -8.297 -13.25 1 97.38 196 ILE B N 1
ATOM 3378 C CA . ILE B 1 196 ? 14.898 -8.43 -14.148 1 97.38 196 ILE B CA 1
ATOM 3379 C C . ILE B 1 196 ? 15.07 -9.68 -15.008 1 97.38 196 ILE B C 1
ATOM 3381 O O . ILE B 1 196 ? 14.094 -10.203 -15.555 1 97.38 196 ILE B O 1
ATOM 3385 N N . ASP B 1 197 ? 16.312 -10.219 -15.094 1 97.12 197 ASP B N 1
ATOM 3386 C CA . ASP B 1 197 ? 16.562 -11.438 -15.852 1 97.12 197 ASP B CA 1
ATOM 3387 C C . ASP B 1 197 ? 15.695 -12.594 -15.336 1 97.12 197 ASP B C 1
ATOM 3389 O O . ASP B 1 197 ? 15.32 -13.484 -16.094 1 97.12 197 ASP B O 1
ATOM 3393 N N . GLU B 1 198 ? 15.414 -12.547 -14.07 1 96.81 198 GLU B N 1
ATOM 3394 C CA . GLU B 1 198 ? 14.516 -13.555 -13.5 1 96.81 198 GLU B CA 1
ATOM 3395 C C . GLU B 1 198 ? 13.195 -13.602 -14.258 1 96.81 198 GLU B C 1
ATOM 3397 O O . GLU B 1 198 ? 12.758 -14.672 -14.688 1 96.81 198 GLU B O 1
ATOM 3402 N N . THR B 1 199 ? 12.578 -12.43 -14.43 1 98.44 199 THR B N 1
ATOM 3403 C CA . THR B 1 199 ? 11.281 -12.32 -15.094 1 98.44 199 THR B CA 1
ATOM 3404 C C . THR B 1 199 ? 11.414 -12.625 -16.578 1 98.44 199 THR B C 1
ATOM 3406 O O . THR B 1 199 ? 10.57 -13.312 -17.156 1 98.44 199 THR B O 1
ATOM 3409 N N . ASP B 1 200 ? 12.5 -12.164 -17.188 1 98.25 200 ASP B N 1
ATOM 3410 C CA . ASP B 1 200 ? 12.688 -12.383 -18.625 1 98.25 200 ASP B CA 1
ATOM 3411 C C . ASP B 1 200 ? 12.859 -13.875 -18.938 1 98.25 200 ASP B C 1
ATOM 3413 O O . ASP B 1 200 ? 12.258 -14.391 -19.875 1 98.25 200 ASP B O 1
ATOM 3417 N N . ALA B 1 201 ? 13.656 -14.586 -18.125 1 98.12 201 ALA B N 1
ATOM 3418 C CA . ALA B 1 201 ? 13.875 -16.016 -18.328 1 98.12 201 ALA B CA 1
ATOM 3419 C C . ALA B 1 201 ? 12.578 -16.797 -18.109 1 98.12 201 ALA B C 1
ATOM 3421 O O . ALA B 1 201 ? 12.266 -17.703 -18.891 1 98.12 201 ALA B O 1
ATOM 3422 N N . PHE B 1 202 ? 11.891 -16.453 -17.062 1 98.69 202 PHE B N 1
ATOM 3423 C CA . PHE B 1 202 ? 10.633 -17.125 -16.766 1 98.69 202 PHE B CA 1
ATOM 3424 C C . PHE B 1 202 ? 9.625 -16.906 -17.891 1 98.69 202 PHE B C 1
ATOM 3426 O O . PHE B 1 202 ? 8.938 -17.828 -18.312 1 98.69 202 PHE B O 1
ATOM 3433 N N . TYR B 1 203 ? 9.516 -15.656 -18.406 1 98.81 203 TYR B N 1
ATOM 3434 C CA . TYR B 1 203 ? 8.633 -15.312 -19.516 1 98.81 203 TYR B CA 1
ATOM 3435 C C . TYR B 1 203 ? 8.945 -16.156 -20.75 1 98.81 203 TYR B C 1
ATOM 3437 O O . TYR B 1 203 ? 8.031 -16.703 -21.375 1 98.81 203 TYR B O 1
ATOM 3445 N N . GLU B 1 204 ? 10.203 -16.266 -21.078 1 98.5 204 GLU B N 1
ATOM 3446 C CA . GLU B 1 204 ? 10.609 -17.047 -22.25 1 98.5 204 GLU B CA 1
ATOM 3447 C C . GLU B 1 204 ? 10.242 -18.516 -22.078 1 98.5 204 GLU B C 1
ATOM 3449 O O . GLU B 1 204 ? 9.844 -19.172 -23.047 1 98.5 204 GLU B O 1
ATOM 3454 N N . GLU B 1 205 ? 10.438 -19.031 -20.859 1 98.5 205 GLU B N 1
ATOM 3455 C CA . GLU B 1 205 ? 10.07 -20.422 -20.594 1 98.5 205 GLU B CA 1
ATOM 3456 C C . GLU B 1 205 ? 8.57 -20.641 -20.766 1 98.5 205 GLU B C 1
ATOM 3458 O O . GLU B 1 205 ? 8.148 -21.656 -21.328 1 98.5 205 GLU B O 1
ATOM 3463 N N . LEU B 1 206 ? 7.773 -19.719 -20.328 1 98.75 206 LEU B N 1
ATOM 3464 C CA . LEU B 1 206 ? 6.324 -19.812 -20.484 1 98.75 206 LEU B CA 1
ATOM 3465 C C . LEU B 1 206 ? 5.934 -19.812 -21.953 1 98.75 206 LEU B C 1
ATOM 3467 O O . LEU B 1 206 ? 5.133 -20.641 -22.391 1 98.75 206 LEU B O 1
ATOM 3471 N N . LEU B 1 207 ? 6.52 -18.922 -22.734 1 98.31 207 LEU B N 1
ATOM 3472 C CA . LEU B 1 207 ? 6.23 -18.828 -24.156 1 98.31 207 LEU B CA 1
ATOM 3473 C C . LEU B 1 207 ? 6.602 -20.141 -24.859 1 98.31 207 LEU B C 1
ATOM 3475 O O . LEU B 1 207 ? 5.855 -20.625 -25.719 1 98.31 207 LEU B O 1
ATOM 3479 N N . SER B 1 208 ? 7.734 -20.625 -24.516 1 97.94 208 SER B N 1
ATOM 3480 C CA . SER B 1 208 ? 8.219 -21.844 -25.156 1 97.94 208 SER B CA 1
ATOM 3481 C C . SER B 1 208 ? 7.27 -23.016 -24.891 1 97.94 208 SER B C 1
ATOM 3483 O O . SER B 1 208 ? 7.164 -23.938 -25.703 1 97.94 208 SER B O 1
ATOM 3485 N N . ALA B 1 209 ? 6.621 -23 -23.75 1 98 209 ALA B N 1
ATOM 3486 C CA . ALA B 1 209 ? 5.691 -24.062 -23.375 1 98 209 ALA B CA 1
ATOM 3487 C C . ALA B 1 209 ? 4.297 -23.797 -23.938 1 98 209 ALA B C 1
ATOM 3489 O O . ALA B 1 209 ? 3.363 -24.562 -23.672 1 98 209 ALA B O 1
ATOM 3490 N N . GLY B 1 210 ? 4.09 -22.672 -24.641 1 98.12 210 GLY B N 1
ATOM 3491 C CA . GLY B 1 210 ? 2.814 -22.328 -25.25 1 98.12 210 GLY B CA 1
ATOM 3492 C C . GLY B 1 210 ? 1.831 -21.719 -24.281 1 98.12 210 GLY B C 1
ATOM 3493 O O . GLY B 1 210 ? 0.623 -21.719 -24.531 1 98.12 210 GLY B O 1
ATOM 3494 N N . ILE B 1 211 ? 2.299 -21.234 -23.141 1 98.25 211 ILE B N 1
ATOM 3495 C CA . ILE B 1 211 ? 1.451 -20.609 -22.125 1 98.25 211 ILE B CA 1
ATOM 3496 C C . ILE B 1 211 ? 1.235 -19.141 -22.453 1 98.25 211 ILE B C 1
ATOM 3498 O O . ILE B 1 211 ? 2.195 -18.406 -22.703 1 98.25 211 ILE B O 1
ATOM 3502 N N . PRO B 1 212 ? -0.049 -18.656 -22.531 1 98.31 212 PRO B N 1
ATOM 3503 C CA . PRO B 1 212 ? -0.252 -17.203 -22.672 1 98.31 212 PRO B CA 1
ATOM 3504 C C . PRO B 1 212 ? 0.422 -16.406 -21.547 1 98.31 212 PRO B C 1
ATOM 3506 O O . PRO B 1 212 ? 0.219 -16.703 -20.375 1 98.31 212 PRO B O 1
ATOM 3509 N N . ALA B 1 213 ? 1.248 -15.461 -21.938 1 98.56 213 ALA B N 1
ATOM 3510 C CA . ALA B 1 213 ? 1.97 -14.68 -20.938 1 98.56 213 ALA B CA 1
ATOM 3511 C C . ALA B 1 213 ? 2.135 -13.234 -21.391 1 98.56 213 ALA B C 1
ATOM 3513 O O . ALA B 1 213 ? 2.393 -12.961 -22.562 1 98.56 213 ALA B O 1
ATOM 3514 N N . ASP B 1 214 ? 1.832 -12.273 -20.469 1 98.69 214 ASP B N 1
ATOM 3515 C CA . ASP B 1 214 ? 2.174 -10.867 -20.625 1 98.69 214 ASP B CA 1
ATOM 3516 C C . ASP B 1 214 ? 3.375 -10.492 -19.766 1 98.69 214 ASP B C 1
ATOM 3518 O O . ASP B 1 214 ? 3.512 -10.984 -18.641 1 98.69 214 ASP B O 1
ATOM 3522 N N . ARG B 1 215 ? 4.211 -9.695 -20.281 1 98.25 215 ARG B N 1
ATOM 3523 C CA . ARG B 1 215 ? 5.344 -9.156 -19.531 1 98.25 215 ARG B CA 1
ATOM 3524 C C . ARG B 1 215 ? 5.363 -7.633 -19.594 1 98.25 215 ARG B C 1
ATOM 3526 O O . ARG B 1 215 ? 5.234 -7.051 -20.672 1 98.25 215 ARG B O 1
ATOM 3533 N N . PHE B 1 216 ? 5.371 -7.043 -18.484 1 96.31 216 PHE B N 1
ATOM 3534 C CA . PHE B 1 216 ? 5.453 -5.602 -18.297 1 96.31 216 PHE B CA 1
ATOM 3535 C C . PHE B 1 216 ? 6.789 -5.211 -17.672 1 96.31 216 PHE B C 1
ATOM 3537 O O . PHE B 1 216 ? 7.117 -5.645 -16.562 1 96.31 216 PHE B O 1
ATOM 3544 N N . ARG B 1 217 ? 7.625 -4.484 -18.406 1 97 217 ARG B N 1
ATOM 3545 C CA . ARG B 1 217 ? 8.898 -3.973 -17.906 1 97 217 ARG B CA 1
ATOM 3546 C C . ARG B 1 217 ? 8.797 -2.492 -17.562 1 97 217 ARG B C 1
ATOM 3548 O O . ARG B 1 217 ? 8.711 -1.642 -18.453 1 97 217 ARG B O 1
ATOM 3555 N N . ALA B 1 218 ? 8.875 -2.168 -16.312 1 96.75 218 ALA B N 1
ATOM 3556 C CA . ALA B 1 218 ? 8.836 -0.773 -15.883 1 96.75 218 ALA B CA 1
ATOM 3557 C C . ALA B 1 218 ? 10.211 -0.129 -15.984 1 96.75 218 ALA B C 1
ATOM 3559 O O . ALA B 1 218 ? 11.219 -0.729 -15.594 1 96.75 218 ALA B O 1
ATOM 3560 N N . ASP B 1 219 ? 10.312 1.074 -16.516 1 93.69 219 ASP B N 1
ATOM 3561 C CA . ASP B 1 219 ? 11.578 1.784 -16.672 1 93.69 219 ASP B CA 1
ATOM 3562 C C . ASP B 1 219 ? 11.898 2.598 -15.414 1 93.69 219 ASP B C 1
ATOM 3564 O O . ASP B 1 219 ? 12.219 3.785 -15.508 1 93.69 219 ASP B O 1
ATOM 3568 N N . GLY B 1 220 ? 11.641 2.102 -14.266 1 92.38 220 GLY B N 1
ATOM 3569 C CA . GLY B 1 220 ? 11.891 2.748 -12.984 1 92.38 220 GLY B CA 1
ATOM 3570 C C . GLY B 1 220 ? 11.062 2.176 -11.859 1 92.38 220 GLY B C 1
ATOM 3571 O O . GLY B 1 220 ? 10.328 1.206 -12.047 1 92.38 220 GLY B O 1
ATOM 3572 N N . GLY B 1 221 ? 11.312 2.693 -10.648 1 91.44 221 GLY B N 1
ATOM 3573 C CA . GLY B 1 221 ? 10.562 2.283 -9.469 1 91.44 221 GLY B CA 1
ATOM 3574 C C . GLY B 1 221 ? 11.234 1.172 -8.688 1 91.44 221 GLY B C 1
ATOM 3575 O O . GLY B 1 221 ? 10.875 0.903 -7.543 1 91.44 221 GLY B O 1
ATOM 3576 N N . GLY B 1 222 ? 12.242 0.519 -9.328 1 93.31 222 GLY B N 1
ATOM 3577 C CA . GLY B 1 222 ? 13.023 -0.486 -8.625 1 93.31 222 GLY B CA 1
ATOM 3578 C C . GLY B 1 222 ? 12.203 -1.687 -8.188 1 93.31 222 GLY B C 1
ATOM 3579 O O . GLY B 1 222 ? 11.219 -2.045 -8.844 1 93.31 222 GLY B O 1
ATOM 3580 N N . HIS B 1 223 ? 12.656 -2.402 -7.152 1 94.25 223 HIS B N 1
ATOM 3581 C CA . HIS B 1 223 ? 12.102 -3.67 -6.695 1 94.25 223 HIS B CA 1
ATOM 3582 C C . HIS B 1 223 ? 10.641 -3.51 -6.277 1 94.25 223 HIS B C 1
ATOM 3584 O O . HIS B 1 223 ? 9.867 -4.465 -6.336 1 94.25 223 HIS B O 1
ATOM 3590 N N . THR B 1 224 ? 10.258 -2.305 -5.93 1 93.81 224 THR B N 1
ATOM 3591 C CA . THR B 1 224 ? 8.922 -2.031 -5.398 1 93.81 224 THR B CA 1
ATOM 3592 C C . THR B 1 224 ? 8.141 -1.127 -6.344 1 93.81 224 THR B C 1
ATOM 3594 O O . THR B 1 224 ? 7.312 -0.329 -5.902 1 93.81 224 THR B O 1
ATOM 3597 N N . PHE B 1 225 ? 8.391 -1.266 -7.652 1 94.12 225 PHE B N 1
ATOM 3598 C CA . PHE B 1 225 ? 7.785 -0.395 -8.656 1 94.12 225 PHE B CA 1
ATOM 3599 C C . PHE B 1 225 ? 6.266 -0.476 -8.602 1 94.12 225 PHE B C 1
ATOM 3601 O O . PHE B 1 225 ? 5.574 0.489 -8.938 1 94.12 225 PHE B O 1
ATOM 3608 N N . LEU B 1 226 ? 5.707 -1.567 -8.18 1 93.31 226 LEU B N 1
ATOM 3609 C CA . LEU B 1 226 ? 4.262 -1.757 -8.172 1 93.31 226 LEU B CA 1
ATOM 3610 C C . LEU B 1 226 ? 3.598 -0.842 -7.145 1 93.31 226 LEU B C 1
ATOM 3612 O O . LEU B 1 226 ? 2.379 -0.658 -7.168 1 93.31 226 LEU B O 1
ATOM 3616 N N . TYR B 1 227 ? 4.383 -0.22 -6.273 1 90.25 227 TYR B N 1
ATOM 3617 C CA . TYR B 1 227 ? 3.875 0.716 -5.277 1 90.25 227 TYR B CA 1
ATOM 3618 C C . TYR B 1 227 ? 4.258 2.148 -5.629 1 90.25 227 TYR B C 1
ATOM 3620 O O . TYR B 1 227 ? 4.039 3.068 -4.84 1 90.25 227 TYR B O 1
ATOM 3628 N N . ASP B 1 228 ? 4.793 2.367 -6.773 1 88.06 228 ASP B N 1
ATOM 3629 C CA . ASP B 1 228 ? 5.387 3.639 -7.176 1 88.06 228 ASP B CA 1
ATOM 3630 C C . ASP B 1 228 ? 4.309 4.668 -7.5 1 88.06 228 ASP B C 1
ATOM 3632 O O . ASP B 1 228 ? 3.465 4.441 -8.367 1 88.06 228 ASP B O 1
ATOM 3636 N N . ASP B 1 229 ? 4.398 5.824 -6.91 1 86.44 229 ASP B N 1
ATOM 3637 C CA . ASP B 1 229 ? 3.365 6.84 -7.074 1 86.44 229 ASP B CA 1
ATOM 3638 C C . ASP B 1 229 ? 3.688 7.77 -8.242 1 86.44 229 ASP B C 1
ATOM 3640 O O . ASP B 1 229 ? 2.965 8.742 -8.484 1 86.44 229 ASP B O 1
ATOM 3644 N N . MET B 1 230 ? 4.789 7.562 -8.969 1 87.56 230 MET B N 1
ATOM 3645 C CA . MET B 1 230 ? 5.152 8.406 -10.109 1 87.56 230 MET B CA 1
ATOM 3646 C C . MET B 1 230 ? 4.543 7.871 -11.398 1 87.56 230 MET B C 1
ATOM 3648 O O . MET B 1 230 ? 4.836 8.375 -12.484 1 87.56 230 MET B O 1
ATOM 3652 N N . GLY B 1 231 ? 3.668 6.859 -11.289 1 89.44 231 GLY B N 1
ATOM 3653 C CA . GLY B 1 231 ? 2.92 6.449 -12.469 1 89.44 231 GLY B CA 1
ATOM 3654 C C . GLY B 1 231 ? 2.9 4.945 -12.672 1 89.44 231 GLY B C 1
ATOM 3655 O O . GLY B 1 231 ? 2.008 4.418 -13.336 1 89.44 231 GLY B O 1
ATOM 3656 N N . TRP B 1 232 ? 3.814 4.277 -12.094 1 93.75 232 TRP B N 1
ATOM 3657 C CA . TRP B 1 232 ? 3.904 2.846 -12.367 1 93.75 232 TRP B CA 1
ATOM 3658 C C . TRP B 1 232 ? 2.756 2.092 -11.703 1 93.75 232 TRP B C 1
ATOM 3660 O O . TRP B 1 232 ? 2.287 1.079 -12.227 1 93.75 232 TRP B O 1
ATOM 3670 N N . TYR B 1 233 ? 2.309 2.525 -10.594 1 94.75 233 TYR B N 1
ATOM 3671 C CA . TYR B 1 233 ? 1.144 1.897 -9.977 1 94.75 233 TYR B CA 1
ATOM 3672 C C . TYR B 1 233 ? -0.043 1.9 -10.93 1 94.75 233 TYR B C 1
ATOM 3674 O O . TYR B 1 233 ? -0.67 0.862 -11.156 1 94.75 233 TYR B O 1
ATOM 3682 N N . GLU B 1 234 ? -0.364 3.07 -11.492 1 95 234 GLU B N 1
ATOM 3683 C CA . GLU B 1 234 ? -1.518 3.205 -12.383 1 95 234 GLU B CA 1
ATOM 3684 C C . GLU B 1 234 ? -1.355 2.35 -13.633 1 95 234 GLU B C 1
ATOM 3686 O O . GLU B 1 234 ? -2.291 1.662 -14.047 1 95 234 GLU B O 1
ATOM 3691 N N . GLU B 1 235 ? -0.167 2.422 -14.164 1 96.5 235 GLU B N 1
ATOM 3692 C CA . GLU B 1 235 ? 0.084 1.638 -15.367 1 96.5 235 GLU B CA 1
ATOM 3693 C C . GLU B 1 235 ? -0.015 0.142 -15.086 1 96.5 235 GLU B C 1
ATOM 3695 O O . GLU B 1 235 ? -0.626 -0.603 -15.852 1 96.5 235 GLU B O 1
ATOM 3700 N N . THR B 1 236 ? 0.554 -0.309 -14.023 1 97.44 236 THR B N 1
ATOM 3701 C CA . THR B 1 236 ? 0.485 -1.711 -13.633 1 97.44 236 THR B CA 1
ATOM 3702 C C . THR B 1 236 ? -0.963 -2.146 -13.43 1 97.44 236 THR B C 1
ATOM 3704 O O . THR B 1 236 ? -1.37 -3.209 -13.898 1 97.44 236 THR B O 1
ATOM 3707 N N . THR B 1 237 ? -1.733 -1.332 -12.758 1 97.25 237 THR B N 1
ATOM 3708 C CA . THR B 1 237 ? -3.131 -1.635 -12.477 1 97.25 237 THR B CA 1
ATOM 3709 C C . THR B 1 237 ? -3.924 -1.801 -13.766 1 97.25 237 THR B C 1
ATOM 3711 O O . THR B 1 237 ? -4.68 -2.764 -13.922 1 97.25 237 THR B O 1
ATOM 3714 N N . GLU B 1 238 ? -3.697 -0.919 -14.672 1 97.81 238 GLU B N 1
ATOM 3715 C CA . GLU B 1 238 ? -4.441 -0.967 -15.922 1 97.81 238 GLU B CA 1
ATOM 3716 C C . GLU B 1 238 ? -4.039 -2.178 -16.766 1 97.81 238 GLU B C 1
ATOM 3718 O O . GLU B 1 238 ? -4.895 -2.852 -17.344 1 97.81 238 GLU B O 1
ATOM 3723 N N . ARG B 1 239 ? -2.799 -2.457 -16.828 1 98.19 239 ARG B N 1
ATOM 3724 C CA . ARG B 1 239 ? -2.328 -3.615 -17.578 1 98.19 239 ARG B CA 1
ATOM 3725 C C . ARG B 1 239 ? -2.814 -4.914 -16.953 1 98.19 239 ARG B C 1
ATOM 3727 O O . ARG B 1 239 ? -3.188 -5.852 -17.656 1 98.19 239 ARG B O 1
ATOM 3734 N N . LEU B 1 240 ? -2.754 -4.965 -15.664 1 98.56 240 LEU B N 1
ATOM 3735 C CA . LEU B 1 240 ? -3.246 -6.137 -14.945 1 98.56 240 LEU B CA 1
ATOM 3736 C C . LEU B 1 240 ? -4.742 -6.328 -15.18 1 98.56 240 LEU B C 1
ATOM 3738 O O . LEU B 1 240 ? -5.203 -7.449 -15.406 1 98.56 240 LEU B O 1
ATOM 3742 N N . ALA B 1 241 ? -5.504 -5.242 -15.102 1 98.5 241 ALA B N 1
ATOM 3743 C CA . ALA B 1 241 ? -6.941 -5.316 -15.344 1 98.5 241 ALA B CA 1
ATOM 3744 C C . ALA B 1 241 ? -7.234 -5.875 -16.734 1 98.5 241 ALA B C 1
ATOM 3746 O O . ALA B 1 241 ? -8.109 -6.727 -16.891 1 98.5 241 ALA B O 1
ATOM 3747 N N . ASP B 1 242 ? -6.5 -5.387 -17.703 1 98.5 242 ASP B N 1
ATOM 3748 C CA . ASP B 1 242 ? -6.668 -5.867 -19.062 1 98.5 242 ASP B CA 1
ATOM 3749 C C . ASP B 1 242 ? -6.371 -7.359 -19.172 1 98.5 242 ASP B C 1
ATOM 3751 O O . ASP B 1 242 ? -7.117 -8.102 -19.797 1 98.5 242 ASP B O 1
ATOM 3755 N N . PHE B 1 243 ? -5.297 -7.766 -18.562 1 98.81 243 PHE B N 1
ATOM 3756 C CA . PHE B 1 243 ? -4.906 -9.172 -18.562 1 98.81 243 PHE B CA 1
ATOM 3757 C C . PHE B 1 243 ? -5.984 -10.031 -17.922 1 98.81 243 PHE B C 1
ATOM 3759 O O . PHE B 1 243 ? -6.355 -11.078 -18.453 1 98.81 243 PHE B O 1
ATOM 3766 N N . LEU B 1 244 ? -6.48 -9.625 -16.766 1 98.62 244 LEU B N 1
ATOM 3767 C CA . LEU B 1 244 ? -7.48 -10.383 -16.016 1 98.62 244 LEU B CA 1
ATOM 3768 C C . LEU B 1 244 ? -8.797 -10.445 -16.781 1 98.62 244 LEU B C 1
ATOM 3770 O O . LEU B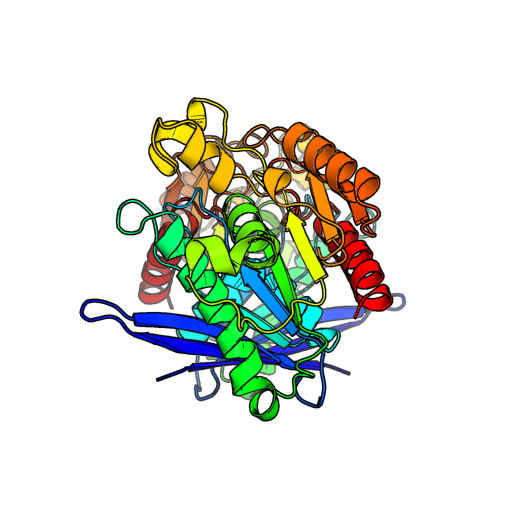 1 244 ? -9.5 -11.461 -16.75 1 98.62 244 LEU B O 1
ATOM 3774 N N . ASP B 1 245 ? -9.148 -9.391 -17.469 1 97.06 245 ASP B N 1
ATOM 3775 C CA . ASP B 1 245 ? -10.359 -9.359 -18.281 1 97.06 245 ASP B CA 1
ATOM 3776 C C . ASP B 1 245 ? -10.297 -10.414 -19.391 1 97.06 245 ASP B C 1
ATOM 3778 O O . ASP B 1 245 ? -11.32 -11 -19.75 1 97.06 245 ASP B O 1
ATOM 3782 N N . ARG B 1 246 ? -9.094 -10.648 -19.875 1 97.69 246 ARG B N 1
ATOM 3783 C CA . ARG B 1 246 ? -8.914 -11.594 -20.969 1 97.69 246 ARG B CA 1
ATOM 3784 C C . ARG B 1 246 ? -8.922 -13.031 -20.469 1 97.69 246 ARG B C 1
ATOM 3786 O O . ARG B 1 246 ? -9.312 -13.953 -21.188 1 97.69 246 ARG B O 1
ATOM 3793 N N . HIS B 1 247 ? -8.555 -13.219 -19.219 1 97.69 247 HIS B N 1
ATOM 3794 C CA . HIS B 1 247 ? -8.234 -14.594 -18.844 1 97.69 247 HIS B CA 1
ATOM 3795 C C . HIS B 1 247 ? -9.18 -15.094 -17.75 1 97.69 247 HIS B C 1
ATOM 3797 O O . HIS B 1 247 ? -9.203 -16.281 -17.453 1 97.69 247 HIS B O 1
ATOM 3803 N N . LEU B 1 248 ? -9.875 -14.141 -17.062 1 96.25 248 LEU B N 1
ATOM 3804 C CA . LEU B 1 248 ? -10.844 -14.539 -16.047 1 96.25 248 LEU B CA 1
ATOM 3805 C C . LEU B 1 248 ? -12.266 -14.266 -16.531 1 96.25 248 LEU B C 1
ATOM 3807 O O . LEU B 1 248 ? -13.172 -15.07 -16.281 1 96.25 248 LEU B O 1
#

Foldseek 3Di:
DDWDKDKDWFCFQDDDPVDTKGKMKIATDDAAAFAEEEEFEDDPQADDFQCRCVVVQNVVNSVRYMYIRIDADGPPVDALLRRLVRSLSSLVSCLVCRHVRRHNSLRYAYEYAAQRLLSSLCNQQPNCVRPVDPPRRHHQEYEYELYAQQQQDPVNCVRQNPDNVSRLNSHSLNRAALRGHEYEYEYECQAPPRHCVRVVSSQVSNVVRVHHYHYHYHPDDYSNQCPDPPCSVVVVSVVVVVSSVVGD/DDWDKDKDWFCFQDDDPVDTKGKMKIATPDAAAFAEEEEFEDDPQADDFQCRCVVVQNVVNSVRYMYIRIDADGPPVDALLRRLVRSLSSLVSCLVCRHVRRHNSLRYAYEYAAQRLLSSLCNQQPNCVRPVDPPRRHHQEYEYELYAQQQQDPVCCVRQNPDNVSRLNSHSLNRAALRGHEYEYEYECQAPPRHCVRVVSSQVSNVVRVHHYHYHYHPDDYSNQCPDPVCSVVVVSVVVVVSSVVGD

Solvent-accessible surface area (backbone atoms only — not comparable to full-atom values): 24461 Å² total; per-residue (Å²): 128,63,44,47,33,41,31,39,38,60,37,78,76,45,79,54,97,90,47,71,36,35,23,32,38,24,28,36,73,82,60,68,61,18,38,31,39,35,39,31,41,29,26,77,51,51,38,52,47,36,53,71,51,34,41,57,29,53,56,38,8,71,72,49,24,31,22,36,18,34,40,56,64,35,41,86,83,32,52,63,45,52,28,29,38,33,51,40,46,46,52,48,49,50,50,75,39,10,74,85,66,20,32,32,64,78,25,30,28,38,28,16,31,30,42,9,12,27,40,40,42,32,37,67,50,41,37,40,80,50,58,74,45,83,79,64,79,76,54,40,27,41,36,31,27,44,29,58,30,67,39,66,49,73,88,37,23,89,69,48,42,89,42,70,67,44,12,48,73,66,11,42,58,74,47,65,41,79,83,43,46,41,32,41,37,36,34,16,68,60,14,83,81,46,56,42,62,35,54,52,53,43,50,51,51,34,50,75,43,70,30,59,69,49,78,46,76,36,94,43,60,22,68,55,20,76,72,26,40,79,47,45,28,60,50,50,51,53,54,49,51,54,51,45,68,74,62,92,127,63,43,48,32,41,30,40,38,60,37,77,75,46,80,55,97,88,48,71,36,35,23,32,39,25,29,39,72,85,59,70,61,18,38,31,39,35,40,30,39,30,26,77,51,50,38,53,48,39,53,72,49,34,41,58,27,53,55,38,8,73,72,50,24,33,22,35,19,33,40,58,65,36,42,86,84,34,53,62,45,52,28,30,39,34,49,39,48,47,51,48,48,50,49,75,40,10,74,86,66,20,34,31,62,79,24,29,28,36,27,16,30,29,42,10,12,27,39,38,42,31,37,67,52,40,36,41,81,51,58,74,44,82,81,64,78,75,55,40,27,40,35,31,29,40,31,57,32,67,40,67,51,72,89,37,23,88,69,47,42,90,41,69,67,43,13,47,73,66,10,40,58,74,47,67,41,78,82,43,45,40,32,40,38,36,34,15,68,59,13,84,81,45,55,42,62,35,52,54,52,40,50,52,51,34,50,76,42,69,30,59,66,49,78,44,76,36,96,41,58,22,68,56,18,75,72,26,40,81,47,48,28,60,50,51,51,51,52,48,50,53,51,45,69,74,62,92

pLDDT: mean 94.64, std 5.71, range [65.75, 98.94]

Radius of gyration: 22.82 Å; Cα contacts (8 Å, |Δi|>4): 1191; chains: 2; bounding box: 47×69×49 Å

Organism: NCBI:txid2841257

Sequence (496 aa):
MASRVIVERDVLFREFEDRTLRLDTYRPAETDSNPAIVYVHGGAWRAGSKGQFSRYAVEFADRGYVGINPNYRLAPDATMAEMVADVRAGIDWCHEHAESLGVDPDRIAVAGHSAGAHLAALAALAAPEFTGDDSAPPIAALIAFSGVYDVRAEKYAPLVGDRPDAAARSSPITWVDGGAPPTFLGHAVDDETVPIDETDAFYEELLSAGIPADRFRADGGGHTFLYDDMGWYEETTERLADFLDRHLMASRVIVERDVLFREFEDRTLRLDTYRPAETDSNPAIVYVHGGAWRAGSKGQFSRYAVEFADRGYVGINPNYRLAPDATMAEMVADVRAGIDWCHEHAESLGVDPDRIAVAGHSAGAHLAALAALAAPEFTGDDSAPPIAALIAFSGVYDVRAEKYAPLVGDRPDAAARSSPITWVDGGAPPTFLGHAVDDETVPIDETDAFYEELLSAGIPADRFRADGGGHTFLYDDMGWYEETTERLADFLDRHL

Secondary structure (DSSP, 8-state):
--EEEEEEEEEEEEE-SS-EEEEEEEEESS-SSEEEEEEE--STTTS--GGGGHHHHHHHHHTTPEEEEE----TTTS-HHHHHHHHHHHHHHHHHTHHHHTEEEEEEEEEEETHHHHHHHHHHH-HHHHHS-S-PPP-SEEEEES----TTSGGGHHHH-S-HHHHHHT-GGGG--TTPPPEEEEEETT-SSS-THHHHHHHHHHHHTT--EEEEEESSSGGGGGG-TTTHHHHHHHHHHHHHHHH-/--EEEEEEEEEEEEE-SS-EEEEEEEEESS-SSEEEEEEE--STTTS--GGGGHHHHHHHHHTTPEEEEE----TTTS-HHHHHHHHHHHHHHHHHTHHHHTEEEEEEEEEEETHHHHHHHHHHH-HHHHHS-S-PPP-SEEEEES------SGGGHHHH-S-HHHHHHT-GGGG--TTPPPEEEEEETT-SSS-THHHHHHHHHHHHTT--EEEEEESSSGGGGGG-TTTHHHHHHHHHHHHHHHH-

Nearest PDB structures (foldseek):
  7bfv-assembly1_A  TM=8.768E-01  e=8.718E-21  Thermogutta terrifontis
  1lzl-assembly1_A  TM=7.946E-01  e=7.497E-17  Rhodococcus sp. (in: high G+C Gram-positive bacteria)
  4ouk-assembly1_X  TM=8.381E-01  e=2.185E-16  Lacticaseibacillus rhamnosus HN001
  4po3-assembly1_X  TM=8.572E-01  e=9.285E-16  Lacticaseibacillus rhamnosus HN001
  4n5h-assembly1_X  TM=8.021E-01  e=1.406E-16  Lacticaseibacillus rhamnosus Lc 705

InterPro domains:
  IPR029058 Alpha/Beta hydrolase fold [G3DSA:3.40.50.1820] (2-241)
  IPR029058 Alpha/Beta hydrolase fold [SSF53474] (17-247)
  IPR049492 BD-FAE-like domain [PF20434] (23-206)
  IPR050300 GDXG lipolytic enzyme [PTHR48081] (17-247)